Protein AF-0000000065921141 (afdb_homodimer)

pLDDT: mean 97.31, std 5.8, range [33.88, 98.94]

Sequence (578 aa):
MEVGFLGLGIMGKAMSMNLLKNGFKVTVWNRTLSKCDELVEHGASVCESPAEVIKKCKYTIAMLSDPCAALSVVFDKGGVLEQICEGKGYIDMSTVDAETSLKINEAITGKGGRFVEGPVSGSKKPAEDGQLIILAAGDKALFEESIPAFDVLGKRSFYLGQVGNGAKMKLIVNMIMGSMMNAFSEGLVLADKSGLSSDTLLDILDLGAMTNPMFKGKGPSMNKSSYPPAFPLKHQQKDMRLALALGDENAVSMPVAAAANEAFKKARSLGLGDLDFSAVIEAVKFSREMEVGFLGLGIMGKAMSMNLLKNGFKVTVWNRTLSKCDELVEHGASVCESPAEVIKKCKYTIAMLSDPCAALSVVFDKGGVLEQICEGKGYIDMSTVDAETSLKINEAITGKGGRFVEGPVSGSKKPAEDGQLIILAAGDKALFEESIPAFDVLGKRSFYLGQVGNGAKMKLIVNMIMGSMMNAFSEGLVLADKSGLSSDTLLDILDLGAMTNPMFKGKGPSMNKSSYPPAFPLKHQQKDMRLALALGDENAVSMPVAAAANEAFKKARSLGLGDLDFSAVIEAVKFSRE

Solvent-accessible surface area (backbone atoms only — not comparable to full-atom values): 28045 Å² total; per-residue (Å²): 100,60,36,15,40,38,31,53,51,75,57,26,43,30,39,53,50,42,41,41,76,70,65,34,46,39,34,36,29,41,96,59,58,75,64,47,53,68,47,40,76,67,67,34,42,80,42,94,33,48,17,55,32,40,64,74,24,53,35,32,39,31,35,41,80,34,52,66,53,48,49,43,48,36,69,38,93,56,6,32,65,79,42,46,23,70,82,26,38,43,33,41,33,32,68,38,51,32,66,55,48,41,54,50,39,52,55,42,42,71,47,47,19,43,39,28,41,32,18,63,49,68,48,40,66,32,27,58,68,20,49,15,37,32,30,21,11,36,40,63,67,60,52,61,71,41,42,74,61,46,57,51,38,13,72,46,75,46,80,55,50,53,62,29,42,13,32,48,51,51,25,38,54,49,29,30,51,50,24,35,52,44,25,48,32,44,33,44,49,49,32,44,67,70,73,41,59,47,69,57,50,52,53,51,41,58,73,44,53,71,22,26,57,48,58,67,66,46,44,68,36,50,79,67,76,50,45,78,57,53,48,36,22,48,55,52,37,49,36,29,52,50,31,51,50,52,26,59,76,58,65,46,68,45,60,32,46,52,37,28,37,53,41,36,51,50,18,40,74,73,69,43,29,75,29,9,44,74,49,35,38,56,42,50,63,59,63,66,132,102,58,36,16,38,38,30,51,51,74,58,26,42,28,38,53,50,41,42,41,76,70,67,33,46,40,34,35,30,41,97,58,59,76,64,46,50,68,48,42,76,70,66,35,44,78,41,95,33,48,17,55,32,39,63,73,26,51,34,33,40,31,35,41,82,35,54,66,54,49,48,44,48,38,69,38,93,57,6,32,65,79,42,50,24,69,84,26,38,43,34,39,33,32,66,38,50,32,66,54,48,41,52,50,40,52,56,42,42,70,47,48,18,42,40,28,41,32,17,62,50,68,47,40,65,31,26,56,69,22,49,16,37,32,29,22,11,37,40,63,67,60,51,60,71,40,40,74,60,45,58,49,39,15,73,46,74,46,79,55,49,53,62,28,42,14,30,48,50,50,24,38,54,50,29,30,50,50,24,36,51,43,24,48,31,42,33,44,49,48,31,45,67,70,75,42,60,46,66,59,51,53,54,52,41,57,73,43,52,71,22,26,57,47,60,67,65,45,44,67,36,51,77,66,76,49,45,77,56,52,50,34,21,48,54,52,36,49,35,30,53,49,30,52,50,52,26,58,76,58,64,46,69,46,59,34,47,53,36,27,39,52,40,36,50,49,18,40,74,73,69,42,30,74,27,10,44,73,48,36,37,56,41,49,64,60,59,68,134

Nearest PDB structures (foldseek):
  3doj-assembly1_A  TM=9.952E-01  e=5.786E-55  Arabidopsis thaliana
  3pdu-assembly1_A  TM=9.959E-01  e=1.426E-40  Geobacter sulfurreducens
  3pef-assembly2_G  TM=9.928E-01  e=7.156E-41  Geobacter metallireducens
  2uyy-assembly1_D  TM=9.931E-01  e=3.966E-38  Homo sapiens
  1vpd-assembly1_A  TM=9.704E-01  e=7.530E-29  Salmonella enterica subsp. enterica serovar Typhimurium

Organism: Arabidopsis thaliana (NCBI:txid3702)

Structure (mmCIF, N/CA/C/O backbone):
data_AF-0000000065921141-model_v1
#
loop_
_entity.id
_entity.type
_entity.pdbx_description
1 polymer 'Glyoxylate/succinic semialdehyde reductase 1'
#
loop_
_atom_site.group_PDB
_atom_site.id
_atom_site.type_symbol
_atom_site.label_atom_id
_atom_site.label_alt_id
_atom_site.label_comp_id
_atom_site.label_asym_id
_atom_site.label_entity_id
_atom_site.label_seq_id
_atom_site.pdbx_PDB_ins_code
_atom_site.Cartn_x
_atom_site.Cartn_y
_atom_site.Cartn_z
_atom_site.occupancy
_atom_site.B_iso_or_equiv
_atom_site.auth_seq_id
_atom_site.auth_comp_id
_atom_site.auth_asym_id
_atom_site.auth_atom_id
_atom_site.pdbx_PDB_model_num
ATOM 1 N N . MET A 1 1 ? -0.268 39.875 -1.898 1 88.38 1 MET A N 1
ATOM 2 C CA . MET A 1 1 ? -0.67 39.469 -0.556 1 88.38 1 MET A CA 1
ATOM 3 C C . MET A 1 1 ? 0.549 39.188 0.311 1 88.38 1 MET A C 1
ATOM 5 O O . MET A 1 1 ? 1.568 38.719 -0.187 1 88.38 1 MET A O 1
ATOM 9 N N . GLU A 1 2 ? 0.546 39.688 1.504 1 95.25 2 GLU A N 1
ATOM 10 C CA . GLU A 1 2 ? 1.633 39.469 2.453 1 95.25 2 GLU A CA 1
ATOM 11 C C . GLU A 1 2 ? 1.327 38.281 3.379 1 95.25 2 GLU A C 1
ATOM 13 O O . GLU A 1 2 ? 0.227 38.188 3.928 1 95.25 2 GLU A O 1
ATOM 18 N N . VAL A 1 3 ? 2.326 37.406 3.48 1 98.25 3 VAL A N 1
ATOM 19 C CA . VAL A 1 3 ? 2.139 36.219 4.297 1 98.25 3 VAL A CA 1
ATOM 20 C C . VAL A 1 3 ? 3.342 36 5.219 1 98.25 3 VAL A C 1
ATOM 22 O O . VAL A 1 3 ? 4.488 36.125 4.777 1 98.25 3 VAL A O 1
ATOM 25 N N . GLY A 1 4 ? 3.082 35.906 6.512 1 98.75 4 GLY A N 1
ATOM 26 C CA . GLY A 1 4 ? 4.113 35.438 7.418 1 98.75 4 GLY A CA 1
ATOM 27 C C . GLY A 1 4 ? 4.312 33.938 7.363 1 98.75 4 GLY A C 1
ATOM 28 O O . GLY A 1 4 ? 3.361 33.188 7.129 1 98.75 4 GLY A O 1
ATOM 29 N N . PHE A 1 5 ? 5.562 33.438 7.594 1 98.88 5 PHE A N 1
ATOM 30 C CA . PHE A 1 5 ? 5.867 32.031 7.555 1 98.88 5 PHE A CA 1
ATOM 31 C C . PHE A 1 5 ? 6.789 31.625 8.703 1 98.88 5 PHE A C 1
ATOM 33 O O . PHE A 1 5 ? 7.902 32.156 8.812 1 98.88 5 PHE A O 1
ATOM 40 N N . LEU A 1 6 ? 6.289 30.75 9.562 1 98.81 6 LEU A N 1
ATOM 41 C CA . LEU A 1 6 ? 7.047 30.297 10.719 1 98.81 6 LEU A CA 1
ATOM 42 C C . LEU A 1 6 ? 7.523 28.859 10.531 1 98.81 6 LEU A C 1
ATOM 44 O O . LEU A 1 6 ? 6.707 27.938 10.453 1 98.81 6 LEU A O 1
ATOM 48 N N . GLY A 1 7 ? 8.836 28.625 10.531 1 98.25 7 GLY A N 1
ATOM 49 C CA . GLY A 1 7 ? 9.414 27.297 10.344 1 98.25 7 GLY A CA 1
ATOM 50 C C . GLY A 1 7 ? 9.922 27.078 8.93 1 98.25 7 GLY A C 1
ATOM 51 O O . GLY A 1 7 ? 9.141 27.047 7.98 1 98.25 7 GLY A O 1
ATOM 52 N N . LEU A 1 8 ? 11.25 26.812 8.867 1 97.62 8 LEU A N 1
ATOM 53 C CA . LEU A 1 8 ? 11.883 26.703 7.555 1 97.62 8 LEU A CA 1
ATOM 54 C C . LEU A 1 8 ? 12.688 25.406 7.445 1 97.62 8 LEU A C 1
ATOM 56 O O . LEU A 1 8 ? 13.852 25.438 7.035 1 97.62 8 LEU A O 1
ATOM 60 N N . GLY A 1 9 ? 12.047 24.297 7.891 1 94.81 9 GLY A N 1
ATOM 61 C CA . GLY A 1 9 ? 12.594 23 7.555 1 94.81 9 GLY A CA 1
ATOM 62 C C . GLY A 1 9 ? 12.469 22.656 6.082 1 94.81 9 GLY A C 1
ATOM 63 O O . GLY A 1 9 ? 12.359 23.547 5.242 1 94.81 9 GLY A O 1
ATOM 64 N N . ILE A 1 10 ? 12.492 21.406 5.793 1 93.38 10 ILE A N 1
ATOM 65 C CA . ILE A 1 10 ? 12.422 20.953 4.41 1 93.38 10 ILE A CA 1
ATOM 66 C C . ILE A 1 10 ? 11.156 21.484 3.752 1 93.38 10 ILE A C 1
ATOM 68 O O . ILE A 1 10 ? 11.211 22.094 2.676 1 93.38 10 ILE A O 1
ATOM 72 N N . MET A 1 11 ? 10.031 21.297 4.41 1 96.25 11 MET A N 1
ATOM 73 C CA . MET A 1 11 ? 8.742 21.719 3.869 1 96.25 11 MET A CA 1
ATOM 74 C C . MET A 1 11 ? 8.609 23.234 3.857 1 96.25 11 MET A C 1
ATOM 76 O O . MET A 1 11 ? 8.203 23.812 2.852 1 96.25 11 MET A O 1
ATOM 80 N N . GLY A 1 12 ? 8.922 23.859 5.012 1 97.81 12 GLY A N 1
ATOM 81 C CA . GLY A 1 12 ? 8.766 25.297 5.129 1 97.81 12 GLY A CA 1
ATOM 82 C C . GLY A 1 12 ? 9.555 26.078 4.098 1 97.81 12 GLY A C 1
ATOM 83 O O . GLY A 1 12 ? 9.055 27.047 3.527 1 97.81 12 GLY A O 1
ATOM 84 N N . LYS A 1 13 ? 10.758 25.672 3.895 1 97.12 13 LYS A N 1
ATOM 85 C CA . LYS A 1 13 ? 11.609 26.328 2.908 1 97.12 13 LYS A CA 1
ATOM 86 C C . LYS A 1 13 ? 11.008 26.234 1.51 1 97.12 13 LYS A C 1
ATOM 88 O O . LYS A 1 13 ? 10.914 27.234 0.796 1 97.12 13 LYS A O 1
ATOM 93 N N . ALA A 1 14 ? 10.625 25.031 1.104 1 97.75 14 ALA A N 1
ATOM 94 C CA . ALA A 1 14 ? 10.055 24.812 -0.22 1 97.75 14 ALA A CA 1
ATOM 95 C C . ALA A 1 14 ? 8.766 25.609 -0.398 1 97.75 14 ALA A C 1
ATOM 97 O O . ALA A 1 14 ? 8.555 26.234 -1.439 1 97.75 14 ALA A O 1
ATOM 98 N N . MET A 1 15 ? 7.941 25.625 0.598 1 98.25 15 MET A N 1
ATOM 99 C CA . MET A 1 15 ? 6.645 26.281 0.545 1 98.25 15 MET A CA 1
ATOM 100 C C . MET A 1 15 ? 6.809 27.797 0.483 1 98.25 15 MET A C 1
ATOM 102 O O . MET A 1 15 ? 6.164 28.469 -0.33 1 98.25 15 MET A O 1
ATOM 106 N N . SER A 1 16 ? 7.664 28.375 1.335 1 98.19 16 SER A N 1
ATOM 107 C CA . SER A 1 16 ? 7.898 29.812 1.347 1 98.19 16 SER A CA 1
ATOM 108 C C . SER A 1 16 ? 8.508 30.281 0.033 1 98.19 16 SER A C 1
ATOM 110 O O . SER A 1 16 ? 8.164 31.359 -0.472 1 98.19 16 SER A O 1
ATOM 112 N N . MET A 1 17 ? 9.414 29.484 -0.538 1 97.75 17 MET A N 1
ATOM 113 C CA . MET A 1 17 ? 10.016 29.812 -1.827 1 97.75 17 MET A CA 1
ATOM 114 C C . MET A 1 17 ? 8.953 29.875 -2.922 1 97.75 17 MET A C 1
ATOM 116 O O . MET A 1 17 ? 9.008 30.75 -3.793 1 97.75 17 MET A O 1
ATOM 120 N N . ASN A 1 18 ? 8 28.984 -2.871 1 97.75 18 ASN A N 1
ATOM 121 C CA . ASN A 1 18 ? 6.922 28.984 -3.85 1 97.75 18 ASN A CA 1
ATOM 122 C C . ASN A 1 18 ? 6.07 30.25 -3.746 1 97.75 18 ASN A C 1
ATOM 124 O O . ASN A 1 18 ? 5.641 30.797 -4.762 1 97.75 18 ASN A O 1
ATOM 128 N N . LEU A 1 19 ? 5.793 30.625 -2.549 1 98.19 19 LEU A N 1
ATOM 129 C CA . LEU A 1 19 ? 5.027 31.859 -2.352 1 98.19 19 LEU A CA 1
ATOM 130 C C . LEU A 1 19 ? 5.77 33.062 -2.928 1 98.19 19 LEU A C 1
ATOM 132 O O . LEU A 1 19 ? 5.188 33.844 -3.662 1 98.19 19 LEU A O 1
ATOM 136 N N . LEU A 1 20 ? 7.078 33.125 -2.676 1 97.88 20 LEU A N 1
ATOM 137 C CA . LEU A 1 20 ? 7.906 34.219 -3.18 1 97.88 20 LEU A CA 1
ATOM 138 C C . LEU A 1 20 ? 7.898 34.25 -4.703 1 97.88 20 LEU A C 1
ATOM 140 O O . LEU A 1 20 ? 7.691 35.312 -5.312 1 97.88 20 LEU A O 1
ATOM 144 N N . LYS A 1 21 ? 8.039 33.125 -5.273 1 97 21 LYS A N 1
ATOM 145 C CA . LYS A 1 21 ? 8.117 33 -6.727 1 97 21 LYS A CA 1
ATOM 146 C C . LYS A 1 21 ? 6.801 33.406 -7.387 1 97 21 LYS A C 1
ATOM 148 O O . LYS A 1 21 ? 6.773 33.781 -8.562 1 97 21 LYS A O 1
ATOM 153 N N . ASN A 1 22 ? 5.758 33.344 -6.66 1 97.38 22 ASN A N 1
ATOM 154 C CA . ASN A 1 22 ? 4.445 33.625 -7.227 1 97.38 22 ASN A CA 1
ATOM 155 C C . ASN A 1 22 ? 3.939 35 -6.789 1 97.38 22 ASN A C 1
ATOM 157 O O . ASN A 1 22 ? 2.732 35.25 -6.762 1 97.38 22 ASN A O 1
ATOM 161 N N . GLY A 1 23 ? 4.793 35.812 -6.266 1 96.75 23 GLY A N 1
ATOM 162 C CA . GLY A 1 23 ? 4.496 37.219 -6.133 1 96.75 23 GLY A CA 1
ATOM 163 C C . GLY A 1 23 ? 4.043 37.594 -4.738 1 96.75 23 GLY A C 1
ATOM 164 O O . GLY A 1 23 ? 3.701 38.75 -4.488 1 96.75 23 GLY A O 1
ATOM 165 N N . PHE A 1 24 ? 4.031 36.719 -3.803 1 98.06 24 PHE A N 1
ATOM 166 C CA . PHE A 1 24 ? 3.676 37.062 -2.43 1 98.06 24 PHE A CA 1
ATOM 167 C C . PHE A 1 24 ? 4.836 37.75 -1.726 1 98.06 24 PHE A C 1
ATOM 169 O O . PHE A 1 24 ? 6 37.438 -1.98 1 98.06 24 PHE A O 1
ATOM 176 N N . LYS A 1 25 ? 4.508 38.719 -0.888 1 98.25 25 LYS A N 1
ATOM 177 C CA . LYS A 1 25 ? 5.473 39.188 0.093 1 98.25 25 LYS A CA 1
ATOM 178 C C . LYS A 1 25 ? 5.531 38.281 1.312 1 98.25 25 LYS A C 1
ATOM 180 O O . LYS A 1 25 ? 4.512 38.031 1.959 1 98.25 25 LYS A O 1
ATOM 185 N N . VAL A 1 26 ? 6.738 37.781 1.6 1 98.69 26 VAL A N 1
ATOM 186 C CA . VAL A 1 26 ? 6.836 36.781 2.641 1 98.69 26 VAL A CA 1
ATOM 187 C C . VAL A 1 26 ? 7.766 37.25 3.752 1 98.69 26 VAL A C 1
ATOM 189 O O . VAL A 1 26 ? 8.875 37.719 3.482 1 98.69 26 VAL A O 1
ATOM 192 N N . THR A 1 27 ? 7.301 37.25 4.961 1 98.75 27 THR A N 1
ATOM 193 C CA . THR A 1 27 ? 8.086 37.5 6.164 1 98.75 27 THR A CA 1
ATOM 194 C C . THR A 1 27 ? 8.305 36.188 6.945 1 98.75 27 THR A C 1
ATOM 196 O O . THR A 1 27 ? 7.344 35.531 7.328 1 98.75 27 THR A O 1
ATOM 199 N N . VAL A 1 28 ? 9.625 35.844 7.234 1 98.75 28 VAL A N 1
ATOM 200 C CA . VAL A 1 28 ? 9.883 34.5 7.727 1 98.75 28 VAL A CA 1
ATOM 201 C C . VAL A 1 28 ? 10.555 34.594 9.102 1 98.75 28 VAL A C 1
ATOM 203 O O . VAL A 1 28 ? 11.141 35.594 9.461 1 98.75 28 VAL A O 1
ATOM 206 N N . TRP A 1 29 ? 10.414 33.469 9.828 1 98.56 29 TRP A N 1
ATOM 207 C CA . TRP A 1 29 ? 11.133 33.188 11.062 1 98.56 29 TRP A CA 1
ATOM 208 C C . TRP A 1 29 ? 11.438 31.719 11.195 1 98.56 29 TRP A C 1
ATOM 210 O O . TRP A 1 29 ? 10.625 30.875 10.805 1 98.56 29 TRP A O 1
ATOM 220 N N . ASN A 1 30 ? 12.594 31.406 11.758 1 98.31 30 ASN A N 1
ATOM 221 C CA . ASN A 1 30 ? 12.984 30.062 12.164 1 98.31 30 ASN A CA 1
ATOM 222 C C . ASN A 1 30 ? 13.766 30.078 13.469 1 98.31 30 ASN A C 1
ATOM 224 O O . ASN A 1 30 ? 14.414 31.078 13.805 1 98.31 30 ASN A O 1
ATOM 228 N N . ARG A 1 31 ? 13.633 29 14.211 1 95.31 31 ARG A N 1
ATOM 229 C CA . ARG A 1 31 ? 14.367 28.891 15.469 1 95.31 31 ARG A CA 1
ATOM 230 C C . ARG A 1 31 ? 15.852 29.156 15.25 1 95.31 31 ARG A C 1
ATOM 232 O O . ARG A 1 31 ? 16.484 29.875 16.031 1 95.31 31 ARG A O 1
ATOM 239 N N . THR A 1 32 ? 16.375 28.469 14.234 1 94.69 32 THR A N 1
ATOM 240 C CA . THR A 1 32 ? 17.719 28.797 13.773 1 94.69 32 THR A CA 1
ATOM 241 C C . THR A 1 32 ? 17.672 29.844 12.664 1 94.69 32 THR A C 1
ATOM 243 O O . THR A 1 32 ? 17.438 29.516 11.5 1 94.69 32 THR A O 1
ATOM 246 N N . LEU A 1 33 ? 18.078 31.031 12.953 1 93.56 33 LEU A N 1
ATOM 247 C CA . LEU A 1 33 ? 17.812 32.156 12.086 1 93.56 33 LEU A CA 1
ATOM 248 C C . LEU A 1 33 ? 18.594 32.062 10.781 1 93.56 33 LEU A C 1
ATOM 250 O O . LEU A 1 33 ? 18.156 32.562 9.742 1 93.56 33 LEU A O 1
ATOM 254 N N . SER A 1 34 ? 19.719 31.344 10.828 1 93.75 34 SER A N 1
ATOM 255 C CA . SER A 1 34 ? 20.531 31.25 9.633 1 93.75 34 SER A CA 1
ATOM 256 C C . SER A 1 34 ? 19.797 30.5 8.516 1 93.75 34 SER A C 1
ATOM 258 O O . SER A 1 34 ? 20.156 30.625 7.344 1 93.75 34 SER A O 1
ATOM 260 N N . LYS A 1 35 ? 18.75 29.75 8.875 1 93.75 35 LYS A N 1
ATOM 261 C CA . LYS A 1 35 ? 17.953 29.031 7.879 1 93.75 35 LYS A CA 1
ATOM 262 C C . LYS A 1 35 ? 17.156 30 7.012 1 93.75 35 LYS A C 1
ATOM 264 O O . LYS A 1 35 ? 16.656 29.625 5.949 1 93.75 35 LYS A O 1
ATOM 269 N N . CYS A 1 36 ? 17.062 31.234 7.418 1 95.44 36 CYS A N 1
ATOM 270 C CA . CYS A 1 36 ? 16.281 32.219 6.691 1 95.44 36 CYS A CA 1
ATOM 271 C C . CYS A 1 36 ? 17.109 32.844 5.578 1 95.44 36 CYS A C 1
ATOM 273 O O . CYS A 1 36 ? 16.562 33.5 4.688 1 95.44 36 CYS A O 1
ATOM 275 N N . ASP A 1 37 ? 18.391 32.688 5.578 1 95.38 37 ASP A N 1
ATOM 276 C CA . ASP A 1 37 ? 19.297 33.438 4.723 1 95.38 37 ASP A CA 1
ATOM 277 C C . ASP A 1 37 ? 18.969 33.219 3.246 1 95.38 37 ASP A C 1
ATOM 279 O O . ASP A 1 37 ? 18.953 34.188 2.469 1 95.38 37 ASP A O 1
ATOM 283 N N . GLU A 1 38 ? 18.75 32.031 2.926 1 94.38 38 GLU A N 1
ATOM 284 C CA . GLU A 1 38 ? 18.453 31.734 1.528 1 94.38 38 GLU A CA 1
ATOM 285 C C . GLU A 1 38 ? 17.188 32.438 1.064 1 94.38 38 GLU A C 1
ATOM 287 O O . GLU A 1 38 ? 17.141 32.969 -0.058 1 94.38 38 GLU A O 1
ATOM 292 N N . LEU A 1 39 ? 16.188 32.5 1.85 1 97.06 39 LEU A N 1
ATOM 293 C CA . LEU A 1 39 ? 14.922 33.156 1.48 1 97.06 39 LEU A CA 1
ATOM 294 C C . LEU A 1 39 ? 15.086 34.656 1.371 1 97.06 39 LEU A C 1
ATOM 296 O O . LEU A 1 39 ? 14.422 35.312 0.555 1 97.06 39 LEU A O 1
ATOM 300 N N . VAL A 1 40 ? 15.938 35.188 2.205 1 96.38 40 VAL A N 1
ATOM 301 C CA . VAL A 1 40 ? 16.219 36.625 2.162 1 96.38 40 VAL A CA 1
ATOM 302 C C . VAL A 1 40 ? 16.812 37 0.806 1 96.38 40 VAL A C 1
ATOM 304 O O . VAL A 1 40 ? 16.484 38.031 0.241 1 96.38 40 VAL A O 1
ATOM 307 N N . GLU A 1 41 ? 17.641 36.125 0.344 1 96.88 41 GLU A N 1
ATOM 308 C CA . GLU A 1 41 ? 18.234 36.344 -0.967 1 96.88 41 GLU A CA 1
ATOM 309 C C . GLU A 1 41 ? 17.188 36.375 -2.066 1 96.88 41 GLU A C 1
ATOM 311 O O . GLU A 1 41 ? 17.391 37 -3.117 1 96.88 41 GLU A O 1
ATOM 316 N N . HIS A 1 42 ? 16.078 35.812 -1.8 1 96.5 42 HIS A N 1
ATOM 317 C CA . HIS A 1 42 ? 15.023 35.75 -2.805 1 96.5 42 HIS A CA 1
ATOM 318 C C . HIS A 1 42 ? 13.922 36.781 -2.514 1 96.5 42 HIS A C 1
ATOM 320 O O . HIS A 1 42 ? 12.852 36.719 -3.121 1 96.5 42 HIS A O 1
ATOM 326 N N . GLY A 1 43 ? 14.156 37.625 -1.451 1 97 43 GLY A N 1
ATOM 327 C CA . GLY A 1 43 ? 13.266 38.75 -1.281 1 97 43 GLY A CA 1
ATOM 328 C C . GLY A 1 43 ? 12.438 38.656 -0.011 1 97 43 GLY A C 1
ATOM 329 O O . GLY A 1 43 ? 11.641 39.562 0.271 1 97 43 GLY A O 1
ATOM 330 N N . ALA A 1 44 ? 12.609 37.656 0.775 1 98.12 44 ALA A N 1
ATOM 331 C CA . ALA A 1 44 ? 11.852 37.531 2.02 1 98.12 44 ALA A CA 1
ATOM 332 C C . ALA A 1 44 ? 12.391 38.5 3.082 1 98.12 44 ALA A C 1
ATOM 334 O O . ALA A 1 44 ? 13.562 38.906 3.035 1 98.12 44 ALA A O 1
ATOM 335 N N . SER A 1 45 ? 11.555 38.875 3.912 1 98.12 45 SER A N 1
ATOM 336 C CA . SER A 1 45 ? 11.969 39.594 5.121 1 98.12 45 SER A CA 1
ATOM 337 C C . SER A 1 45 ? 12.07 38.656 6.309 1 98.12 45 SER A C 1
ATOM 339 O O . SER A 1 45 ? 11.391 37.625 6.352 1 98.12 45 SER A O 1
ATOM 341 N N . VAL A 1 46 ? 12.953 39.031 7.266 1 98.06 46 VAL A N 1
ATOM 342 C CA . VAL A 1 46 ? 13.172 38.156 8.414 1 98.06 46 VAL A CA 1
ATOM 343 C C . VAL A 1 46 ? 12.812 38.875 9.703 1 98.06 46 VAL A C 1
ATOM 345 O O . VAL A 1 46 ? 13.07 40.094 9.828 1 98.06 46 VAL A O 1
ATOM 348 N N . CYS A 1 47 ? 12.172 38.156 10.57 1 97.81 47 CYS A N 1
ATOM 349 C CA . CYS A 1 47 ? 11.938 38.656 11.922 1 97.81 47 CYS A CA 1
ATOM 350 C C . CYS A 1 47 ? 12.664 37.812 12.953 1 97.81 47 CYS A C 1
ATOM 352 O O . CYS A 1 47 ? 13 36.656 12.68 1 97.81 47 CYS A O 1
ATOM 354 N N . GLU A 1 48 ? 12.812 38.344 14.164 1 97.31 48 GLU A N 1
ATOM 355 C CA . GLU A 1 48 ? 13.617 37.688 15.188 1 97.31 48 GLU A CA 1
ATOM 356 C C . GLU A 1 48 ? 12.758 36.781 16.078 1 97.31 48 GLU A C 1
ATOM 358 O O . GLU A 1 48 ? 13.281 35.969 16.844 1 97.31 48 GLU A O 1
ATOM 363 N N . SER A 1 49 ? 11.445 36.969 15.945 1 98.19 49 SER A N 1
ATOM 364 C CA . SER A 1 49 ? 10.539 36.125 16.734 1 98.19 49 SER A CA 1
ATOM 365 C C . SER A 1 49 ? 9.219 35.906 16.016 1 98.19 49 SER A C 1
ATOM 367 O O . SER A 1 49 ? 8.844 36.656 15.125 1 98.19 49 SER A O 1
ATOM 369 N N . PRO A 1 50 ? 8.461 34.844 16.422 1 98.81 50 PRO A N 1
ATOM 370 C CA . PRO A 1 50 ? 7.129 34.625 15.859 1 98.81 50 PRO A CA 1
ATOM 371 C C . PRO A 1 50 ? 6.195 35.812 16.078 1 98.81 50 PRO A C 1
ATOM 373 O O . PRO A 1 50 ? 5.43 36.188 15.188 1 98.81 50 PRO A O 1
ATOM 376 N N . ALA A 1 51 ? 6.297 36.406 17.219 1 98.81 51 ALA A N 1
ATOM 377 C CA . ALA A 1 51 ? 5.453 37.531 17.562 1 98.81 51 ALA A CA 1
ATOM 378 C C . ALA A 1 51 ? 5.652 38.688 16.562 1 98.81 51 ALA A C 1
ATOM 380 O O . ALA A 1 51 ? 4.691 39.344 16.172 1 98.81 51 ALA A O 1
ATOM 381 N N . GLU A 1 52 ? 6.855 38.938 16.203 1 98.69 52 GLU A N 1
ATOM 382 C CA . GLU A 1 52 ? 7.156 40 15.258 1 98.69 52 GLU A CA 1
ATOM 383 C C . GLU A 1 52 ? 6.551 39.719 13.883 1 98.69 52 GLU A C 1
ATOM 385 O O . GLU A 1 52 ? 6.109 40.625 13.195 1 98.69 52 GLU A O 1
ATOM 390 N N . VAL A 1 53 ? 6.551 38.438 13.484 1 98.75 53 VAL A N 1
ATOM 391 C CA . VAL A 1 53 ? 5.941 38.062 12.219 1 98.75 53 VAL A CA 1
ATOM 392 C C . VAL A 1 53 ? 4.438 38.312 12.266 1 98.75 53 VAL A C 1
ATOM 394 O O . VAL A 1 53 ? 3.869 38.875 11.328 1 98.75 53 VAL A O 1
ATOM 397 N N . ILE A 1 54 ? 3.838 37.906 13.375 1 98.75 54 ILE A N 1
ATOM 398 C CA . ILE A 1 54 ? 2.402 38.094 13.555 1 98.75 54 ILE A CA 1
ATOM 399 C C . ILE A 1 54 ? 2.064 39.594 13.492 1 98.75 54 ILE A C 1
ATOM 401 O O . ILE A 1 54 ? 1.075 39.969 12.875 1 98.75 54 ILE A O 1
ATOM 405 N N . LYS A 1 55 ? 2.857 40.375 14.141 1 98.19 55 LYS A N 1
ATOM 406 C CA . LYS A 1 55 ? 2.635 41.844 14.172 1 98.19 55 LYS A CA 1
ATOM 407 C C . LYS A 1 55 ? 2.643 42.406 12.766 1 98.19 55 LYS A C 1
ATOM 409 O O . LYS A 1 55 ? 1.817 43.281 12.438 1 98.19 55 LYS A O 1
ATOM 414 N N . LYS A 1 56 ? 3.441 41.938 11.969 1 97.94 56 LYS A N 1
ATOM 415 C CA . LYS A 1 56 ? 3.684 42.531 10.648 1 97.94 56 LYS A CA 1
ATOM 416 C C . LYS A 1 56 ? 2.68 42 9.625 1 97.94 56 LYS A C 1
ATOM 418 O O . LYS A 1 56 ? 2.379 42.688 8.641 1 97.94 56 LYS A O 1
ATOM 423 N N . CYS A 1 57 ? 2.191 40.812 9.781 1 98.44 57 CYS A N 1
ATOM 424 C CA . CYS A 1 57 ? 1.431 40.156 8.727 1 98.44 57 CYS A CA 1
ATOM 425 C C . CYS A 1 57 ? -0.006 39.906 9.172 1 98.44 57 CYS A C 1
ATOM 427 O O . CYS A 1 57 ? -0.252 39.531 10.32 1 98.44 57 CYS A O 1
ATOM 429 N N . LYS A 1 58 ? -0.929 40.062 8.266 1 98.19 58 LYS A N 1
ATOM 430 C CA . LYS A 1 58 ? -2.33 39.75 8.523 1 98.19 58 LYS A CA 1
ATOM 431 C C . LYS A 1 58 ? -2.549 38.219 8.594 1 98.19 58 LYS A C 1
ATOM 433 O O . LYS A 1 58 ? -3.35 37.75 9.398 1 98.19 58 LYS A O 1
ATOM 438 N N . TYR A 1 59 ? -1.911 37.469 7.703 1 98.5 59 TYR A N 1
ATOM 439 C CA . TYR A 1 59 ? -1.969 36.031 7.652 1 98.5 59 TYR A CA 1
ATOM 440 C C . TYR A 1 59 ? -0.594 35.406 7.902 1 98.5 59 TYR A C 1
ATOM 442 O O . TYR A 1 59 ? 0.402 35.844 7.32 1 98.5 59 TYR A O 1
ATOM 450 N N . THR A 1 60 ? -0.503 34.438 8.789 1 98.88 60 THR A N 1
ATOM 451 C CA . THR A 1 60 ? 0.75 33.75 9.078 1 98.88 60 THR A CA 1
ATOM 452 C C . THR A 1 60 ? 0.567 32.219 8.984 1 98.88 60 THR A C 1
ATOM 454 O O . THR A 1 60 ? -0.374 31.672 9.562 1 98.88 60 THR A O 1
ATOM 457 N N . ILE A 1 61 ? 1.471 31.531 8.242 1 98.88 61 ILE A N 1
ATOM 458 C CA . ILE A 1 61 ? 1.499 30.078 8.109 1 98.88 61 ILE A CA 1
ATOM 459 C C . ILE A 1 61 ? 2.637 29.516 8.945 1 98.88 61 ILE A C 1
ATOM 461 O O . ILE A 1 61 ? 3.74 30.062 8.969 1 98.88 61 ILE A O 1
ATOM 465 N N . ALA A 1 62 ? 2.336 28.484 9.688 1 98.88 62 ALA A N 1
ATOM 466 C CA . ALA A 1 62 ? 3.363 27.781 10.445 1 98.88 62 ALA A CA 1
ATOM 467 C C . ALA A 1 62 ? 3.547 26.359 9.914 1 98.88 62 ALA A C 1
ATOM 469 O O . ALA A 1 62 ? 2.574 25.688 9.555 1 98.88 62 ALA A O 1
ATOM 470 N N . MET A 1 63 ? 4.734 25.891 9.734 1 98.56 63 MET A N 1
ATOM 471 C CA . MET A 1 63 ? 5.137 24.547 9.367 1 98.56 63 MET A CA 1
ATOM 472 C C . MET A 1 63 ? 6.254 24.047 10.281 1 98.56 63 MET A C 1
ATOM 474 O O . MET A 1 63 ? 7.434 24.266 10 1 98.56 63 MET A O 1
ATOM 478 N N . LEU A 1 64 ? 5.824 23.328 11.32 1 97.94 64 LEU A N 1
ATOM 479 C CA . LEU A 1 64 ? 6.73 22.938 12.398 1 97.94 64 LEU A CA 1
ATOM 480 C C . LEU A 1 64 ? 6.828 21.406 12.5 1 97.94 64 LEU A C 1
ATOM 482 O O . LEU A 1 64 ? 6.004 20.688 11.93 1 97.94 64 LEU A O 1
ATOM 486 N N . SER A 1 65 ? 7.805 20.859 13.234 1 95.88 65 SER A N 1
ATOM 487 C CA . SER A 1 65 ? 8.227 19.469 13.156 1 95.88 65 SER A CA 1
ATOM 488 C C . SER A 1 65 ? 7.277 18.562 13.938 1 95.88 65 SER A C 1
ATOM 490 O O . SER A 1 65 ? 7.051 17.406 13.555 1 95.88 65 SER A O 1
ATOM 492 N N . ASP A 1 66 ? 6.836 19.031 15.078 1 97 66 ASP A N 1
ATOM 493 C CA . ASP A 1 66 ? 6.074 18.172 15.977 1 97 66 ASP A CA 1
ATOM 494 C C . ASP A 1 66 ? 5.211 18.984 16.938 1 97 66 ASP A C 1
ATOM 496 O O . ASP A 1 66 ? 5.242 20.219 16.906 1 97 66 ASP A O 1
ATOM 500 N N . PRO A 1 67 ? 4.395 18.312 17.734 1 98.19 67 PRO A N 1
ATOM 501 C CA . PRO A 1 67 ? 3.496 19.031 18.641 1 98.19 67 PRO A CA 1
ATOM 502 C C . PRO A 1 67 ? 4.246 19.969 19.594 1 98.19 67 PRO A C 1
ATOM 504 O O . PRO A 1 67 ? 3.805 21.094 19.828 1 98.19 67 PRO A O 1
ATOM 507 N N . CYS A 1 68 ? 5.344 19.609 20.078 1 97.94 68 CYS A N 1
ATOM 508 C CA . CYS A 1 68 ? 6.113 20.422 21 1 97.94 68 CYS A CA 1
ATOM 509 C C . CYS A 1 68 ? 6.57 21.719 20.344 1 97.94 68 CYS A C 1
ATOM 511 O O . CYS A 1 68 ? 6.453 22.797 20.922 1 97.94 68 CYS A O 1
ATOM 513 N N . ALA A 1 69 ? 7.078 21.562 19.203 1 97.81 69 ALA A N 1
ATOM 514 C CA . ALA A 1 69 ? 7.535 22.734 18.453 1 97.81 69 ALA A CA 1
ATOM 515 C C . ALA A 1 69 ? 6.371 23.672 18.141 1 97.81 69 ALA A C 1
ATOM 517 O O . ALA A 1 69 ? 6.5 24.891 18.219 1 97.81 69 ALA A O 1
ATOM 518 N N . ALA A 1 70 ? 5.25 23.125 17.75 1 98.56 70 ALA A N 1
ATOM 519 C CA . ALA A 1 70 ? 4.062 23.906 17.422 1 98.56 70 ALA A CA 1
ATOM 520 C C . ALA A 1 70 ? 3.568 24.688 18.641 1 98.56 70 ALA A C 1
ATOM 522 O O . ALA A 1 70 ? 3.229 25.875 18.516 1 98.56 70 ALA A O 1
ATOM 523 N N . LEU A 1 71 ? 3.531 24.016 19.781 1 98.69 71 LEU A N 1
ATOM 524 C CA . LEU A 1 71 ? 3.088 24.672 21 1 98.69 71 LEU A CA 1
ATOM 525 C C . LEU A 1 71 ? 4.082 25.75 21.422 1 98.69 71 LEU A C 1
ATOM 527 O O . LEU A 1 71 ? 3.682 26.828 21.859 1 98.69 71 LEU A O 1
ATOM 531 N N . SER A 1 72 ? 5.316 25.438 21.312 1 98.5 72 SER A N 1
ATOM 532 C CA . SER A 1 72 ? 6.355 26.391 21.703 1 98.5 72 SER A CA 1
ATOM 533 C C . SER A 1 72 ? 6.258 27.688 20.922 1 98.5 72 SER A C 1
ATOM 535 O O . SER A 1 72 ? 6.316 28.781 21.5 1 98.5 72 SER A O 1
ATOM 537 N N . VAL A 1 73 ? 6.066 27.609 19.641 1 98.69 73 VAL A N 1
ATOM 538 C CA . VAL A 1 73 ? 6.02 28.766 18.766 1 98.69 73 VAL A CA 1
ATOM 539 C C . VAL A 1 73 ? 4.82 29.641 19.109 1 98.69 73 VAL A C 1
ATOM 541 O O . VAL A 1 73 ? 4.875 30.875 18.984 1 98.69 73 VAL A O 1
ATOM 544 N N . VAL A 1 74 ? 3.789 29.062 19.625 1 98.81 74 VAL A N 1
ATOM 545 C CA . VAL A 1 74 ? 2.547 29.781 19.906 1 98.81 74 VAL A CA 1
ATOM 546 C C . VAL A 1 74 ? 2.582 30.344 21.328 1 98.81 74 VAL A C 1
ATOM 548 O O . VAL A 1 74 ? 2.246 31.5 21.547 1 98.81 74 VAL A O 1
ATOM 551 N N . PHE A 1 75 ? 3.1 29.609 22.312 1 98.75 75 PHE A N 1
ATOM 552 C CA . PHE A 1 75 ? 2.826 29.906 23.719 1 98.75 75 PHE A CA 1
ATOM 553 C C . PHE A 1 75 ? 4.047 30.516 24.391 1 98.75 75 PHE A C 1
ATOM 555 O O . PHE A 1 75 ? 3.922 31.219 25.391 1 98.75 75 PHE A O 1
ATOM 562 N N . ASP A 1 76 ? 5.168 30.203 23.922 1 98.5 76 ASP A N 1
ATOM 563 C CA . ASP A 1 76 ? 6.375 30.656 24.609 1 98.5 76 ASP A CA 1
ATOM 564 C C . ASP A 1 76 ? 6.555 32.156 24.453 1 98.5 76 ASP A C 1
ATOM 566 O O . ASP A 1 76 ? 5.832 32.812 23.688 1 98.5 76 ASP A O 1
ATOM 570 N N . LYS A 1 77 ? 7.582 32.688 25.234 1 97.88 77 LYS A N 1
ATOM 571 C CA . LYS A 1 77 ? 7.938 34.094 25.094 1 97.88 77 LYS A CA 1
ATOM 572 C C . LYS A 1 77 ? 8.336 34.438 23.656 1 97.88 77 LYS A C 1
ATOM 574 O O . LYS A 1 77 ? 9.117 33.688 23.047 1 97.88 77 LYS A O 1
ATOM 579 N N . GLY A 1 78 ? 7.727 35.5 23.188 1 98.31 78 GLY A N 1
ATOM 580 C CA . GLY A 1 78 ? 7.988 35.875 21.797 1 98.31 78 GLY A CA 1
ATOM 581 C C . GLY A 1 78 ? 7.156 35.094 20.812 1 98.31 78 GLY A C 1
ATOM 582 O O . GLY A 1 78 ? 7.363 35.188 19.594 1 98.31 78 GLY A O 1
ATOM 583 N N . GLY A 1 79 ? 6.18 34.375 21.359 1 98.69 79 GLY A N 1
ATOM 584 C CA . GLY A 1 79 ? 5.371 33.5 20.516 1 98.69 79 GLY A CA 1
ATOM 585 C C . GLY A 1 79 ? 4.195 34.219 19.875 1 98.69 79 GLY A C 1
ATOM 586 O O . GLY A 1 79 ? 4.035 35.438 20.031 1 98.69 79 GLY A O 1
ATOM 587 N N . VAL A 1 80 ? 3.422 33.5 19.172 1 98.88 80 VAL A N 1
ATOM 588 C CA . VAL A 1 80 ? 2.318 34 18.344 1 98.88 80 VAL A CA 1
ATOM 589 C C . VAL A 1 80 ? 1.316 34.75 19.219 1 98.88 80 VAL A C 1
ATOM 591 O O . VAL A 1 80 ? 0.806 35.812 18.812 1 98.88 80 VAL A O 1
ATOM 594 N N . LEU A 1 81 ? 1.055 34.281 20.422 1 98.75 81 LEU A N 1
ATOM 595 C CA . LEU A 1 81 ? -0.023 34.781 21.266 1 98.75 81 LEU A CA 1
ATOM 596 C C . LEU A 1 81 ? 0.272 36.188 21.734 1 98.75 81 LEU A C 1
ATOM 598 O O . LEU A 1 81 ? -0.629 36.906 22.188 1 98.75 81 LEU A O 1
ATOM 602 N N . GLU A 1 82 ? 1.479 36.562 21.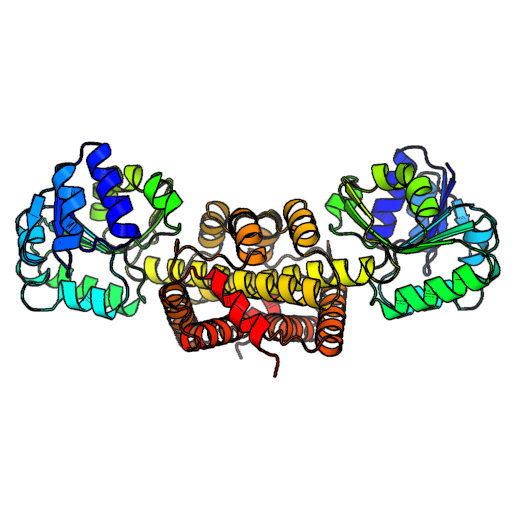656 1 98.62 82 GLU A N 1
ATOM 603 C CA . GLU A 1 82 ? 1.848 37.906 22.141 1 98.62 82 GLU A CA 1
ATOM 604 C C . GLU A 1 82 ? 1.294 39 21.219 1 98.62 82 GLU A C 1
ATOM 606 O O . GLU A 1 82 ? 1.105 40.125 21.641 1 98.62 82 GLU A O 1
ATOM 611 N N . GLN A 1 83 ? 1.023 38.625 19.938 1 98.69 83 GLN A N 1
ATOM 612 C CA . GLN A 1 83 ? 0.658 39.688 19 1 98.69 83 GLN A CA 1
ATOM 613 C C . GLN A 1 83 ? -0.602 39.344 18.219 1 98.69 83 GLN A C 1
ATOM 615 O O . GLN A 1 83 ? -1.16 40.156 17.516 1 98.69 83 GLN A O 1
ATOM 620 N N . ILE A 1 84 ? -1.092 38.062 18.312 1 98.75 84 ILE A N 1
ATOM 621 C CA . ILE A 1 84 ? -2.312 37.688 17.625 1 98.75 84 ILE A CA 1
ATOM 622 C C . ILE A 1 84 ? -3.496 38.469 18.172 1 98.75 84 ILE A C 1
ATOM 624 O O . ILE A 1 84 ? -3.572 38.719 19.375 1 98.75 84 ILE A O 1
ATOM 628 N N . CYS A 1 85 ? -4.355 38.938 17.328 1 98.12 85 CYS A N 1
ATOM 629 C CA . CYS A 1 85 ? -5.516 39.719 17.703 1 98.12 85 CYS A CA 1
ATOM 630 C C . CYS A 1 85 ? -6.578 39.688 16.609 1 98.12 85 CYS A C 1
ATOM 632 O O . CYS A 1 85 ? -6.453 38.938 15.641 1 98.12 85 CYS A O 1
ATOM 634 N N . GLU A 1 86 ? -7.609 40.469 16.859 1 97.88 86 GLU A N 1
ATOM 635 C CA . GLU A 1 86 ? -8.688 40.562 15.875 1 97.88 86 GLU A CA 1
ATOM 636 C C . GLU A 1 86 ? -8.156 41 14.516 1 97.88 86 GLU A C 1
ATOM 638 O O . GLU A 1 86 ? -7.332 41.906 14.422 1 97.88 86 GLU A O 1
ATOM 643 N N . GLY A 1 87 ? -8.602 40.312 13.523 1 96.94 87 GLY A N 1
ATOM 644 C CA . GLY A 1 87 ? -8.203 40.625 12.156 1 96.94 87 GLY A CA 1
ATOM 645 C C . GLY A 1 87 ? -7.035 39.781 11.672 1 96.94 87 GLY A C 1
ATOM 646 O O . GLY A 1 87 ? -6.746 39.75 10.477 1 96.94 87 GLY A O 1
ATOM 647 N N . LYS A 1 88 ? -6.395 39.094 12.578 1 98.31 88 LYS A N 1
ATOM 648 C CA . LYS A 1 88 ? -5.238 38.281 12.219 1 98.31 88 LYS A CA 1
ATOM 649 C C . LYS A 1 88 ? -5.625 36.812 12.062 1 98.31 88 LYS A C 1
ATOM 651 O O . LYS A 1 88 ? -6.465 36.312 12.812 1 98.31 88 LYS A O 1
ATOM 656 N N . GLY A 1 89 ? -5.055 36.188 11.07 1 98.62 89 GLY A N 1
ATOM 657 C CA . GLY A 1 89 ? -5.262 34.781 10.836 1 98.62 89 GLY A CA 1
ATOM 658 C C . GLY A 1 89 ? -4.004 33.938 11.016 1 98.62 89 GLY A C 1
ATOM 659 O O . GLY A 1 89 ? -2.922 34.344 10.578 1 98.62 89 GLY A O 1
ATOM 660 N N . TYR A 1 90 ? -4.121 32.844 11.734 1 98.88 90 TYR A N 1
ATOM 661 C CA . TYR A 1 90 ? -3.029 31.906 11.961 1 98.88 90 TYR A CA 1
ATOM 662 C C . TYR A 1 90 ? -3.355 30.547 11.359 1 98.88 90 TYR A C 1
ATOM 664 O O . TYR A 1 90 ? -4.375 29.938 11.703 1 98.88 90 TYR A O 1
ATOM 672 N N . ILE A 1 91 ? -2.52 30.094 10.43 1 98.94 91 ILE A N 1
ATOM 673 C CA . ILE A 1 91 ? -2.691 28.812 9.742 1 98.94 91 ILE A CA 1
ATOM 674 C C . ILE A 1 91 ? -1.559 27.859 10.125 1 98.94 91 ILE A C 1
ATOM 676 O O . ILE A 1 91 ? -0.406 28.078 9.742 1 98.94 91 ILE A O 1
ATOM 680 N N . ASP A 1 92 ? -1.856 26.828 10.844 1 98.88 92 ASP A N 1
ATOM 681 C CA . ASP A 1 92 ? -0.854 25.844 11.234 1 98.88 92 ASP A CA 1
ATOM 682 C C . ASP A 1 92 ? -0.883 24.641 10.312 1 98.88 92 ASP A C 1
ATOM 684 O O . ASP A 1 92 ? -1.775 23.797 10.422 1 98.88 92 ASP A O 1
ATOM 688 N N . MET A 1 93 ? 0.153 24.469 9.492 1 98.81 93 MET A N 1
ATOM 689 C CA . MET A 1 93 ? 0.18 23.391 8.5 1 98.81 93 MET A CA 1
ATOM 690 C C . MET A 1 93 ? 1.054 22.234 8.977 1 98.81 93 MET A C 1
ATOM 692 O O . MET A 1 93 ? 1.363 21.328 8.203 1 98.81 93 MET A O 1
ATOM 696 N N . SER A 1 94 ? 1.472 22.266 10.25 1 98.44 94 SER A N 1
ATOM 697 C CA . SER A 1 94 ? 2.271 21.203 10.844 1 98.44 94 SER A CA 1
ATOM 698 C C . SER A 1 94 ? 1.458 19.922 11 1 98.44 94 SER A C 1
ATOM 700 O O . SER A 1 94 ? 0.226 19.969 11.008 1 98.44 94 SER A O 1
ATOM 702 N N . THR A 1 95 ? 2.162 18.797 11.008 1 97.62 95 THR A N 1
ATOM 703 C CA . THR A 1 95 ? 1.52 17.531 11.344 1 97.62 95 THR A CA 1
ATOM 704 C C . THR A 1 95 ? 1.593 17.266 12.852 1 97.62 95 THR A C 1
ATOM 706 O O . THR A 1 95 ? 2.65 16.906 13.375 1 97.62 95 THR A O 1
ATOM 709 N N . VAL A 1 96 ? 0.498 17.469 13.523 1 98.38 96 VAL A N 1
ATOM 710 C CA . VAL A 1 96 ? 0.363 17.297 14.961 1 98.38 96 VAL A CA 1
ATOM 711 C C . VAL A 1 96 ? -0.915 16.516 15.273 1 98.38 96 VAL A C 1
ATOM 713 O O . VAL A 1 96 ? -1.7 16.219 14.375 1 98.38 96 VAL A O 1
ATOM 716 N N . ASP A 1 97 ? -1.086 16.094 16.547 1 98.25 97 ASP A N 1
ATOM 717 C CA . ASP A 1 97 ? -2.328 15.445 16.938 1 98.25 97 ASP A CA 1
ATOM 718 C C . ASP A 1 97 ? -3.465 16.453 17.062 1 98.25 97 ASP A C 1
ATOM 720 O O . ASP A 1 97 ? -3.225 17.656 17.141 1 98.25 97 ASP A O 1
ATOM 724 N N . ALA A 1 98 ? -4.66 15.969 17.062 1 98.19 98 ALA A N 1
ATOM 725 C CA . ALA A 1 98 ? -5.855 16.812 17.125 1 98.19 98 ALA A CA 1
ATOM 726 C C . ALA A 1 98 ? -5.863 17.672 18.375 1 98.19 98 ALA A C 1
ATOM 728 O O . ALA A 1 98 ? -6.301 18.828 18.344 1 98.19 98 ALA A O 1
ATOM 729 N N . GLU A 1 99 ? -5.434 17.156 19.453 1 98.25 99 GLU A N 1
ATOM 730 C CA . GLU A 1 99 ? -5.418 17.891 20.719 1 98.25 99 GLU A CA 1
ATOM 731 C C . GLU A 1 99 ? -4.551 19.141 20.625 1 98.25 99 GLU A C 1
ATOM 733 O O . GLU A 1 99 ? -4.922 20.203 21.141 1 98.25 99 GLU A O 1
ATOM 738 N N . THR A 1 100 ? -3.428 18.984 20.047 1 98.75 100 THR A N 1
ATOM 739 C CA . THR A 1 100 ? -2.537 20.125 19.844 1 98.75 100 THR A CA 1
ATOM 740 C C . THR A 1 100 ? -3.219 21.203 19 1 98.75 100 THR A C 1
ATOM 742 O O . THR A 1 100 ? -3.162 22.391 19.344 1 98.75 100 THR A O 1
ATOM 745 N N . SER A 1 101 ? -3.85 20.844 17.922 1 98.75 101 SER A N 1
ATOM 746 C CA . SER A 1 101 ? -4.559 21.781 17.062 1 98.75 101 SER A CA 1
ATOM 747 C C . SER A 1 101 ? -5.668 22.5 17.828 1 98.75 101 SER A C 1
ATOM 749 O O . SER A 1 101 ? -5.852 23.703 17.672 1 98.75 101 SER A O 1
ATOM 751 N N . LEU A 1 102 ? -6.398 21.734 18.594 1 98.75 102 LEU A N 1
ATOM 752 C CA . LEU A 1 102 ? -7.5 22.281 19.375 1 98.75 102 LEU A CA 1
ATOM 753 C C . LEU A 1 102 ? -6.992 23.297 20.406 1 98.75 102 LEU A C 1
ATOM 755 O O . LEU A 1 102 ? -7.59 24.359 20.594 1 98.75 102 LEU A O 1
ATOM 759 N N . LYS A 1 103 ? -5.949 22.906 21.047 1 98.81 103 LYS A N 1
ATOM 760 C CA . LYS A 1 103 ? -5.352 23.797 22.047 1 98.81 103 LYS A CA 1
ATOM 761 C C . LYS A 1 103 ? -4.906 25.109 21.406 1 98.81 103 LYS A C 1
ATOM 763 O O . LYS A 1 103 ? -5.141 26.188 21.969 1 98.81 103 LYS A O 1
ATOM 768 N N . ILE A 1 104 ? -4.266 25.047 20.312 1 98.88 104 ILE A N 1
ATOM 769 C CA . ILE A 1 104 ? -3.801 26.234 19.609 1 98.88 104 ILE A CA 1
ATOM 770 C C . ILE A 1 104 ? -4.996 27.062 19.141 1 98.88 104 ILE A C 1
ATOM 772 O O . ILE A 1 104 ? -5.004 28.297 19.297 1 98.88 104 ILE A O 1
ATOM 776 N N . ASN A 1 105 ? -5.98 26.375 18.594 1 98.88 105 ASN A N 1
ATOM 777 C CA . ASN A 1 105 ? -7.203 27.062 18.172 1 98.88 105 ASN A CA 1
ATOM 778 C C . ASN A 1 105 ? -7.832 27.859 19.312 1 98.88 105 ASN A C 1
ATOM 780 O O . ASN A 1 105 ? -8.195 29.016 19.125 1 98.88 105 ASN A O 1
ATOM 784 N N . GLU A 1 106 ? -7.953 27.234 20.453 1 98.81 106 GLU A N 1
ATOM 785 C CA . GLU A 1 106 ? -8.555 27.891 21.609 1 98.81 106 GLU A CA 1
ATOM 786 C C . GLU A 1 106 ? -7.762 29.125 22.031 1 98.81 106 GLU A C 1
ATOM 788 O O . GLU A 1 106 ? -8.344 30.156 22.344 1 98.81 106 GLU A O 1
ATOM 793 N N . ALA A 1 107 ? -6.496 29 22.047 1 98.81 107 ALA A N 1
ATOM 794 C CA . ALA A 1 107 ? -5.637 30.109 22.453 1 98.81 107 ALA A CA 1
ATOM 795 C C . ALA A 1 107 ? -5.707 31.266 21.469 1 98.81 107 ALA A C 1
ATOM 797 O O . ALA A 1 107 ? -5.805 32.438 21.875 1 98.81 107 ALA A O 1
ATOM 798 N N . ILE A 1 108 ? -5.625 30.969 20.188 1 98.88 108 ILE A N 1
ATOM 799 C CA . ILE A 1 108 ? -5.641 31.984 19.141 1 98.88 108 ILE A CA 1
ATOM 800 C C . ILE A 1 108 ? -6.98 32.719 19.156 1 98.88 108 ILE A C 1
ATOM 802 O O . ILE A 1 108 ? -7.016 33.938 19.141 1 98.88 108 ILE A O 1
ATOM 806 N N . THR A 1 109 ? -8.062 31.953 19.156 1 98.62 109 THR A N 1
ATOM 807 C CA . THR A 1 109 ? -9.391 32.562 19.125 1 98.62 109 THR A CA 1
ATOM 808 C C . THR A 1 109 ? -9.68 33.312 20.422 1 98.62 109 THR A C 1
ATOM 810 O O . THR A 1 109 ? -10.398 34.312 20.422 1 98.62 109 THR A O 1
ATOM 813 N N . GLY A 1 110 ? -9.109 32.781 21.5 1 98.5 110 GLY A N 1
ATOM 814 C CA . GLY A 1 110 ? -9.234 33.469 22.781 1 98.5 110 GLY A CA 1
ATOM 815 C C . GLY A 1 110 ? -8.695 34.906 22.75 1 98.5 110 GLY A C 1
ATOM 816 O O . GLY A 1 110 ? -9.133 35.75 23.516 1 98.5 110 GLY A O 1
ATOM 817 N N . LYS A 1 111 ? -7.781 35.156 21.859 1 98.5 111 LYS A N 1
ATOM 818 C CA . LYS A 1 111 ? -7.188 36.5 21.703 1 98.5 111 LYS A CA 1
ATOM 819 C C . LYS A 1 111 ? -7.871 37.281 20.594 1 98.5 111 LYS A C 1
ATOM 821 O O . LYS A 1 111 ? -7.445 38.375 20.25 1 98.5 111 LYS A O 1
ATOM 826 N N . GLY A 1 112 ? -8.891 36.625 20 1 98.44 112 GLY A N 1
ATOM 827 C CA . GLY A 1 112 ? -9.672 37.312 18.969 1 98.44 112 GLY A CA 1
ATOM 828 C C . GLY A 1 112 ? -9.219 36.969 17.562 1 98.44 112 GLY A C 1
ATOM 829 O O . GLY A 1 112 ? -9.859 37.375 16.594 1 98.44 112 GLY A O 1
ATOM 830 N N . GLY A 1 113 ? -8.125 36.25 17.422 1 98.75 113 GLY A N 1
ATOM 831 C CA . GLY A 1 113 ? -7.652 35.812 16.109 1 98.75 113 GLY A CA 1
ATOM 832 C C . GLY A 1 113 ? -8.477 34.688 15.508 1 98.75 113 GLY A C 1
ATOM 833 O O . GLY A 1 113 ? -9.406 34.188 16.141 1 98.75 113 GLY A O 1
ATOM 834 N N . ARG A 1 114 ? -8.156 34.375 14.266 1 98.75 114 ARG A N 1
ATOM 835 C CA . ARG A 1 114 ? -8.781 33.25 13.57 1 98.75 114 ARG A CA 1
ATOM 836 C C . ARG A 1 114 ? -7.773 32.156 13.289 1 98.75 114 ARG A C 1
ATOM 838 O O . ARG A 1 114 ? -6.594 32.438 13.047 1 98.75 114 ARG A O 1
ATOM 845 N N . PHE A 1 115 ? -8.289 30.906 13.32 1 98.88 115 PHE A N 1
ATOM 846 C CA . PHE A 1 115 ? -7.371 29.766 13.227 1 98.88 115 PHE A CA 1
ATOM 847 C C . PHE A 1 115 ? -7.863 28.766 12.195 1 98.88 115 PHE A C 1
ATOM 849 O O . PHE A 1 115 ? -9.055 28.453 12.141 1 98.88 115 PHE A O 1
ATOM 856 N N . VAL A 1 116 ? -6.918 28.281 11.359 1 98.88 116 VAL A N 1
ATOM 857 C CA . VAL A 1 116 ? -7.117 27.141 10.477 1 98.88 116 VAL A CA 1
ATOM 858 C C . VAL A 1 116 ? -5.938 26.188 10.602 1 98.88 116 VAL A C 1
ATOM 860 O O . VAL A 1 116 ? -4.781 26.594 10.547 1 98.88 116 VAL A O 1
ATOM 863 N N . GLU A 1 117 ? -6.27 24.938 10.953 1 98.88 117 GLU A N 1
ATOM 864 C CA . GLU A 1 117 ? -5.254 23.922 10.703 1 98.88 117 GLU A CA 1
ATOM 865 C C . GLU A 1 117 ? -5.25 23.5 9.234 1 98.88 117 GLU A C 1
ATOM 867 O O . GLU A 1 117 ? -6.297 23.5 8.586 1 98.88 117 GLU A O 1
ATOM 872 N N . GLY A 1 118 ? -4.051 23.141 8.711 1 98.62 118 GLY A N 1
ATOM 873 C CA . GLY A 1 118 ? -3.955 22.75 7.316 1 98.62 118 GLY A CA 1
ATOM 874 C C . GLY A 1 118 ? -2.758 21.859 7.027 1 98.62 118 GLY A C 1
ATOM 875 O O . GLY A 1 118 ? -1.929 22.188 6.176 1 98.62 118 GLY A O 1
ATOM 876 N N . PRO A 1 119 ? -2.656 20.734 7.781 1 98.69 119 PRO A N 1
ATOM 877 C CA . PRO A 1 119 ? -1.552 19.844 7.434 1 98.69 119 PRO A CA 1
ATOM 878 C C . PRO A 1 119 ? -1.577 19.406 5.969 1 98.69 119 PRO A C 1
ATOM 880 O O . PRO A 1 119 ? -2.592 19.578 5.289 1 98.69 119 PRO A O 1
ATOM 883 N N . VAL A 1 120 ? -0.388 18.938 5.488 1 98.44 120 VAL A N 1
ATOM 884 C CA . VAL A 1 120 ? -0.292 18.734 4.047 1 98.44 120 VAL A CA 1
ATOM 885 C C . VAL A 1 120 ? 0.138 17.297 3.758 1 98.44 120 VAL A C 1
ATOM 887 O O . VAL A 1 120 ? 0.892 16.703 4.531 1 98.44 120 VAL A O 1
ATOM 890 N N . SER A 1 121 ? -0.393 16.75 2.732 1 97.62 121 SER A N 1
ATOM 891 C CA . SER A 1 121 ? 0.116 15.516 2.154 1 97.62 121 SER A CA 1
ATOM 892 C C . SER A 1 121 ? 1.002 15.797 0.945 1 97.62 121 SER A C 1
ATOM 894 O O . SER A 1 121 ? 0.644 16.594 0.076 1 97.62 121 SER A O 1
ATOM 896 N N . GLY A 1 122 ? 2.096 15.133 0.889 1 95.25 122 GLY A N 1
ATOM 897 C CA . GLY A 1 122 ? 3.143 15.375 -0.089 1 95.25 122 GLY A CA 1
ATOM 898 C C . GLY A 1 122 ? 4.496 15.656 0.541 1 95.25 122 GLY A C 1
ATOM 899 O O . GLY A 1 122 ? 4.586 16.391 1.532 1 95.25 122 GLY A O 1
ATOM 900 N N . SER A 1 123 ? 5.535 15.133 -0.103 1 94.31 123 SER A N 1
ATOM 901 C CA . SER A 1 123 ? 6.883 15.305 0.43 1 94.31 123 SER A CA 1
ATOM 902 C C . SER A 1 123 ? 7.59 16.484 -0.226 1 94.31 123 SER A C 1
ATOM 904 O O . SER A 1 123 ? 6.941 17.438 -0.659 1 94.31 123 SER A O 1
ATOM 906 N N . LYS A 1 124 ? 8.883 16.5 -0.173 1 93.5 124 LYS A N 1
ATOM 907 C CA . LYS A 1 124 ? 9.727 17.625 -0.588 1 93.5 124 LYS A CA 1
ATOM 908 C C . LYS A 1 124 ? 9.406 18.047 -2.018 1 93.5 124 LYS A C 1
ATOM 910 O O . LYS A 1 124 ? 9.125 19.219 -2.273 1 93.5 124 LYS A O 1
ATOM 915 N N . LYS A 1 125 ? 9.414 17.156 -2.971 1 93.62 125 LYS A N 1
ATOM 916 C CA . LYS A 1 125 ? 9.25 17.516 -4.379 1 93.62 125 LYS A CA 1
ATOM 917 C C . LYS A 1 125 ? 7.883 18.125 -4.641 1 93.62 125 LYS A C 1
ATOM 919 O O . LYS A 1 125 ? 7.781 19.203 -5.238 1 93.62 125 LYS A O 1
ATOM 924 N N . PRO A 1 126 ? 6.816 17.484 -4.172 1 95.25 126 PRO A N 1
ATOM 925 C CA . PRO A 1 126 ? 5.516 18.141 -4.332 1 95.25 126 PRO A CA 1
ATOM 926 C C . PRO A 1 126 ? 5.473 19.531 -3.709 1 95.25 126 PRO A C 1
ATOM 928 O O . PRO A 1 126 ? 4.797 20.422 -4.227 1 95.25 126 PRO A O 1
ATOM 931 N N . ALA A 1 127 ? 6.09 19.703 -2.572 1 95.94 127 ALA A N 1
ATOM 932 C CA . ALA A 1 127 ? 6.145 21.031 -1.94 1 95.94 127 ALA A CA 1
ATOM 933 C C . ALA A 1 127 ? 6.848 22.031 -2.842 1 95.94 127 ALA A C 1
ATOM 935 O O . ALA A 1 127 ? 6.395 23.172 -2.977 1 95.94 127 ALA A O 1
ATOM 936 N N . GLU A 1 128 ? 7.934 21.609 -3.461 1 96.19 128 GLU A N 1
ATOM 937 C CA . GLU A 1 128 ? 8.703 22.469 -4.359 1 96.19 128 GLU A CA 1
ATOM 938 C C . GLU A 1 128 ? 7.898 22.812 -5.613 1 96.19 128 GLU A C 1
ATOM 940 O O . GLU A 1 128 ? 8.047 23.891 -6.172 1 96.19 128 GLU A O 1
ATOM 945 N N . ASP A 1 129 ? 7.031 21.906 -6.02 1 96.62 129 ASP A N 1
ATOM 946 C CA . ASP A 1 129 ? 6.309 22.047 -7.281 1 96.62 129 ASP A CA 1
ATOM 947 C C . ASP A 1 129 ? 4.945 22.703 -7.059 1 96.62 129 ASP A C 1
ATOM 949 O O . ASP A 1 129 ? 4.215 22.969 -8.016 1 96.62 129 ASP A O 1
ATOM 953 N N . GLY A 1 130 ? 4.629 22.938 -5.82 1 97.69 130 GLY A N 1
ATOM 954 C CA . GLY A 1 130 ? 3.312 23.484 -5.527 1 97.69 130 GLY A CA 1
ATOM 955 C C . GLY A 1 130 ? 2.191 22.484 -5.77 1 97.69 130 GLY A C 1
ATOM 956 O O . GLY A 1 130 ? 1.148 22.844 -6.324 1 97.69 130 GLY A O 1
ATOM 957 N N . GLN A 1 131 ? 2.426 21.25 -5.418 1 97.75 131 GLN A N 1
ATOM 958 C CA . GLN A 1 131 ? 1.486 20.188 -5.723 1 97.75 131 GLN A CA 1
ATOM 959 C C . GLN A 1 131 ? 1.021 19.469 -4.453 1 97.75 131 GLN A C 1
ATOM 961 O O . GLN A 1 131 ? 0.651 18.297 -4.488 1 97.75 131 GLN A O 1
ATOM 966 N N . LEU A 1 132 ? 1.061 20.125 -3.34 1 98.5 132 LEU A N 1
ATOM 967 C CA . LEU A 1 132 ? 0.641 19.531 -2.074 1 98.5 132 LEU A CA 1
ATOM 968 C C . LEU A 1 132 ? -0.872 19.359 -2.033 1 98.5 132 LEU A C 1
ATOM 970 O O . LEU A 1 132 ? -1.595 19.938 -2.842 1 98.5 132 LEU A O 1
ATOM 974 N N . ILE A 1 133 ? -1.313 18.469 -1.178 1 98.75 133 ILE A N 1
ATOM 975 C CA . ILE A 1 133 ? -2.719 18.344 -0.806 1 98.75 133 ILE A CA 1
ATOM 976 C C . ILE A 1 133 ? -2.939 18.906 0.591 1 98.75 133 ILE A C 1
ATOM 978 O O . ILE A 1 133 ? -2.389 18.406 1.571 1 98.75 133 ILE A O 1
ATOM 982 N N . ILE A 1 134 ? -3.701 19.922 0.683 1 98.88 134 ILE A N 1
ATOM 983 C CA . ILE A 1 134 ? -3.889 20.625 1.945 1 98.88 134 ILE A CA 1
ATOM 984 C C . ILE A 1 134 ? -5.168 20.141 2.623 1 98.88 134 ILE A C 1
ATOM 986 O O . ILE A 1 134 ? -6.238 20.125 2.012 1 98.88 134 ILE A O 1
ATOM 990 N N . LEU A 1 135 ? -5.062 19.703 3.842 1 98.88 135 LEU A N 1
ATOM 991 C CA . LEU A 1 135 ? -6.168 19.172 4.637 1 98.88 135 LEU A CA 1
ATOM 992 C C . LEU A 1 135 ? -6.562 20.156 5.734 1 98.88 135 LEU A C 1
ATOM 994 O O . LEU A 1 135 ? -6.121 20.031 6.879 1 98.88 135 LEU A O 1
ATOM 998 N N . ALA A 1 136 ? -7.477 21.016 5.379 1 98.88 136 ALA A N 1
ATOM 999 C CA . ALA A 1 136 ? -7.75 22.156 6.238 1 98.88 136 ALA A CA 1
ATOM 1000 C C . ALA A 1 136 ? -9.016 21.938 7.066 1 98.88 136 ALA A C 1
ATOM 1002 O O . ALA A 1 136 ? -9.93 21.234 6.633 1 98.88 136 ALA A O 1
ATOM 1003 N N . ALA A 1 137 ? -9.031 22.484 8.242 1 98.88 137 ALA A N 1
ATOM 1004 C CA . ALA A 1 137 ? -10.203 22.531 9.109 1 98.88 137 ALA A CA 1
ATOM 1005 C C . ALA A 1 137 ? -10.148 23.75 10.039 1 98.88 137 ALA A C 1
ATOM 1007 O O . ALA A 1 137 ? -9.07 24.203 10.414 1 98.88 137 ALA A O 1
ATOM 1008 N N . GLY A 1 138 ? -11.305 24.297 10.445 1 98.75 138 GLY A N 1
ATOM 1009 C CA . GLY A 1 138 ? -11.359 25.453 11.32 1 98.75 138 GLY A CA 1
ATOM 1010 C C . GLY A 1 138 ? -12.227 26.578 10.773 1 98.75 138 GLY A C 1
ATOM 1011 O O . GLY A 1 138 ? -13.312 26.328 10.258 1 98.75 138 GLY A O 1
ATOM 1012 N N . ASP A 1 139 ? -11.719 27.844 10.914 1 98.75 139 ASP A N 1
ATOM 1013 C CA . ASP A 1 139 ? -12.469 29.031 10.5 1 98.75 139 ASP A CA 1
ATOM 1014 C C . ASP A 1 139 ? -12.656 29.047 8.984 1 98.75 139 ASP A C 1
ATOM 1016 O O . ASP A 1 139 ? -11.688 29.219 8.234 1 98.75 139 ASP A O 1
ATOM 1020 N N . LYS A 1 140 ? -13.891 28.938 8.57 1 98.56 140 LYS A N 1
ATOM 1021 C CA . LYS A 1 140 ? -14.211 28.828 7.152 1 98.56 140 LYS A CA 1
ATOM 1022 C C . LYS A 1 140 ? -13.828 30.094 6.398 1 98.56 140 LYS A C 1
ATOM 1024 O O . LYS A 1 140 ? -13.344 30.031 5.266 1 98.56 140 LYS A O 1
ATOM 1029 N N . ALA A 1 141 ? -14.062 31.188 6.984 1 98.44 141 ALA A N 1
ATOM 1030 C CA . ALA A 1 141 ? -13.727 32.438 6.336 1 98.44 141 ALA A CA 1
ATOM 1031 C C . ALA A 1 141 ? -12.227 32.562 6.121 1 98.44 141 ALA A C 1
ATOM 1033 O O . ALA A 1 141 ? -11.773 33 5.055 1 98.44 141 ALA A O 1
ATOM 1034 N N . LEU A 1 142 ? -11.492 32.281 7.172 1 98.62 142 LEU A N 1
ATOM 1035 C CA . LEU A 1 142 ? -10.039 32.312 7.039 1 98.62 142 LEU A CA 1
ATOM 1036 C C . LEU A 1 142 ? -9.57 31.344 5.969 1 98.62 142 LEU A C 1
ATOM 1038 O O . LEU A 1 142 ? -8.648 31.641 5.207 1 98.62 142 LEU A O 1
ATOM 1042 N N . PHE A 1 143 ? -10.164 30.156 5.922 1 98.75 143 PHE A N 1
ATOM 1043 C CA . PHE A 1 143 ? -9.844 29.188 4.887 1 98.75 143 PHE A CA 1
ATOM 1044 C C . PHE A 1 143 ? -10.047 29.781 3.5 1 98.75 143 PHE A C 1
ATOM 1046 O O . PHE A 1 143 ? -9.164 29.703 2.65 1 98.75 143 PHE A O 1
ATOM 1053 N N . GLU A 1 144 ? -11.141 30.375 3.281 1 98.5 144 GLU A N 1
ATOM 1054 C CA . GLU A 1 144 ? -11.469 30.969 1.985 1 98.5 144 GLU A CA 1
ATOM 1055 C C . GLU A 1 144 ? -10.5 32.094 1.634 1 98.5 144 GLU A C 1
ATOM 1057 O O . GLU A 1 144 ? -10.062 32.219 0.485 1 98.5 144 GLU A O 1
ATOM 1062 N N . GLU A 1 145 ? -10.156 32.875 2.604 1 97.94 145 GLU A N 1
ATOM 1063 C CA . GLU A 1 145 ? -9.227 33.969 2.393 1 97.94 145 GLU A CA 1
ATOM 1064 C C . GLU A 1 145 ? -7.828 33.438 2.062 1 97.94 145 GLU A C 1
ATOM 1066 O O . GLU A 1 145 ? -7.02 34.188 1.477 1 97.94 145 GLU A O 1
ATOM 1071 N N . SER A 1 146 ? -7.559 32.219 2.457 1 97.88 146 SER A N 1
ATOM 1072 C CA . SER A 1 146 ? -6.215 31.672 2.309 1 97.88 146 SER A CA 1
ATOM 1073 C C . SER A 1 146 ? -6.062 30.938 0.983 1 97.88 146 SER A C 1
ATOM 1075 O O . SER A 1 146 ? -4.969 30.484 0.64 1 97.88 146 SER A O 1
ATOM 1077 N N . ILE A 1 147 ? -7.102 30.797 0.179 1 98.06 147 ILE A N 1
ATOM 1078 C CA . ILE A 1 147 ? -7.148 30 -1.036 1 98.06 147 ILE A CA 1
ATOM 1079 C C . ILE A 1 147 ? -6.086 30.484 -2.02 1 98.06 147 ILE A C 1
ATOM 1081 O O . ILE A 1 147 ? -5.387 29.688 -2.641 1 98.06 147 ILE A O 1
ATOM 1085 N N . PRO A 1 148 ? -5.902 31.812 -2.195 1 97.88 148 PRO A N 1
ATOM 1086 C CA . PRO A 1 148 ? -4.855 32.25 -3.121 1 97.88 148 PRO A CA 1
ATOM 1087 C C . PRO A 1 148 ? -3.475 31.703 -2.752 1 97.88 148 PRO A C 1
ATOM 1089 O O . PRO A 1 148 ? -2.703 31.328 -3.635 1 97.88 148 PRO A O 1
ATOM 1092 N N . ALA A 1 149 ? -3.154 31.688 -1.464 1 98.25 149 ALA A N 1
ATOM 1093 C CA . ALA A 1 149 ? -1.889 31.125 -1.02 1 98.25 149 ALA A CA 1
ATOM 1094 C C . ALA A 1 149 ? -1.895 29.594 -1.167 1 98.25 149 ALA A C 1
ATOM 1096 O O . ALA A 1 149 ? -0.898 29 -1.586 1 98.25 149 ALA A O 1
ATOM 1097 N N . PHE A 1 150 ? -3.031 28.938 -0.832 1 98.62 150 PHE A N 1
ATOM 1098 C CA . PHE A 1 150 ? -3.158 27.484 -0.915 1 98.62 150 PHE A CA 1
ATOM 1099 C C . PHE A 1 150 ? -3.002 27 -2.354 1 98.62 150 PHE A C 1
ATOM 1101 O O . PHE A 1 150 ? -2.402 25.953 -2.604 1 98.62 150 PHE A O 1
ATOM 1108 N N . ASP A 1 151 ? -3.469 27.797 -3.309 1 98.06 151 ASP A N 1
ATOM 1109 C CA . ASP A 1 151 ? -3.416 27.422 -4.719 1 98.06 151 ASP A CA 1
ATOM 1110 C C . ASP A 1 151 ? -1.979 27.422 -5.234 1 98.06 151 ASP A C 1
ATOM 1112 O O . ASP A 1 151 ? -1.657 26.688 -6.18 1 98.06 151 ASP A O 1
ATOM 1116 N N . VAL A 1 152 ? -1.158 28.234 -4.605 1 97.81 152 VAL A N 1
ATOM 1117 C CA . VAL A 1 152 ? 0.255 28.297 -4.965 1 97.81 152 VAL A CA 1
ATOM 1118 C C . VAL A 1 152 ? 0.998 27.109 -4.336 1 97.81 152 VAL A C 1
ATOM 1120 O O . VAL A 1 152 ? 1.946 26.594 -4.922 1 97.81 152 VAL A O 1
ATOM 1123 N N . LEU A 1 153 ? 0.521 26.641 -3.227 1 98.31 153 LEU A N 1
ATOM 1124 C CA . LEU A 1 153 ? 1.239 25.641 -2.436 1 98.31 153 LEU A CA 1
ATOM 1125 C C . LEU A 1 153 ? 0.795 24.234 -2.801 1 98.31 153 LEU A C 1
ATOM 1127 O O . LEU A 1 153 ? 1.544 23.281 -2.607 1 98.31 153 LEU A O 1
ATOM 1131 N N . GLY A 1 154 ? -0.431 24.156 -3.229 1 98.12 154 GLY A N 1
ATOM 1132 C CA . GLY A 1 154 ? -0.951 22.812 -3.418 1 98.12 154 GLY A CA 1
ATOM 1133 C C . GLY A 1 154 ? -1.845 22.688 -4.637 1 98.12 154 GLY A C 1
ATOM 1134 O O . GLY A 1 154 ? -2.271 23.688 -5.207 1 98.12 154 GLY A O 1
ATOM 1135 N N . LYS A 1 155 ? -2.117 21.422 -5.059 1 98 155 LYS A N 1
ATOM 1136 C CA . LYS A 1 155 ? -2.971 21.125 -6.203 1 98 155 LYS A CA 1
ATOM 1137 C C . LYS A 1 155 ? -4.434 21.016 -5.785 1 98 155 LYS A C 1
ATOM 1139 O O . LYS A 1 155 ? -5.332 21.141 -6.621 1 98 155 LYS A O 1
ATOM 1144 N N . ARG A 1 156 ? -4.664 20.781 -4.508 1 98 156 ARG A N 1
ATOM 1145 C CA . ARG A 1 156 ? -6.023 20.672 -3.982 1 98 156 ARG A CA 1
ATOM 1146 C C . ARG A 1 156 ? -6.062 21.016 -2.496 1 98 156 ARG A C 1
ATOM 1148 O O . ARG A 1 156 ? -5.125 20.703 -1.759 1 98 156 ARG A O 1
ATOM 1155 N N . SER A 1 157 ? -7.09 21.672 -2.078 1 98.69 157 SER A N 1
ATOM 1156 C CA . SER A 1 157 ? -7.348 21.969 -0.673 1 98.69 157 SER A CA 1
ATOM 1157 C C . SER A 1 157 ? -8.711 21.438 -0.239 1 98.69 157 SER A C 1
ATOM 1159 O O . SER A 1 157 ? -9.734 21.766 -0.853 1 98.69 157 SER A O 1
ATOM 1161 N N . PHE A 1 158 ? -8.727 20.625 0.77 1 98.69 158 PHE A N 1
ATOM 1162 C CA . PHE A 1 158 ? -9.969 20.125 1.343 1 98.69 158 PHE A CA 1
ATOM 1163 C C . PHE A 1 158 ? -10.344 20.891 2.6 1 98.69 158 PHE A C 1
ATOM 1165 O O . PHE A 1 158 ? -9.484 21.203 3.422 1 98.69 158 PHE A O 1
ATOM 1172 N N . TYR A 1 159 ? -11.57 21.281 2.693 1 98.75 159 TYR A N 1
ATOM 1173 C CA . TYR A 1 159 ? -12.102 21.797 3.943 1 98.75 159 TYR A CA 1
ATOM 1174 C C . TYR A 1 159 ? -12.836 20.719 4.727 1 98.75 159 TYR A C 1
ATOM 1176 O O . TYR A 1 159 ? -13.891 20.25 4.293 1 98.75 159 TYR A O 1
ATOM 1184 N N . LEU A 1 160 ? -12.352 20.359 5.906 1 98.69 160 LEU A N 1
ATOM 1185 C CA . LEU A 1 160 ? -12.797 19.156 6.598 1 98.69 160 LEU A CA 1
ATOM 1186 C C . LEU A 1 160 ? -13.617 19.516 7.832 1 98.69 160 LEU A C 1
ATOM 1188 O O . LEU A 1 160 ? -13.805 18.672 8.719 1 98.69 160 LEU A O 1
ATOM 1192 N N . GLY A 1 161 ? -14.008 20.766 7.953 1 98.19 161 GLY A N 1
ATOM 1193 C CA . GLY A 1 161 ? -14.938 21.141 9.008 1 98.19 161 GLY A CA 1
ATOM 1194 C C . GLY A 1 161 ? -14.25 21.656 10.258 1 98.19 161 GLY A C 1
ATOM 1195 O O . GLY A 1 161 ? -13.438 22.578 10.188 1 98.19 161 GLY A O 1
ATOM 1196 N N . GLN A 1 162 ? -14.391 21 11.359 1 98.06 162 GLN A N 1
ATOM 1197 C CA . GLN A 1 162 ? -13.969 21.484 12.664 1 98.06 162 GLN A CA 1
ATOM 1198 C C . GLN A 1 162 ? -12.484 21.219 12.898 1 98.06 162 GLN A C 1
ATOM 1200 O O . GLN A 1 162 ? -11.945 20.203 12.43 1 98.06 162 GLN A O 1
ATOM 1205 N N . VAL A 1 163 ? -11.93 22.125 13.75 1 98.69 163 VAL A N 1
ATOM 1206 C CA . VAL A 1 163 ? -10.523 21.969 14.117 1 98.69 163 VAL A CA 1
ATOM 1207 C C . VAL A 1 163 ? -10.297 20.578 14.703 1 98.69 163 VAL A C 1
ATOM 1209 O O . VAL A 1 163 ? -11.094 20.094 15.508 1 98.69 163 VAL A O 1
ATOM 1212 N N . GLY A 1 164 ? -9.297 19.969 14.344 1 98.75 164 GLY A N 1
ATOM 1213 C CA . GLY A 1 164 ? -8.977 18.609 14.719 1 98.75 164 GLY A CA 1
ATOM 1214 C C . GLY A 1 164 ? -9.125 17.625 13.57 1 98.75 164 GLY A C 1
ATOM 1215 O O . GLY A 1 164 ? -8.398 16.625 13.5 1 98.75 164 GLY A O 1
ATOM 1216 N N . ASN A 1 165 ? -10.023 17.859 12.672 1 98.75 165 ASN A N 1
ATOM 1217 C CA . ASN A 1 165 ? -10.297 16.938 11.57 1 98.75 165 ASN A CA 1
ATOM 1218 C C . ASN A 1 165 ? -9.141 16.891 10.57 1 98.75 165 ASN A C 1
ATOM 1220 O O . ASN A 1 165 ? -8.859 15.844 10 1 98.75 165 ASN A O 1
ATOM 1224 N N . GLY A 1 166 ? -8.539 18.031 10.312 1 98.81 166 GLY A N 1
ATOM 1225 C CA . GLY A 1 166 ? -7.375 18.047 9.438 1 98.81 166 GLY A CA 1
ATOM 1226 C C . GLY A 1 166 ? -6.227 17.203 9.969 1 98.81 166 GLY A C 1
ATOM 1227 O O . GLY A 1 166 ? -5.621 16.438 9.227 1 98.81 166 GLY A O 1
ATOM 1228 N N . ALA A 1 167 ? -5.977 17.422 11.266 1 98.81 167 ALA A N 1
ATOM 1229 C CA . ALA A 1 167 ? -4.914 16.656 11.922 1 98.81 167 ALA A CA 1
ATOM 1230 C C . ALA A 1 167 ? -5.195 15.156 11.867 1 98.81 167 ALA A C 1
ATOM 1232 O O . ALA A 1 167 ? -4.316 14.367 11.523 1 98.81 167 ALA A O 1
ATOM 1233 N N . LYS A 1 168 ? -6.41 14.781 12.234 1 98.81 168 LYS A N 1
ATOM 1234 C CA . LYS A 1 168 ? -6.789 13.375 12.234 1 98.81 168 LYS A CA 1
ATOM 1235 C C . LYS A 1 168 ? -6.613 12.758 10.844 1 98.81 168 LYS A C 1
ATOM 1237 O O . LYS A 1 168 ? -6.035 11.68 10.703 1 98.81 168 LYS A O 1
ATOM 1242 N N . MET A 1 169 ? -7.094 13.477 9.828 1 98.88 169 MET A N 1
ATOM 1243 C CA . MET A 1 169 ? -7.031 12.977 8.461 1 98.88 169 MET A CA 1
ATOM 1244 C C . MET A 1 169 ? -5.582 12.789 8.016 1 98.88 169 MET A C 1
ATOM 1246 O O . MET A 1 169 ? -5.238 11.758 7.426 1 98.88 169 MET A O 1
ATOM 1250 N N . LYS A 1 170 ? -4.73 13.742 8.289 1 98.88 170 LYS A N 1
ATOM 1251 C CA . LYS A 1 170 ? -3.318 13.672 7.922 1 98.88 170 LYS A CA 1
ATOM 1252 C C . LYS A 1 170 ? -2.635 12.477 8.57 1 98.88 170 LYS A C 1
ATOM 1254 O O . LYS A 1 170 ? -1.854 11.773 7.926 1 98.88 170 LYS A O 1
ATOM 1259 N N . LEU A 1 171 ? -2.934 12.305 9.859 1 98.88 171 LEU A N 1
ATOM 1260 C CA . LEU A 1 171 ? -2.312 11.211 10.586 1 98.88 171 LEU A CA 1
ATOM 1261 C C . LEU A 1 171 ? -2.738 9.859 10.008 1 98.88 171 LEU A C 1
ATOM 1263 O O . LEU A 1 171 ? -1.933 8.93 9.93 1 98.88 171 LEU A O 1
ATOM 1267 N N . ILE A 1 172 ? -3.979 9.734 9.625 1 98.88 172 ILE A N 1
ATOM 1268 C CA . ILE A 1 172 ? -4.488 8.5 9.039 1 98.88 172 ILE A CA 1
ATOM 1269 C C . ILE A 1 172 ? -3.793 8.234 7.703 1 98.88 172 ILE A C 1
ATOM 1271 O O . ILE A 1 172 ? -3.363 7.113 7.426 1 98.88 172 ILE A O 1
ATOM 1275 N N . VAL A 1 173 ? -3.635 9.266 6.871 1 98.88 173 VAL A N 1
ATOM 1276 C CA . VAL A 1 173 ? -2.955 9.156 5.586 1 98.88 173 VAL A CA 1
ATOM 1277 C C . VAL A 1 173 ? -1.519 8.688 5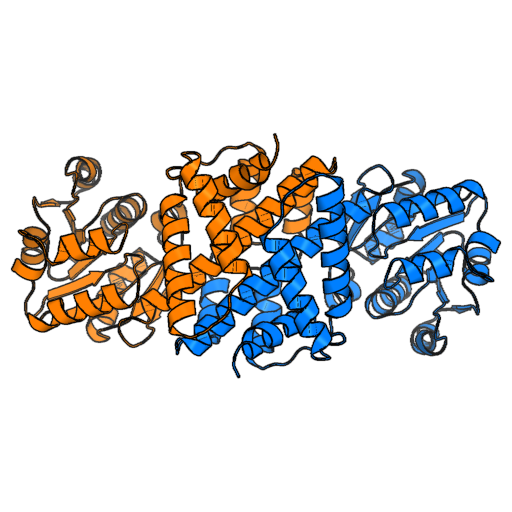.797 1 98.88 173 VAL A C 1
ATOM 1279 O O . VAL A 1 173 ? -1.062 7.754 5.133 1 98.88 173 VAL A O 1
ATOM 1282 N N . ASN A 1 174 ? -0.842 9.273 6.734 1 98.81 174 ASN A N 1
ATOM 1283 C CA . ASN A 1 174 ? 0.56 8.938 6.969 1 98.81 174 ASN A CA 1
ATOM 1284 C C . ASN A 1 174 ? 0.711 7.559 7.602 1 98.81 174 ASN A C 1
ATOM 1286 O O . ASN A 1 174 ? 1.718 6.883 7.391 1 98.81 174 ASN A O 1
ATOM 1290 N N . MET A 1 175 ? -0.302 7.191 8.375 1 98.81 175 MET A N 1
ATOM 1291 C CA . MET A 1 175 ? -0.288 5.848 8.945 1 98.81 175 MET A CA 1
ATOM 1292 C C . MET A 1 175 ? -0.356 4.793 7.848 1 98.81 175 MET A C 1
ATOM 1294 O O . MET A 1 175 ? 0.402 3.82 7.867 1 98.81 175 MET A O 1
ATOM 1298 N N . ILE A 1 176 ? -1.272 4.977 6.891 1 98.94 176 ILE A N 1
ATOM 1299 C CA . ILE A 1 176 ? -1.386 4.066 5.758 1 98.94 176 ILE A CA 1
ATOM 1300 C C . ILE A 1 176 ? -0.068 4.035 4.988 1 98.94 176 ILE A C 1
ATOM 1302 O O . ILE A 1 176 ? 0.444 2.961 4.664 1 98.94 176 ILE A O 1
ATOM 1306 N N . MET A 1 177 ? 0.514 5.172 4.793 1 98.81 177 MET A N 1
ATOM 1307 C CA . MET A 1 177 ? 1.765 5.312 4.051 1 98.81 177 MET A CA 1
ATOM 1308 C C . MET A 1 177 ? 2.891 4.547 4.734 1 98.81 177 MET A C 1
ATOM 1310 O O . MET A 1 177 ? 3.615 3.789 4.086 1 98.81 177 MET A O 1
ATOM 1314 N N . GLY A 1 178 ? 3.031 4.789 6.031 1 98.81 178 GLY A N 1
ATOM 1315 C CA . GLY A 1 178 ? 4.078 4.105 6.773 1 98.81 178 GLY A CA 1
ATOM 1316 C C . GLY A 1 178 ? 3.922 2.598 6.773 1 98.81 178 GLY A C 1
ATOM 1317 O O . GLY A 1 178 ? 4.906 1.866 6.648 1 98.81 178 GLY A O 1
ATOM 1318 N N . SER A 1 179 ? 2.689 2.117 6.934 1 98.94 179 SER A N 1
ATOM 1319 C CA . SER A 1 179 ? 2.408 0.685 6.918 1 98.94 179 SER A CA 1
ATOM 1320 C C . SER A 1 179 ? 2.719 0.074 5.559 1 98.94 179 SER A C 1
ATOM 1322 O O . SER A 1 179 ? 3.307 -1.006 5.473 1 98.94 179 SER A O 1
ATOM 1324 N N . MET A 1 180 ? 2.332 0.782 4.512 1 98.88 180 MET A N 1
ATOM 1325 C CA . MET A 1 180 ? 2.619 0.328 3.152 1 98.88 180 MET A CA 1
ATOM 1326 C C . MET A 1 180 ? 4.121 0.227 2.918 1 98.88 180 MET A C 1
ATOM 1328 O O . MET A 1 180 ? 4.594 -0.729 2.301 1 98.88 180 MET A O 1
ATOM 1332 N N . MET A 1 181 ? 4.871 1.217 3.381 1 98.88 181 MET A N 1
ATOM 1333 C CA . MET A 1 181 ? 6.32 1.223 3.188 1 98.88 181 MET A CA 1
ATOM 1334 C C . MET A 1 181 ? 6.965 0.022 3.871 1 98.88 181 MET A C 1
ATOM 1336 O O . MET A 1 181 ? 7.902 -0.571 3.338 1 98.88 181 MET A O 1
ATOM 1340 N N . ASN A 1 182 ? 6.48 -0.292 5.047 1 98.75 182 ASN A N 1
ATOM 1341 C CA . ASN A 1 182 ? 7.027 -1.451 5.746 1 98.75 182 ASN A CA 1
ATOM 1342 C C . ASN A 1 182 ? 6.68 -2.752 5.027 1 98.75 182 ASN A C 1
ATOM 1344 O O . ASN A 1 182 ? 7.508 -3.658 4.941 1 98.75 182 ASN A O 1
ATOM 1348 N N . ALA A 1 183 ? 5.387 -2.893 4.57 1 98.88 183 ALA A N 1
ATOM 1349 C CA . ALA A 1 183 ? 5 -4.059 3.781 1 98.88 183 ALA A CA 1
ATOM 1350 C C . ALA A 1 183 ? 5.898 -4.215 2.557 1 98.88 183 ALA A C 1
ATOM 1352 O O . ALA A 1 183 ? 6.355 -5.316 2.25 1 98.88 183 ALA A O 1
ATOM 1353 N N . PHE A 1 184 ? 6.125 -3.115 1.915 1 98.88 184 PHE A N 1
ATOM 1354 C CA . PHE A 1 184 ? 6.992 -3.039 0.746 1 98.88 184 PHE A CA 1
ATOM 1355 C C . PHE A 1 184 ? 8.414 -3.461 1.098 1 98.88 184 PHE A C 1
ATOM 1357 O O . PHE A 1 184 ? 9.023 -4.262 0.386 1 98.88 184 PHE A O 1
ATOM 1364 N N . SER A 1 185 ? 8.961 -2.943 2.191 1 98.81 185 SER A N 1
ATOM 1365 C CA . SER A 1 185 ? 10.297 -3.26 2.668 1 98.81 185 SER A CA 1
ATOM 1366 C C . SER A 1 185 ? 10.445 -4.75 2.959 1 98.81 185 SER A C 1
ATOM 1368 O O . SER A 1 185 ? 11.438 -5.367 2.57 1 98.81 185 SER A O 1
ATOM 1370 N N . GLU A 1 186 ? 9.453 -5.312 3.678 1 98.69 186 GLU A N 1
ATOM 1371 C CA . GLU A 1 186 ? 9.477 -6.746 3.957 1 98.69 186 GLU A CA 1
ATOM 1372 C C . GLU A 1 186 ? 9.516 -7.559 2.666 1 98.69 186 GLU A C 1
ATOM 1374 O O . GLU A 1 186 ? 10.234 -8.555 2.578 1 98.69 186 GLU A O 1
ATOM 1379 N N . GLY A 1 187 ? 8.742 -7.098 1.656 1 98.75 187 GLY A N 1
ATOM 1380 C CA . GLY A 1 187 ? 8.742 -7.773 0.37 1 98.75 187 GLY A CA 1
ATOM 1381 C C . GLY A 1 187 ? 10.094 -7.73 -0.326 1 98.75 187 GLY A C 1
ATOM 1382 O O . GLY A 1 187 ? 10.57 -8.75 -0.832 1 98.75 187 GLY A O 1
ATOM 1383 N N . LEU A 1 188 ? 10.719 -6.574 -0.352 1 98.69 188 LEU A N 1
ATOM 1384 C CA . LEU A 1 188 ? 12.016 -6.41 -1.002 1 98.69 188 LEU A CA 1
ATOM 1385 C C . LEU A 1 188 ? 13.078 -7.277 -0.33 1 98.69 188 LEU A C 1
ATOM 1387 O O . LEU A 1 188 ? 13.867 -7.938 -1.01 1 98.69 188 LEU A O 1
ATOM 1391 N N . VAL A 1 189 ? 13.07 -7.285 0.986 1 98.31 189 VAL A N 1
ATOM 1392 C CA . VAL A 1 189 ? 14.07 -8.047 1.729 1 98.31 189 VAL A CA 1
ATOM 1393 C C . VAL A 1 189 ? 13.836 -9.547 1.512 1 98.31 189 VAL A C 1
ATOM 1395 O O . VAL A 1 189 ? 14.789 -10.305 1.312 1 98.31 189 VAL A O 1
ATOM 1398 N N . LEU A 1 190 ? 12.562 -9.961 1.582 1 98.5 190 LEU A N 1
ATOM 1399 C CA . LEU A 1 190 ? 12.258 -11.375 1.367 1 98.5 190 LEU A CA 1
ATOM 1400 C C . LEU A 1 190 ? 12.672 -11.812 -0.033 1 98.5 190 LEU A C 1
ATOM 1402 O O . LEU A 1 190 ? 13.172 -12.922 -0.215 1 98.5 190 LEU A O 1
ATOM 1406 N N . ALA A 1 191 ? 12.398 -10.938 -1.071 1 98.5 191 ALA A N 1
ATOM 1407 C CA . ALA A 1 191 ? 12.812 -11.258 -2.434 1 98.5 191 ALA A CA 1
ATOM 1408 C C . ALA A 1 191 ? 14.32 -11.484 -2.51 1 98.5 191 ALA A C 1
ATOM 1410 O O . ALA A 1 191 ? 14.781 -12.5 -3.037 1 98.5 191 ALA A O 1
ATOM 1411 N N . ASP A 1 192 ? 15.055 -10.586 -1.915 1 97.31 192 ASP A N 1
ATOM 1412 C CA . ASP A 1 192 ? 16.516 -10.672 -1.938 1 97.31 192 ASP A CA 1
ATOM 1413 C C . ASP A 1 192 ? 17 -11.93 -1.233 1 97.31 192 ASP A C 1
ATOM 1415 O O . ASP A 1 192 ? 17.828 -12.672 -1.773 1 97.31 192 ASP A O 1
ATOM 1419 N N . LYS A 1 193 ? 16.484 -12.219 -0.068 1 97.38 193 LYS A N 1
ATOM 1420 C CA . LYS A 1 193 ? 16.938 -13.352 0.737 1 97.38 193 LYS A CA 1
ATOM 1421 C C . LYS A 1 193 ? 16.5 -14.672 0.114 1 97.38 193 LYS A C 1
ATOM 1423 O O . LYS A 1 193 ? 17.047 -15.727 0.429 1 97.38 193 LYS A O 1
ATOM 1428 N N . SER A 1 194 ? 15.5 -14.602 -0.774 1 97.62 194 SER A N 1
ATOM 1429 C CA . SER A 1 194 ? 15 -15.797 -1.445 1 97.62 194 SER A CA 1
ATOM 1430 C C . SER A 1 194 ? 15.711 -16.031 -2.773 1 97.62 194 SER A C 1
ATOM 1432 O O . SER A 1 194 ? 15.305 -16.875 -3.566 1 97.62 194 SER A O 1
ATOM 1434 N N . GLY A 1 195 ? 16.719 -15.188 -3.076 1 97.25 195 GLY A N 1
ATOM 1435 C CA . GLY A 1 195 ? 17.5 -15.344 -4.289 1 97.25 195 GLY A CA 1
ATOM 1436 C C . GLY A 1 195 ? 16.844 -14.742 -5.512 1 97.25 195 GLY A C 1
ATOM 1437 O O . GLY A 1 195 ? 17.172 -15.102 -6.645 1 97.25 195 GLY A O 1
ATOM 1438 N N . LEU A 1 196 ? 15.898 -13.914 -5.332 1 98.38 196 LEU A N 1
ATOM 1439 C CA . LEU A 1 196 ? 15.195 -13.258 -6.43 1 98.38 196 LEU A CA 1
ATOM 1440 C C . LEU A 1 196 ? 15.711 -11.836 -6.637 1 98.38 196 LEU A C 1
ATOM 1442 O O . LEU A 1 196 ? 16.328 -11.258 -5.738 1 98.38 196 LEU A O 1
ATOM 1446 N N . SER A 1 197 ? 15.492 -11.281 -7.809 1 97.5 197 SER A N 1
ATOM 1447 C CA . SER A 1 197 ? 15.859 -9.906 -8.117 1 97.5 197 SER A CA 1
ATOM 1448 C C . SER A 1 197 ? 14.836 -8.922 -7.562 1 97.5 197 SER A C 1
ATOM 1450 O O . SER A 1 197 ? 13.688 -8.891 -8.008 1 97.5 197 SER A O 1
ATOM 1452 N N . SER A 1 198 ? 15.359 -8.07 -6.664 1 97 198 SER A N 1
ATOM 1453 C CA . SER A 1 198 ? 14.477 -7.035 -6.133 1 97 198 SER A CA 1
ATOM 1454 C C . SER A 1 198 ? 14.086 -6.031 -7.215 1 97 198 SER A C 1
ATOM 1456 O O . SER A 1 198 ? 13 -5.457 -7.176 1 97 198 SER A O 1
ATOM 1458 N N . ASP A 1 199 ? 14.93 -5.828 -8.195 1 97.88 199 ASP A N 1
ATOM 1459 C CA . ASP A 1 199 ? 14.609 -4.957 -9.32 1 97.88 199 ASP A CA 1
ATOM 1460 C C . ASP A 1 199 ? 13.461 -5.531 -10.156 1 97.88 199 ASP A C 1
ATOM 1462 O O . ASP A 1 199 ? 12.586 -4.797 -10.609 1 97.88 199 ASP A O 1
ATOM 1466 N N . THR A 1 200 ? 13.484 -6.863 -10.375 1 98.5 200 THR A N 1
ATOM 1467 C CA . THR A 1 200 ? 12.391 -7.516 -11.086 1 98.5 200 THR A CA 1
ATOM 1468 C C . THR A 1 200 ? 11.078 -7.379 -10.312 1 98.5 200 THR A C 1
ATOM 1470 O O . THR A 1 200 ? 10.016 -7.176 -10.906 1 98.5 200 THR A O 1
ATOM 1473 N N . LEU A 1 201 ? 11.18 -7.504 -8.977 1 98.69 201 LEU A N 1
ATOM 1474 C CA . LEU A 1 201 ? 9.992 -7.297 -8.148 1 98.69 201 LEU A CA 1
ATOM 1475 C C . LEU A 1 201 ? 9.414 -5.906 -8.367 1 98.69 201 LEU A C 1
ATOM 1477 O O . LEU A 1 201 ? 8.195 -5.75 -8.484 1 98.69 201 LEU A O 1
ATOM 1481 N N . LEU A 1 202 ? 10.281 -4.855 -8.438 1 98.62 202 LEU A N 1
ATOM 1482 C CA . LEU A 1 202 ? 9.812 -3.494 -8.672 1 98.62 202 LEU A CA 1
ATOM 1483 C C . LEU A 1 202 ? 9.07 -3.396 -10 1 98.62 202 LEU A C 1
ATOM 1485 O O . LEU A 1 202 ? 8.023 -2.754 -10.086 1 98.62 202 LEU A O 1
ATOM 1489 N N . ASP A 1 203 ? 9.586 -4.07 -11.016 1 98.44 203 ASP A N 1
ATOM 1490 C CA . ASP A 1 203 ? 8.953 -4.062 -12.336 1 98.44 203 ASP A CA 1
ATOM 1491 C C . ASP A 1 203 ? 7.566 -4.703 -12.273 1 98.44 203 ASP A C 1
ATOM 1493 O O . ASP A 1 203 ? 6.609 -4.188 -12.859 1 98.44 203 ASP A O 1
ATOM 1497 N N . ILE A 1 204 ? 7.5 -5.77 -11.602 1 98.56 204 ILE A N 1
ATOM 1498 C CA . ILE A 1 204 ? 6.254 -6.516 -11.492 1 98.56 204 ILE A CA 1
ATOM 1499 C C . ILE A 1 204 ? 5.211 -5.68 -10.758 1 98.56 204 ILE A C 1
ATOM 1501 O O . ILE A 1 204 ? 4.062 -5.574 -11.203 1 98.56 204 ILE A O 1
ATOM 1505 N N . LEU A 1 205 ? 5.598 -5.055 -9.625 1 98.62 205 LEU A N 1
ATOM 1506 C CA . LEU A 1 205 ? 4.68 -4.223 -8.852 1 98.62 205 LEU A CA 1
ATOM 1507 C C . LEU A 1 205 ? 4.203 -3.029 -9.672 1 98.62 205 LEU A C 1
ATOM 1509 O O . LEU A 1 205 ? 3.045 -2.621 -9.57 1 98.62 205 LEU A O 1
ATOM 1513 N N . ASP A 1 206 ? 5.086 -2.494 -10.453 1 98.19 206 ASP A N 1
ATOM 1514 C CA . ASP A 1 206 ? 4.773 -1.309 -11.242 1 98.19 206 ASP A CA 1
ATOM 1515 C C . ASP A 1 206 ? 3.76 -1.633 -12.344 1 98.19 206 ASP A C 1
ATOM 1517 O O . ASP A 1 206 ? 3.01 -0.758 -12.781 1 98.19 206 ASP A O 1
ATOM 1521 N N . LEU A 1 207 ? 3.668 -2.873 -12.766 1 97.88 207 LEU A N 1
ATOM 1522 C CA . LEU A 1 207 ? 2.76 -3.293 -13.828 1 97.88 207 LEU A CA 1
ATOM 1523 C C . LEU A 1 207 ? 1.397 -3.674 -13.266 1 97.88 207 LEU A C 1
ATOM 1525 O O . LEU A 1 207 ? 0.421 -3.793 -14.008 1 97.88 207 LEU A O 1
ATOM 1529 N N . GLY A 1 208 ? 1.386 -3.877 -11.969 1 97.25 208 GLY A N 1
ATOM 1530 C CA . GLY A 1 208 ? 0.205 -4.484 -11.375 1 97.25 208 GLY A CA 1
ATOM 1531 C C . GLY A 1 208 ? -0.702 -3.48 -10.688 1 97.25 208 GLY A C 1
ATOM 1532 O O . GLY A 1 208 ? -0.559 -2.271 -10.883 1 97.25 208 GLY A O 1
ATOM 1533 N N . ALA A 1 209 ? -1.614 -3.996 -9.867 1 97.06 209 ALA A N 1
ATOM 1534 C CA . ALA A 1 209 ? -2.678 -3.221 -9.242 1 97.06 209 ALA A CA 1
ATOM 1535 C C . ALA A 1 209 ? -2.133 -2.369 -8.094 1 97.06 209 ALA A C 1
ATOM 1537 O O . ALA A 1 209 ? -2.797 -1.44 -7.633 1 97.06 209 ALA A O 1
ATOM 1538 N N . MET A 1 210 ? -0.891 -2.666 -7.688 1 97.94 210 MET A N 1
ATOM 1539 C CA . MET A 1 210 ? -0.331 -1.976 -6.531 1 97.94 210 MET A CA 1
ATOM 1540 C C . MET A 1 210 ? 0.573 -0.827 -6.965 1 97.94 210 MET A C 1
ATOM 1542 O O . MET A 1 210 ? 1.207 -0.18 -6.129 1 97.94 210 MET A O 1
ATOM 1546 N N . THR A 1 211 ? 0.66 -0.586 -8.289 1 98.44 211 THR A N 1
ATOM 1547 C CA . THR A 1 211 ? 1.521 0.484 -8.781 1 98.44 211 THR A CA 1
ATOM 1548 C C . THR A 1 211 ? 1.154 1.815 -8.133 1 98.44 211 THR A C 1
ATOM 1550 O O . THR A 1 211 ? -0.027 2.117 -7.953 1 98.44 211 THR A O 1
ATOM 1553 N N . ASN A 1 212 ? 2.139 2.561 -7.691 1 98.38 212 ASN A N 1
ATOM 1554 C CA . ASN A 1 212 ? 1.951 3.883 -7.098 1 98.38 212 ASN A CA 1
ATOM 1555 C C . ASN A 1 212 ? 3.238 4.703 -7.141 1 98.38 212 ASN A C 1
ATOM 1557 O O . ASN A 1 212 ? 4.336 4.141 -7.152 1 98.38 212 ASN A O 1
ATOM 1561 N N . PRO A 1 213 ? 3.152 5.988 -7.117 1 97.75 213 PRO A N 1
ATOM 1562 C CA . PRO A 1 213 ? 4.324 6.859 -7.238 1 97.75 213 PRO A CA 1
ATOM 1563 C C . PRO A 1 213 ? 5.344 6.637 -6.125 1 97.75 213 PRO A C 1
ATOM 1565 O O . PRO A 1 213 ? 6.551 6.777 -6.344 1 97.75 213 PRO A O 1
ATOM 1568 N N . MET A 1 214 ? 4.945 6.285 -4.961 1 97.88 214 MET A N 1
ATOM 1569 C CA . MET A 1 214 ? 5.863 6.102 -3.84 1 97.88 214 MET A CA 1
ATOM 1570 C C . MET A 1 214 ? 6.797 4.922 -4.09 1 97.88 214 MET A C 1
ATOM 1572 O O . MET A 1 214 ? 8.016 5.051 -3.963 1 97.88 214 MET A O 1
ATOM 1576 N N . PHE A 1 215 ? 6.219 3.756 -4.461 1 98.5 215 PHE A N 1
ATOM 1577 C CA . PHE A 1 215 ? 7.031 2.58 -4.738 1 98.5 215 PHE A CA 1
ATOM 1578 C C . PHE A 1 215 ? 7.977 2.836 -5.906 1 98.5 215 PHE A C 1
ATOM 1580 O O . PHE A 1 215 ? 9.156 2.477 -5.852 1 98.5 215 PHE A O 1
ATOM 1587 N N . LYS A 1 216 ? 7.449 3.488 -6.953 1 97.38 216 LYS A N 1
ATOM 1588 C CA . LYS A 1 216 ? 8.242 3.785 -8.141 1 97.38 216 LYS A CA 1
ATOM 1589 C C . LYS A 1 216 ? 9.398 4.727 -7.812 1 97.38 216 LYS A C 1
ATOM 1591 O O . LYS A 1 216 ? 10.492 4.586 -8.352 1 97.38 216 LYS A O 1
ATOM 1596 N N . GLY A 1 217 ? 9.117 5.648 -7.027 1 96.38 217 GLY A N 1
ATOM 1597 C CA . GLY A 1 217 ? 10.102 6.672 -6.715 1 96.38 217 GLY A CA 1
ATOM 1598 C C . GLY A 1 217 ? 11.148 6.211 -5.723 1 96.38 217 GLY A C 1
ATOM 1599 O O . GLY A 1 217 ? 12.336 6.523 -5.871 1 96.38 217 GLY A O 1
ATOM 1600 N N . LYS A 1 218 ? 10.758 5.414 -4.738 1 97.81 218 LYS A N 1
ATOM 1601 C CA . LYS A 1 218 ? 11.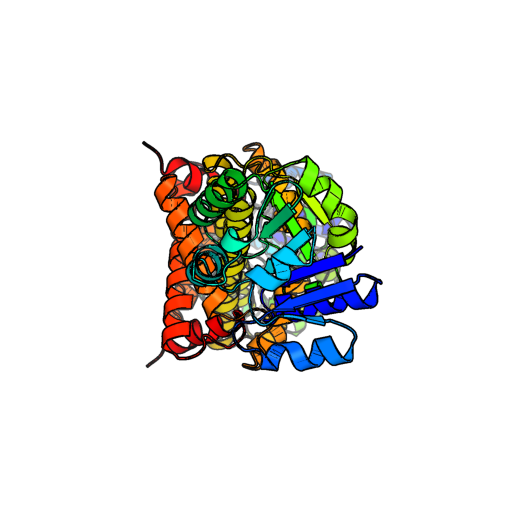664 5.094 -3.637 1 97.81 218 LYS A CA 1
ATOM 1602 C C . LYS A 1 218 ? 12.297 3.719 -3.826 1 97.81 218 LYS A C 1
ATOM 1604 O O . LYS A 1 218 ? 13.383 3.453 -3.309 1 97.81 218 LYS A O 1
ATOM 1609 N N . GLY A 1 219 ? 11.68 2.826 -4.531 1 98.12 219 GLY A N 1
ATOM 1610 C CA . GLY A 1 219 ? 12.109 1.445 -4.684 1 98.12 219 GLY A CA 1
ATOM 1611 C C . GLY A 1 219 ? 13.539 1.319 -5.172 1 98.12 219 GLY A C 1
ATOM 1612 O O . GLY A 1 219 ? 14.367 0.668 -4.527 1 98.12 219 GLY A O 1
ATOM 1613 N N . PRO A 1 220 ? 13.836 1.958 -6.328 1 97.75 220 PRO A N 1
ATOM 1614 C CA . PRO A 1 220 ? 15.188 1.839 -6.875 1 97.75 220 PRO A CA 1
ATOM 1615 C C . PRO A 1 220 ? 16.266 2.316 -5.902 1 97.75 220 PRO A C 1
ATOM 1617 O O . PRO A 1 220 ? 17.312 1.685 -5.777 1 97.75 220 PRO A O 1
ATOM 1620 N N . SER A 1 221 ? 16.047 3.428 -5.188 1 97.19 221 SER A N 1
ATOM 1621 C CA . SER A 1 221 ? 17.031 3.928 -4.227 1 97.19 221 SER A CA 1
ATOM 1622 C C . SER A 1 221 ? 17.125 3.006 -3.016 1 97.19 221 SER A C 1
ATOM 1624 O O . SER A 1 221 ? 18.203 2.859 -2.432 1 97.19 221 SER A O 1
ATOM 1626 N N . MET A 1 222 ? 16.031 2.438 -2.582 1 97.81 222 MET A N 1
ATOM 1627 C CA . MET A 1 222 ? 16.047 1.476 -1.485 1 97.81 222 MET A CA 1
ATOM 1628 C C . MET A 1 222 ? 16.906 0.27 -1.828 1 97.81 222 MET A C 1
ATOM 1630 O O . MET A 1 222 ? 17.672 -0.21 -0.988 1 97.81 222 MET A O 1
ATOM 1634 N N . ASN A 1 223 ? 16.734 -0.193 -3.082 1 96.75 223 ASN A N 1
ATOM 1635 C CA . ASN A 1 223 ? 17.531 -1.322 -3.539 1 96.75 223 ASN A CA 1
ATOM 1636 C C . ASN A 1 223 ? 19.016 -0.994 -3.52 1 96.75 223 ASN A C 1
ATOM 1638 O O . ASN A 1 223 ? 19.859 -1.893 -3.406 1 96.75 223 ASN A O 1
ATOM 1642 N N . LYS A 1 224 ? 19.391 0.307 -3.588 1 96.44 224 LYS A N 1
ATOM 1643 C CA . LYS A 1 224 ? 20.781 0.758 -3.592 1 96.44 224 LYS A CA 1
ATOM 1644 C C . LYS A 1 224 ? 21.219 1.217 -2.203 1 96.44 224 LYS A C 1
ATOM 1646 O O . LYS A 1 224 ? 22.297 1.781 -2.039 1 96.44 224 LYS A O 1
ATOM 1651 N N . SER A 1 225 ? 20.391 1.11 -1.188 1 96.44 225 SER A N 1
ATOM 1652 C CA . SER A 1 225 ? 20.641 1.541 0.185 1 96.44 225 SER A CA 1
ATOM 1653 C C . SER A 1 225 ? 20.984 3.025 0.245 1 96.44 225 SER A C 1
ATOM 1655 O O . SER A 1 225 ? 21.938 3.418 0.918 1 96.44 225 SER A O 1
ATOM 1657 N N . SER A 1 226 ? 20.281 3.842 -0.535 1 97.75 226 SER A N 1
ATOM 1658 C CA . SER A 1 226 ? 20.391 5.297 -0.583 1 97.75 226 SER A CA 1
ATOM 1659 C C . SER A 1 226 ? 19.094 5.969 -0.175 1 97.75 226 SER A C 1
ATOM 1661 O O . SER A 1 226 ? 18.047 5.742 -0.799 1 97.75 226 SER A O 1
ATOM 1663 N N . TYR A 1 227 ? 19.172 6.828 0.888 1 97.75 227 TYR A N 1
ATOM 1664 C CA . TYR A 1 227 ? 17.938 7.352 1.456 1 97.75 227 TYR A CA 1
ATOM 1665 C C . TYR A 1 227 ? 18.031 8.859 1.652 1 97.75 227 TYR A C 1
ATOM 1667 O O . TYR A 1 227 ? 17.891 9.352 2.773 1 97.75 227 TYR A O 1
ATOM 1675 N N . PRO A 1 228 ? 18.25 9.641 0.595 1 96.62 228 PRO A N 1
ATOM 1676 C CA . PRO A 1 228 ? 18.188 11.094 0.792 1 96.62 228 PRO A CA 1
ATOM 1677 C C . PRO A 1 228 ? 16.875 11.562 1.401 1 96.62 228 PRO A C 1
ATOM 1679 O O . PRO A 1 228 ? 15.805 11.117 0.976 1 96.62 228 PRO A O 1
ATOM 1682 N N . PRO A 1 229 ? 16.844 12.43 2.354 1 96.19 229 PRO A N 1
ATOM 1683 C CA . PRO A 1 229 ? 15.672 12.734 3.184 1 96.19 229 PRO A CA 1
ATOM 1684 C C . PRO A 1 229 ? 14.672 13.648 2.477 1 96.19 229 PRO A C 1
ATOM 1686 O O . PRO A 1 229 ? 14.766 14.875 2.574 1 96.19 229 PRO A O 1
ATOM 1689 N N . ALA A 1 230 ? 13.703 13.086 1.867 1 95.31 230 ALA A N 1
ATOM 1690 C CA . ALA A 1 230 ? 12.547 13.844 1.391 1 95.31 230 ALA A CA 1
ATOM 1691 C C . ALA A 1 230 ? 11.492 13.984 2.486 1 95.31 230 ALA A C 1
ATOM 1693 O O . ALA A 1 230 ? 10.828 15.016 2.59 1 95.31 230 ALA A O 1
ATOM 1694 N N . PHE A 1 231 ? 11.312 13.031 3.244 1 97.12 231 PHE A N 1
ATOM 1695 C CA . PHE A 1 231 ? 10.492 12.945 4.445 1 97.12 231 PHE A CA 1
ATOM 1696 C C . PHE A 1 231 ? 11.195 12.148 5.531 1 97.12 231 PHE A C 1
ATOM 1698 O O . PHE A 1 231 ? 11.172 10.914 5.527 1 97.12 231 PHE A O 1
ATOM 1705 N N . PRO A 1 232 ? 11.82 12.828 6.496 1 98.06 232 PRO A N 1
ATOM 1706 C CA . PRO A 1 232 ? 12.672 12.156 7.488 1 98.06 232 PRO A CA 1
ATOM 1707 C C . PRO A 1 232 ? 11.922 11.07 8.258 1 98.06 232 PRO A C 1
ATOM 1709 O O . PRO A 1 232 ? 10.758 11.25 8.617 1 98.06 232 PRO A O 1
ATOM 1712 N N . LEU A 1 233 ? 12.625 9.961 8.539 1 98.75 233 LEU A N 1
ATOM 1713 C CA . LEU A 1 233 ? 12.117 8.766 9.203 1 98.75 233 LEU A CA 1
ATOM 1714 C C . LEU A 1 233 ? 11.602 9.109 10.602 1 98.75 233 LEU A C 1
ATOM 1716 O O . LEU A 1 233 ? 10.562 8.594 11.023 1 98.75 233 LEU A O 1
ATOM 1720 N N . LYS A 1 234 ? 12.234 10 11.32 1 98.31 234 LYS A N 1
ATOM 1721 C CA . LYS A 1 234 ? 11.797 10.359 12.664 1 98.31 234 LYS A CA 1
ATOM 1722 C C . LYS A 1 234 ? 10.422 11.023 12.641 1 98.31 234 LYS A C 1
ATOM 1724 O O . LYS A 1 234 ? 9.625 10.836 13.562 1 98.31 234 LYS A O 1
ATOM 1729 N N . HIS A 1 235 ? 10.141 11.82 11.625 1 98.19 235 HIS A N 1
ATOM 1730 C CA . HIS A 1 235 ? 8.828 12.453 11.484 1 98.19 235 HIS A CA 1
ATOM 1731 C C . HIS A 1 235 ? 7.754 11.43 11.141 1 98.19 235 HIS A C 1
ATOM 1733 O O . HIS A 1 235 ? 6.637 11.5 11.656 1 98.19 235 HIS A O 1
ATOM 1739 N N . GLN A 1 236 ? 8.109 10.477 10.25 1 98.62 236 GLN A N 1
ATOM 1740 C CA . GLN A 1 236 ? 7.16 9.406 9.938 1 98.62 236 GLN A CA 1
ATOM 1741 C C . GLN A 1 236 ? 6.836 8.586 11.188 1 98.62 236 GLN A C 1
ATOM 1743 O O . GLN A 1 236 ? 5.684 8.211 11.406 1 98.62 236 GLN A O 1
ATOM 1748 N N . GLN A 1 237 ? 7.898 8.234 11.961 1 98.81 237 GLN A N 1
ATOM 1749 C CA . GLN A 1 237 ? 7.664 7.477 13.188 1 98.81 237 GLN A CA 1
ATOM 1750 C C . GLN A 1 237 ? 6.777 8.258 14.148 1 98.81 237 GLN A C 1
ATOM 1752 O O . GLN A 1 237 ? 5.891 7.691 14.789 1 98.81 237 GLN A O 1
ATOM 1757 N N . LYS A 1 238 ? 7.016 9.555 14.297 1 98.31 238 LYS A N 1
ATOM 1758 C CA . LYS A 1 238 ? 6.141 10.414 15.094 1 98.31 238 LYS A CA 1
ATOM 1759 C C . LYS A 1 238 ? 4.695 10.32 14.617 1 98.31 238 LYS A C 1
ATOM 1761 O O . LYS A 1 238 ? 3.771 10.234 15.422 1 98.31 238 LYS A O 1
ATOM 1766 N N . ASP A 1 239 ? 4.5 10.414 13.336 1 98.62 239 ASP A N 1
ATOM 1767 C CA . ASP A 1 239 ? 3.148 10.367 12.781 1 98.62 239 ASP A CA 1
ATOM 1768 C C . ASP A 1 239 ? 2.484 9.023 13.062 1 98.62 239 ASP A C 1
ATOM 1770 O O . ASP A 1 239 ? 1.28 8.961 13.32 1 98.62 239 ASP A O 1
ATOM 1774 N N . MET A 1 240 ? 3.297 7.902 12.992 1 98.81 240 MET A N 1
ATOM 1775 C CA . MET A 1 240 ? 2.768 6.594 13.359 1 98.81 240 MET A CA 1
ATOM 1776 C C . MET A 1 240 ? 2.291 6.582 14.805 1 98.81 240 MET A C 1
ATOM 1778 O O . MET A 1 240 ? 1.198 6.094 15.102 1 98.81 240 MET A O 1
ATOM 1782 N N . ARG A 1 241 ? 3.107 7.105 15.648 1 98.62 241 ARG A N 1
ATOM 1783 C CA . ARG A 1 241 ? 2.787 7.16 17.078 1 98.62 241 ARG A CA 1
ATOM 1784 C C . ARG A 1 241 ? 1.506 7.949 17.312 1 98.62 241 ARG A C 1
ATOM 1786 O O . ARG A 1 241 ? 0.636 7.516 18.078 1 98.62 241 ARG A O 1
ATOM 1793 N N . LEU A 1 242 ? 1.375 9.07 16.703 1 98.75 242 LEU A N 1
ATOM 1794 C CA . LEU A 1 242 ? 0.195 9.906 16.875 1 98.75 242 LEU A CA 1
ATOM 1795 C C . LEU A 1 242 ? -1.046 9.227 16.312 1 98.75 242 LEU A C 1
ATOM 1797 O O . LEU A 1 242 ? -2.133 9.336 16.891 1 98.75 242 LEU A O 1
ATOM 1801 N N . ALA A 1 243 ? -0.923 8.539 15.164 1 98.81 243 ALA A N 1
ATOM 1802 C CA . ALA A 1 243 ? -2.049 7.82 14.578 1 98.81 243 ALA A CA 1
ATOM 1803 C C . ALA A 1 243 ? -2.502 6.676 15.477 1 98.81 243 ALA A C 1
ATOM 1805 O O . ALA A 1 243 ? -3.703 6.434 15.625 1 98.81 243 ALA A O 1
ATOM 1806 N N . LEU A 1 244 ? -1.53 5.949 16.062 1 98.81 244 LEU A N 1
ATOM 1807 C CA . LEU A 1 244 ? -1.865 4.859 16.969 1 98.81 244 LEU A CA 1
ATOM 1808 C C . LEU A 1 244 ? -2.562 5.387 18.219 1 98.81 244 LEU A C 1
ATOM 1810 O O . LEU A 1 244 ? -3.471 4.738 18.75 1 98.81 244 LEU A O 1
ATOM 1814 N N . ALA A 1 245 ? -2.113 6.539 18.703 1 98.62 245 ALA A N 1
ATOM 1815 C CA . ALA A 1 245 ? -2.801 7.176 19.828 1 98.62 245 ALA A CA 1
ATOM 1816 C C . ALA A 1 245 ? -4.246 7.504 19.469 1 98.62 245 ALA A C 1
ATOM 1818 O O . ALA A 1 245 ? -5.152 7.336 20.281 1 98.62 245 ALA A O 1
ATOM 1819 N N . LEU A 1 246 ? -4.457 8 18.297 1 98.44 246 LEU A N 1
ATOM 1820 C CA . LEU A 1 246 ? -5.809 8.25 17.797 1 98.44 246 LEU A CA 1
ATOM 1821 C C . LEU A 1 246 ? -6.629 6.965 17.781 1 98.44 246 LEU A C 1
ATOM 1823 O O . LEU A 1 246 ? -7.812 6.973 18.125 1 98.44 246 LEU A O 1
ATOM 1827 N N . GLY A 1 247 ? -5.996 5.844 17.312 1 98.31 247 GLY A N 1
ATOM 1828 C CA . GLY A 1 247 ? -6.648 4.543 17.359 1 98.31 247 GLY A CA 1
ATOM 1829 C C . GLY A 1 247 ? -7.062 4.141 18.766 1 98.31 247 GLY A C 1
ATOM 1830 O O . GLY A 1 247 ? -8.156 3.607 18.953 1 98.31 247 GLY A O 1
ATOM 1831 N N . ASP A 1 248 ? -6.215 4.379 19.719 1 97.69 248 ASP A N 1
ATOM 1832 C CA . ASP A 1 248 ? -6.523 4.094 21.125 1 97.69 248 ASP A CA 1
ATOM 1833 C C . ASP A 1 248 ? -7.734 4.898 21.594 1 97.69 248 ASP A C 1
ATOM 1835 O O . ASP A 1 248 ? -8.625 4.359 22.25 1 97.69 248 ASP A O 1
ATOM 1839 N N . GLU A 1 249 ? -7.715 6.133 21.281 1 97.12 249 GLU A N 1
ATOM 1840 C CA . GLU A 1 249 ? -8.797 7.035 21.672 1 97.12 249 GLU A CA 1
ATOM 1841 C C . GLU A 1 249 ? -10.141 6.547 21.125 1 97.12 249 GLU A C 1
ATOM 1843 O O . GLU A 1 249 ? -11.18 6.73 21.766 1 97.12 249 GLU A O 1
ATOM 1848 N N . ASN A 1 250 ? -10.133 5.945 20.016 1 96.62 250 ASN A N 1
ATOM 1849 C CA . ASN A 1 250 ? -11.367 5.543 19.344 1 96.62 250 ASN A CA 1
ATOM 1850 C C . ASN A 1 250 ? -11.602 4.039 19.469 1 96.62 250 ASN A C 1
ATOM 1852 O O . ASN A 1 250 ? -12.508 3.496 18.828 1 96.62 250 ASN A O 1
ATOM 1856 N N . ALA A 1 251 ? -10.727 3.301 20.172 1 96.25 251 ALA A N 1
ATOM 1857 C CA . ALA A 1 251 ? -10.812 1.863 20.422 1 96.25 251 ALA A CA 1
ATOM 1858 C C . ALA A 1 251 ? -10.789 1.081 19.109 1 96.25 251 ALA A C 1
ATOM 1860 O O . ALA A 1 251 ? -11.609 0.188 18.891 1 96.25 251 ALA A O 1
ATOM 1861 N N . VAL A 1 252 ? -9.961 1.487 18.219 1 97 252 VAL A N 1
ATOM 1862 C CA . VAL A 1 252 ? -9.758 0.768 16.969 1 97 252 VAL A CA 1
ATOM 1863 C C . VAL A 1 252 ? -8.469 -0.043 17.031 1 97 252 VAL A C 1
ATOM 1865 O O . VAL A 1 252 ? -7.391 0.513 17.266 1 97 252 VAL A O 1
ATOM 1868 N N . SER A 1 253 ? -8.555 -1.357 16.891 1 97.12 253 SER A N 1
ATOM 1869 C CA . SER A 1 253 ? -7.387 -2.225 16.844 1 97.12 253 SER A CA 1
ATOM 1870 C C . SER A 1 253 ? -6.68 -2.127 15.5 1 97.12 253 SER A C 1
ATOM 1872 O O . SER A 1 253 ? -7.293 -2.361 14.453 1 97.12 253 SER A O 1
ATOM 1874 N N . MET A 1 254 ? -5.398 -1.763 15.492 1 98.06 254 MET A N 1
ATOM 1875 C CA . MET A 1 254 ? -4.637 -1.565 14.258 1 98.06 254 MET A CA 1
ATOM 1876 C C . MET A 1 254 ? -3.305 -2.303 14.312 1 98.06 254 MET A C 1
ATOM 1878 O O . MET A 1 254 ? -2.244 -1.677 14.312 1 98.06 254 MET A O 1
ATOM 1882 N N . PRO A 1 255 ? -3.348 -3.619 14.305 1 98.44 255 PRO A N 1
ATOM 1883 C CA . PRO A 1 255 ? -2.127 -4.406 14.5 1 98.44 255 PRO A CA 1
ATOM 1884 C C . PRO A 1 255 ? -1.1 -4.191 13.391 1 98.44 255 PRO A C 1
ATOM 1886 O O . PRO A 1 255 ? 0.106 -4.266 13.641 1 98.44 255 PRO A O 1
ATOM 1889 N N . VAL A 1 256 ? -1.488 -3.955 12.188 1 98.81 256 VAL A N 1
ATOM 1890 C CA . VAL A 1 256 ? -0.558 -3.736 11.078 1 98.81 256 VAL A CA 1
ATOM 1891 C C . VAL A 1 256 ? 0.19 -2.422 11.289 1 98.81 256 VAL A C 1
ATOM 1893 O O . VAL A 1 256 ? 1.418 -2.373 11.18 1 98.81 256 VAL A O 1
ATOM 1896 N N . ALA A 1 257 ? -0.553 -1.342 11.602 1 98.88 257 ALA A N 1
ATOM 1897 C CA . ALA A 1 257 ? 0.074 -0.055 11.891 1 98.88 257 ALA A CA 1
ATOM 1898 C C . ALA A 1 257 ? 1.005 -0.157 13.094 1 98.88 257 ALA A C 1
ATOM 1900 O O . ALA A 1 257 ? 2.082 0.443 13.109 1 98.88 257 ALA A O 1
ATOM 1901 N N . ALA A 1 258 ? 0.569 -0.899 14.109 1 98.81 258 ALA A N 1
ATOM 1902 C CA . ALA A 1 258 ? 1.385 -1.071 15.312 1 98.81 258 ALA A CA 1
ATOM 1903 C C . ALA A 1 258 ? 2.703 -1.765 14.984 1 98.81 258 ALA A C 1
ATOM 1905 O O . ALA A 1 258 ? 3.762 -1.372 15.477 1 98.81 258 ALA A O 1
ATOM 1906 N N . ALA A 1 259 ? 2.662 -2.812 14.188 1 98.81 259 ALA A N 1
ATOM 1907 C CA . ALA A 1 259 ? 3.875 -3.512 13.766 1 98.81 259 ALA A CA 1
ATOM 1908 C C . ALA A 1 259 ? 4.793 -2.59 12.977 1 98.81 259 ALA A C 1
ATOM 1910 O O . ALA A 1 259 ? 6.012 -2.605 13.156 1 98.81 259 ALA A O 1
ATOM 1911 N N . ALA A 1 260 ? 4.25 -1.811 12.086 1 98.81 260 ALA A N 1
ATOM 1912 C CA . ALA A 1 260 ? 5.031 -0.858 11.297 1 98.81 260 ALA A CA 1
ATOM 1913 C C . ALA A 1 260 ? 5.715 0.164 12.203 1 98.81 260 ALA A C 1
ATOM 1915 O O . ALA A 1 260 ? 6.883 0.502 11.992 1 98.81 260 ALA A O 1
ATOM 1916 N N . ASN A 1 261 ? 4.969 0.661 13.18 1 98.88 261 ASN A N 1
ATOM 1917 C CA . ASN A 1 261 ? 5.527 1.627 14.117 1 98.88 261 ASN A CA 1
ATOM 1918 C C . ASN A 1 261 ? 6.758 1.07 14.828 1 98.88 261 ASN A C 1
ATOM 1920 O O . ASN A 1 261 ? 7.746 1.783 15.023 1 98.88 261 ASN A O 1
ATOM 1924 N N . GLU A 1 262 ? 6.707 -0.184 15.234 1 98.5 262 GLU A N 1
ATOM 1925 C CA . GLU A 1 262 ? 7.844 -0.792 15.914 1 98.5 262 GLU A CA 1
ATOM 1926 C C . GLU A 1 262 ? 9.062 -0.868 15 1 98.5 262 GLU A C 1
ATOM 1928 O O . GLU A 1 262 ? 10.195 -0.71 15.445 1 98.5 262 GLU A O 1
ATOM 1933 N N . ALA A 1 263 ? 8.82 -1.133 13.758 1 98.31 263 ALA A N 1
ATOM 1934 C CA . ALA A 1 263 ? 9.922 -1.139 12.797 1 98.31 263 ALA A CA 1
ATOM 1935 C C . ALA A 1 263 ? 10.555 0.244 12.68 1 98.31 263 ALA A C 1
ATOM 1937 O O . ALA A 1 263 ? 11.781 0.369 12.609 1 98.31 263 ALA A O 1
ATOM 1938 N N . PHE A 1 264 ? 9.727 1.268 12.633 1 98.69 264 PHE A N 1
ATOM 1939 C CA . PHE A 1 264 ? 10.25 2.629 12.562 1 98.69 264 PHE A CA 1
ATOM 1940 C C . PHE A 1 264 ? 11.016 2.979 13.836 1 98.69 264 PHE A C 1
ATOM 1942 O O . PHE A 1 264 ? 12.039 3.666 13.781 1 98.69 264 PHE A O 1
ATOM 1949 N N . LYS A 1 265 ? 10.508 2.545 15.016 1 98.5 265 LYS A N 1
ATOM 1950 C CA . LYS A 1 265 ? 11.242 2.754 16.266 1 98.5 265 LYS A CA 1
ATOM 1951 C C . LYS A 1 265 ? 12.617 2.109 16.203 1 98.5 265 LYS A C 1
ATOM 1953 O O . LYS A 1 265 ? 13.609 2.715 16.609 1 98.5 265 LYS A O 1
ATOM 1958 N N . LYS A 1 266 ? 12.641 0.917 15.727 1 97.88 266 LYS A N 1
ATOM 1959 C CA . LYS A 1 266 ? 13.906 0.2 15.602 1 97.88 266 LYS A CA 1
ATOM 1960 C C . LYS A 1 266 ? 14.859 0.938 14.664 1 97.88 266 LYS A C 1
ATOM 1962 O O . LYS A 1 266 ? 16.047 1.091 14.969 1 97.88 266 LYS A O 1
ATOM 1967 N N . ALA A 1 267 ? 14.352 1.375 13.531 1 98.12 267 ALA A N 1
ATOM 1968 C CA . ALA A 1 267 ? 15.18 2.107 12.57 1 98.12 267 ALA A CA 1
ATOM 1969 C C . ALA A 1 267 ? 15.75 3.379 13.195 1 98.12 267 ALA A C 1
ATOM 1971 O O . ALA A 1 267 ? 16.906 3.725 12.961 1 98.12 267 ALA A O 1
ATOM 1972 N N . ARG A 1 268 ? 14.898 4.105 13.961 1 97.81 268 ARG A N 1
ATOM 1973 C CA . ARG A 1 268 ? 15.375 5.293 14.664 1 97.81 268 ARG A CA 1
ATOM 1974 C C . ARG A 1 268 ? 16.516 4.949 15.617 1 97.81 268 ARG A C 1
ATOM 1976 O O . ARG A 1 268 ? 17.5 5.684 15.719 1 97.81 268 ARG A O 1
ATOM 1983 N N . SER A 1 269 ? 16.375 3.832 16.328 1 97.12 269 SER A N 1
ATOM 1984 C CA . SER A 1 269 ? 17.375 3.402 17.281 1 97.12 269 SER A CA 1
ATOM 1985 C C . SER A 1 269 ? 18.688 3.043 16.594 1 97.12 269 SER A C 1
ATOM 1987 O O . SER A 1 269 ? 19.75 3.08 17.203 1 97.12 269 SER A O 1
ATOM 1989 N N . LEU A 1 270 ? 18.672 2.746 15.328 1 96.75 270 LEU A N 1
ATOM 1990 C CA . LEU A 1 270 ? 19.844 2.418 14.539 1 96.75 270 LEU A CA 1
ATOM 1991 C C . LEU A 1 270 ? 20.5 3.68 13.977 1 96.75 270 LEU A C 1
ATOM 1993 O O . LEU A 1 270 ? 21.453 3.602 13.211 1 96.75 270 LEU A O 1
ATOM 1997 N N . GLY A 1 271 ? 19.938 4.859 14.367 1 97.56 271 GLY A N 1
ATOM 1998 C CA . GLY A 1 271 ? 20.516 6.129 13.969 1 97.56 271 GLY A CA 1
ATOM 1999 C C . GLY A 1 271 ? 20.062 6.59 12.594 1 97.56 271 GLY A C 1
ATOM 2000 O O . GLY A 1 271 ? 20.734 7.422 11.969 1 97.56 271 GLY A O 1
ATOM 2001 N N . LEU A 1 272 ? 18.891 6.094 12.102 1 98.19 272 LEU A N 1
ATOM 2002 C CA . LEU A 1 272 ? 18.484 6.375 10.734 1 98.19 272 LEU A CA 1
ATOM 2003 C C . LEU A 1 272 ? 17.438 7.477 10.695 1 98.19 272 LEU A C 1
ATOM 2005 O O . LEU A 1 272 ? 16.828 7.727 9.656 1 98.19 272 LEU A O 1
ATOM 2009 N N . GLY A 1 273 ? 17.188 8.148 11.773 1 98.44 273 GLY A N 1
ATOM 2010 C CA . GLY A 1 273 ? 16.078 9.07 11.953 1 98.44 273 GLY A CA 1
ATOM 2011 C C . GLY A 1 273 ? 16.094 10.227 10.977 1 98.44 273 GLY A C 1
ATOM 2012 O O . GLY A 1 273 ? 15.047 10.75 10.594 1 98.44 273 GLY A O 1
ATOM 2013 N N . ASP A 1 274 ? 17.281 10.664 10.547 1 97.88 274 ASP A N 1
ATOM 2014 C CA . ASP A 1 274 ? 17.391 11.852 9.711 1 97.88 274 ASP A CA 1
ATOM 2015 C C . ASP A 1 274 ? 17.391 11.477 8.227 1 97.88 274 ASP A C 1
ATOM 2017 O O . ASP A 1 274 ? 17.328 12.352 7.359 1 97.88 274 ASP A O 1
ATOM 2021 N N . LEU A 1 275 ? 17.422 10.203 7.93 1 98.38 275 LEU A N 1
ATOM 2022 C CA . LEU A 1 275 ? 17.297 9.727 6.555 1 98.38 275 LEU A CA 1
ATOM 2023 C C . LEU A 1 275 ? 15.836 9.648 6.137 1 98.38 275 LEU A C 1
ATOM 2025 O O . LEU A 1 275 ? 14.938 9.836 6.965 1 98.38 275 LEU A O 1
ATOM 2029 N N . ASP A 1 276 ? 15.609 9.438 4.844 1 98.56 276 ASP A N 1
ATOM 2030 C CA . ASP A 1 276 ? 14.242 9.266 4.359 1 98.56 276 ASP A CA 1
ATOM 2031 C C . ASP A 1 276 ? 13.547 8.109 5.078 1 98.56 276 ASP A C 1
ATOM 2033 O O . ASP A 1 276 ? 14.195 7.137 5.469 1 98.56 276 ASP A O 1
ATOM 2037 N N . PHE A 1 277 ? 12.258 8.164 5.172 1 98.62 277 PHE A N 1
ATOM 2038 C CA . PHE A 1 277 ? 11.531 7.145 5.922 1 98.62 277 PHE A CA 1
ATOM 2039 C C . PHE A 1 277 ? 11.641 5.789 5.234 1 98.62 277 PHE A C 1
ATOM 2041 O O . PHE A 1 277 ? 11.414 4.75 5.863 1 98.62 277 PHE A O 1
ATOM 2048 N N . SER A 1 278 ? 12.016 5.711 3.977 1 98.75 278 SER A N 1
ATOM 2049 C CA . SER A 1 278 ? 12.234 4.453 3.268 1 98.75 278 SER A CA 1
ATOM 2050 C C . SER A 1 278 ? 13.422 3.689 3.852 1 98.75 278 SER A C 1
ATOM 2052 O O . SER A 1 278 ? 13.578 2.494 3.596 1 98.75 278 SER A O 1
ATOM 2054 N N . ALA A 1 279 ? 14.25 4.367 4.668 1 98.69 279 ALA A N 1
ATOM 2055 C CA . ALA A 1 279 ? 15.383 3.725 5.32 1 98.69 279 ALA A CA 1
ATOM 2056 C C . ALA A 1 279 ? 14.922 2.676 6.328 1 98.69 279 ALA A C 1
ATOM 2058 O O . ALA A 1 279 ? 15.719 1.874 6.812 1 98.69 279 ALA A O 1
ATOM 2059 N N . VAL A 1 280 ? 13.641 2.607 6.59 1 98.62 280 VAL A N 1
ATOM 2060 C CA . VAL A 1 280 ? 13.07 1.625 7.512 1 98.62 280 VAL A CA 1
ATOM 2061 C C . VAL A 1 280 ? 13.422 0.215 7.035 1 98.62 280 VAL A C 1
ATOM 2063 O O . VAL A 1 280 ? 13.492 -0.717 7.84 1 98.62 280 VAL A O 1
ATOM 2066 N N . ILE A 1 281 ? 13.703 0.038 5.742 1 98.5 281 ILE A N 1
ATOM 2067 C CA . ILE A 1 281 ? 14.047 -1.263 5.18 1 98.5 281 ILE A CA 1
ATOM 2068 C C . ILE A 1 281 ? 15.289 -1.815 5.879 1 98.5 281 ILE A C 1
ATOM 2070 O O . ILE A 1 281 ? 15.438 -3.031 6.02 1 98.5 281 ILE A O 1
ATOM 2074 N N . GLU A 1 282 ? 16.172 -0.929 6.387 1 97.81 282 GLU A N 1
ATOM 2075 C CA . GLU A 1 282 ? 17.391 -1.371 7.074 1 97.81 282 GLU A CA 1
ATOM 2076 C C . GLU A 1 282 ? 17.047 -2.078 8.383 1 97.81 282 GLU A C 1
ATOM 2078 O O . GLU A 1 282 ? 17.766 -2.975 8.82 1 97.81 282 GLU A O 1
ATOM 2083 N N . ALA A 1 283 ? 15.93 -1.648 8.984 1 96.56 283 ALA A N 1
ATOM 2084 C CA . ALA A 1 283 ? 15.477 -2.34 10.188 1 96.56 283 ALA A CA 1
ATOM 2085 C C . ALA A 1 283 ? 14.977 -3.744 9.852 1 96.56 283 ALA A C 1
ATOM 2087 O O . ALA A 1 283 ? 15.078 -4.656 10.68 1 96.56 283 ALA A O 1
ATOM 2088 N N . VAL A 1 284 ? 14.445 -3.922 8.695 1 95.69 284 VAL A N 1
ATOM 2089 C CA . VAL A 1 284 ? 13.969 -5.223 8.25 1 95.69 284 VAL A CA 1
ATOM 2090 C C . VAL A 1 284 ? 15.148 -6.129 7.914 1 95.69 284 VAL A C 1
ATOM 2092 O O . VAL A 1 284 ? 15.125 -7.328 8.195 1 95.69 284 VAL A O 1
ATOM 2095 N N . LYS A 1 285 ? 16.188 -5.547 7.281 1 93.69 285 LYS A N 1
ATOM 2096 C CA . LYS A 1 285 ? 17.391 -6.293 6.934 1 93.69 285 LYS A CA 1
ATOM 2097 C C . LYS A 1 285 ? 18.094 -6.82 8.188 1 93.69 285 LYS A C 1
ATOM 2099 O O . LYS A 1 285 ? 18.641 -7.922 8.172 1 93.69 285 LYS A O 1
ATOM 2104 N N . PHE A 1 286 ? 18.266 -5.984 9.18 1 76.62 286 PHE A N 1
ATOM 2105 C CA . PHE A 1 286 ? 19.078 -6.242 10.352 1 76.62 286 PHE A CA 1
ATOM 2106 C C . PHE A 1 286 ? 18.453 -7.312 11.234 1 76.62 286 PHE A C 1
ATOM 2108 O O . PHE A 1 286 ? 19.094 -7.832 12.148 1 76.62 286 PHE A O 1
ATOM 2115 N N . SER A 1 287 ? 17.312 -7.832 11.016 1 56.22 287 SER A N 1
ATOM 2116 C CA . SER A 1 287 ? 16.922 -8.891 11.938 1 56.22 287 SER A CA 1
ATOM 2117 C C . SER A 1 287 ? 17.938 -10.023 11.953 1 56.22 287 SER A C 1
ATOM 2119 O O . SER A 1 287 ? 17.703 -11.07 12.555 1 56.22 287 SER A O 1
ATOM 2121 N N . ARG A 1 288 ? 18.906 -10.125 11.297 1 42.62 288 ARG A N 1
ATOM 2122 C CA . ARG A 1 288 ? 19.922 -11.188 11.219 1 42.62 288 ARG A CA 1
ATOM 2123 C C . ARG A 1 288 ? 20.406 -11.578 12.609 1 42.62 288 ARG A C 1
ATOM 2125 O O . ARG A 1 288 ? 20.328 -12.742 13 1 42.62 288 ARG A O 1
ATOM 2132 N N . GLU A 1 289 ? 21.891 -11.062 12.961 1 34.72 289 GLU A N 1
ATOM 2133 C CA . GLU A 1 289 ? 22.891 -11.68 13.82 1 34.72 289 GLU A CA 1
ATOM 2134 C C . GLU A 1 289 ? 22.453 -11.656 15.281 1 34.72 289 GLU A C 1
ATOM 2136 O O . GLU A 1 289 ? 21.844 -10.688 15.742 1 34.72 289 GLU A O 1
ATOM 2141 N N . MET B 1 1 ? -3.162 -23.453 -32.344 1 88.56 1 MET B N 1
ATOM 2142 C CA . MET B 1 1 ? -2.482 -24.219 -31.312 1 88.56 1 MET B CA 1
ATOM 2143 C C . MET B 1 1 ? -3.486 -24.812 -30.328 1 88.56 1 MET B C 1
ATOM 2145 O O . MET B 1 1 ? -4.539 -24.234 -30.078 1 88.56 1 MET B O 1
ATOM 2149 N N . GLU B 1 2 ? -3.303 -26.047 -30 1 95.31 2 GLU B N 1
ATOM 2150 C CA . GLU B 1 2 ? -4.168 -26.75 -29.062 1 95.31 2 GLU B CA 1
ATOM 2151 C C . GLU B 1 2 ? -3.588 -26.719 -27.641 1 95.31 2 GLU B C 1
ATOM 2153 O O . GLU B 1 2 ? -2.4 -26.969 -27.453 1 95.31 2 GLU B O 1
ATOM 2158 N N . VAL B 1 3 ? -4.465 -26.328 -26.719 1 98.25 3 VAL B N 1
ATOM 2159 C CA . VAL B 1 3 ? -4.02 -26.203 -25.328 1 98.25 3 VAL B CA 1
ATOM 2160 C C . VAL B 1 3 ? -5.004 -26.922 -24.406 1 98.25 3 VAL B C 1
ATOM 2162 O O . VAL B 1 3 ? -6.219 -26.75 -24.531 1 98.25 3 VAL B O 1
ATOM 2165 N N . GLY B 1 4 ? -4.5 -27.828 -23.594 1 98.75 4 GLY B N 1
ATOM 2166 C CA . GLY B 1 4 ? -5.289 -28.344 -22.484 1 98.75 4 GLY B CA 1
ATOM 2167 C C . GLY B 1 4 ? -5.355 -27.375 -21.297 1 98.75 4 GLY B C 1
ATOM 2168 O O . GLY B 1 4 ? -4.402 -26.641 -21.047 1 98.75 4 GLY B O 1
ATOM 2169 N N . PHE B 1 5 ? -6.488 -27.375 -20.547 1 98.88 5 PHE B N 1
ATOM 2170 C CA . PHE B 1 5 ? -6.66 -26.484 -19.406 1 98.88 5 PHE B CA 1
ATOM 2171 C C . PHE B 1 5 ? -7.309 -27.219 -18.25 1 98.88 5 PHE B C 1
ATOM 2173 O O . PHE B 1 5 ? -8.43 -27.719 -18.359 1 98.88 5 PHE B O 1
ATOM 2180 N N . LEU B 1 6 ? -6.57 -27.297 -17.141 1 98.81 6 LEU B N 1
ATOM 2181 C CA . LEU B 1 6 ? -7.055 -27.984 -15.953 1 98.81 6 LEU B CA 1
ATOM 2182 C C . LEU B 1 6 ? -7.422 -26.984 -14.859 1 98.81 6 LEU B C 1
ATOM 2184 O O . LEU B 1 6 ? -6.555 -26.281 -14.344 1 98.81 6 LEU B O 1
ATOM 2188 N N . GLY B 1 7 ? -8.688 -26.953 -14.43 1 98.31 7 GLY B N 1
ATOM 2189 C CA . GLY B 1 7 ? -9.164 -26.047 -13.406 1 98.31 7 GLY B CA 1
ATOM 2190 C C . GLY B 1 7 ? -9.914 -24.859 -13.977 1 98.31 7 GLY B C 1
ATOM 2191 O O . GLY B 1 7 ? -9.328 -24.031 -14.68 1 98.31 7 GLY B O 1
ATOM 2192 N N . LEU B 1 8 ? -11.203 -24.766 -13.555 1 97.69 8 LEU B N 1
ATOM 2193 C CA . LEU B 1 8 ? -12.055 -23.734 -14.133 1 97.69 8 LEU B CA 1
ATOM 2194 C C . LEU B 1 8 ? -12.75 -22.922 -13.047 1 97.69 8 LEU B C 1
ATOM 2196 O O . LEU B 1 8 ? -13.961 -22.734 -13.086 1 97.69 8 LEU B O 1
ATOM 2200 N N . GLY B 1 9 ? -11.938 -22.516 -12.039 1 94.94 9 GLY B N 1
ATOM 2201 C CA . GLY B 1 9 ? -12.414 -21.5 -11.117 1 94.94 9 GLY B CA 1
ATOM 2202 C C . GLY B 1 9 ? -12.539 -20.125 -11.766 1 94.94 9 GLY B C 1
ATOM 2203 O O . GLY B 1 9 ? -12.672 -20.016 -12.984 1 94.94 9 GLY B O 1
ATOM 2204 N N . ILE B 1 10 ? -12.5 -19.109 -10.969 1 93.62 10 ILE B N 1
ATOM 2205 C CA . ILE B 1 10 ? -12.648 -17.75 -11.453 1 93.62 10 ILE B CA 1
ATOM 2206 C C . ILE B 1 10 ? -11.578 -17.453 -12.508 1 93.62 10 ILE B C 1
ATOM 2208 O O . ILE B 1 10 ? -11.898 -17 -13.602 1 93.62 10 ILE B O 1
ATOM 2212 N N . MET B 1 11 ? -10.336 -17.75 -12.18 1 96.38 11 MET B N 1
ATOM 2213 C CA . MET B 1 11 ? -9.211 -17.469 -13.07 1 96.38 11 MET B CA 1
ATOM 2214 C C . MET B 1 11 ? -9.227 -18.391 -14.281 1 96.38 11 MET B C 1
ATOM 2216 O O . MET B 1 11 ? -9.07 -17.938 -15.414 1 96.38 11 MET B O 1
ATOM 2220 N N . GLY B 1 12 ? -9.375 -19.703 -14.016 1 97.88 12 GLY B N 1
ATOM 2221 C CA . GLY B 1 12 ? -9.328 -20.672 -15.094 1 97.88 12 GLY B CA 1
ATOM 2222 C C . GLY B 1 12 ? -10.367 -20.422 -16.172 1 97.88 12 GLY B C 1
ATOM 2223 O O . GLY B 1 12 ? -10.078 -20.547 -17.359 1 97.88 12 GLY B O 1
ATOM 2224 N N . LYS B 1 13 ? -11.547 -20.141 -15.75 1 97.25 13 LYS B N 1
ATOM 2225 C CA . LYS B 1 13 ? -12.625 -19.859 -16.688 1 97.25 13 LYS B CA 1
ATOM 2226 C C . LYS B 1 13 ? -12.297 -18.656 -17.562 1 97.25 13 LYS B C 1
ATOM 2228 O O . LYS B 1 13 ? -12.43 -18.719 -18.797 1 97.25 13 LYS B O 1
ATOM 2233 N N . ALA B 1 14 ? -11.883 -17.547 -16.938 1 97.81 14 ALA B N 1
ATOM 2234 C CA . ALA B 1 14 ? -11.555 -16.344 -17.672 1 97.81 14 ALA B CA 1
ATOM 2235 C C . ALA B 1 14 ? -10.406 -16.578 -18.656 1 97.81 14 ALA B C 1
ATOM 2237 O O . ALA B 1 14 ? -10.453 -16.141 -19.797 1 97.81 14 ALA B O 1
ATOM 2238 N N . MET B 1 15 ? -9.414 -17.281 -18.219 1 98.31 15 MET B N 1
ATOM 2239 C CA . MET B 1 15 ? -8.219 -17.547 -19.016 1 98.31 15 MET B CA 1
ATOM 2240 C C . MET B 1 15 ? -8.531 -18.453 -20.203 1 98.31 15 MET B C 1
ATOM 2242 O O . MET B 1 15 ? -8.125 -18.172 -21.328 1 98.31 15 MET B O 1
ATOM 2246 N N . SER B 1 16 ? -9.266 -19.547 -19.969 1 98.19 16 SER B N 1
ATOM 2247 C CA . SER B 1 16 ? -9.625 -20.469 -21.031 1 98.19 16 SER B CA 1
ATOM 2248 C C . SER B 1 16 ? -10.516 -19.797 -22.078 1 98.19 16 SER B C 1
ATOM 2250 O O . SER B 1 16 ? -10.367 -20.031 -23.266 1 98.19 16 SER B O 1
ATOM 2252 N N . MET B 1 17 ? -11.43 -18.938 -21.625 1 97.81 17 MET B N 1
ATOM 2253 C CA . MET B 1 17 ? -12.297 -18.188 -22.531 1 97.81 17 MET B CA 1
ATOM 2254 C C . MET B 1 17 ? -11.469 -17.281 -23.453 1 97.81 17 MET B C 1
ATOM 2256 O O . MET B 1 17 ? -11.766 -17.156 -24.641 1 97.81 17 MET B O 1
ATOM 2260 N N . ASN B 1 18 ? -10.445 -16.672 -22.906 1 97.81 18 ASN B N 1
ATOM 2261 C CA . ASN B 1 18 ? -9.57 -15.82 -23.688 1 97.81 18 ASN B CA 1
ATOM 2262 C C . ASN B 1 18 ? -8.836 -16.609 -24.766 1 97.81 18 ASN B C 1
ATOM 2264 O O . ASN B 1 18 ? -8.664 -16.125 -25.891 1 97.81 18 ASN B O 1
ATOM 2268 N N . LEU B 1 19 ? -8.375 -17.75 -24.406 1 98.19 19 LEU B N 1
ATOM 2269 C CA . LEU B 1 19 ? -7.703 -18.594 -25.391 1 98.19 19 LEU B CA 1
ATOM 2270 C C . LEU B 1 19 ? -8.648 -18.969 -26.531 1 98.19 19 LEU B C 1
ATOM 2272 O O . LEU B 1 19 ? -8.289 -18.844 -27.703 1 98.19 19 LEU B O 1
ATOM 2276 N N . LEU B 1 20 ? -9.891 -19.344 -26.203 1 97.88 20 LEU B N 1
ATOM 2277 C CA . LEU B 1 20 ? -10.891 -19.703 -27.188 1 97.88 20 LEU B CA 1
ATOM 2278 C C . LEU B 1 20 ? -11.172 -18.531 -28.125 1 97.88 20 LEU B C 1
ATOM 2280 O O . LEU B 1 20 ? -11.18 -18.703 -29.344 1 97.88 20 LEU B O 1
ATOM 2284 N N . LYS B 1 21 ? -11.305 -17.406 -27.562 1 97.06 21 LYS B N 1
ATOM 2285 C CA . LYS B 1 21 ? -11.648 -16.203 -28.328 1 97.06 21 LYS B CA 1
ATOM 2286 C C . LYS B 1 21 ? -10.523 -15.82 -29.281 1 97.06 21 LYS B C 1
ATOM 2288 O O . LYS B 1 21 ? -10.758 -15.141 -30.281 1 97.06 21 LYS B O 1
ATOM 2293 N N . ASN B 1 22 ? -9.359 -16.25 -28.984 1 97.38 22 ASN B N 1
ATOM 2294 C CA . ASN B 1 22 ? -8.211 -15.867 -29.812 1 97.38 22 ASN B CA 1
ATOM 2295 C C . ASN B 1 22 ? -7.754 -17.016 -30.703 1 97.38 22 ASN B C 1
ATOM 2297 O O . ASN B 1 22 ? -6.59 -17.078 -31.094 1 97.38 22 ASN B O 1
ATOM 2301 N N . GLY B 1 23 ? -8.57 -17.984 -30.844 1 96.75 23 GLY B N 1
ATOM 2302 C CA . GLY B 1 23 ? -8.383 -18.953 -31.922 1 96.75 23 GLY B CA 1
ATOM 2303 C C . GLY B 1 23 ? -7.711 -20.234 -31.469 1 96.75 23 GLY B C 1
ATOM 2304 O O . GLY B 1 23 ? -7.441 -21.109 -32.281 1 96.75 23 GLY B O 1
ATOM 2305 N N . PHE B 1 24 ? -7.445 -20.422 -30.234 1 98.06 24 PHE B N 1
ATOM 2306 C CA . PHE B 1 24 ? -6.871 -21.656 -29.734 1 98.06 24 PHE B CA 1
ATOM 2307 C C . PHE B 1 24 ? -7.938 -22.75 -29.641 1 98.06 24 PHE B C 1
ATOM 2309 O O . PHE B 1 24 ? -9.094 -22.469 -29.328 1 98.06 24 PHE B O 1
ATOM 2316 N N . LYS B 1 25 ? -7.551 -23.953 -29.938 1 98.25 25 LYS B N 1
ATOM 2317 C CA . LYS B 1 25 ? -8.352 -25.109 -29.547 1 98.25 25 LYS B CA 1
ATOM 2318 C C . LYS B 1 25 ? -8.094 -25.5 -28.094 1 98.25 25 LYS B C 1
ATOM 2320 O O . LYS B 1 25 ? -6.949 -25.75 -27.703 1 98.25 25 LYS B O 1
ATOM 2325 N N . VAL B 1 26 ? -9.172 -25.516 -27.312 1 98.69 26 VAL B N 1
ATOM 2326 C CA . VAL B 1 26 ? -8.977 -25.703 -25.891 1 98.69 26 VAL B CA 1
ATOM 2327 C C . VAL B 1 26 ? -9.719 -26.953 -25.422 1 98.69 26 VAL B C 1
ATOM 2329 O O . VAL B 1 26 ? -10.898 -27.141 -25.734 1 98.69 26 VAL B O 1
ATOM 2332 N N . THR B 1 27 ? -9.031 -27.844 -24.766 1 98.75 27 THR B N 1
ATOM 2333 C CA . THR B 1 27 ? -9.602 -29 -24.078 1 98.75 27 THR B CA 1
ATOM 2334 C C . THR B 1 27 ? -9.539 -28.828 -22.562 1 98.75 27 THR B C 1
ATOM 2336 O O . THR B 1 27 ? -8.469 -28.625 -22 1 98.75 27 THR B O 1
ATOM 2339 N N . VAL B 1 28 ? -10.75 -28.953 -21.891 1 98.75 28 VAL B N 1
ATOM 2340 C CA . VAL B 1 28 ? -10.789 -28.531 -20.5 1 98.75 28 VAL B CA 1
ATOM 2341 C C . VAL B 1 28 ? -11.188 -29.703 -19.609 1 98.75 28 VAL B C 1
ATOM 2343 O O . VAL B 1 28 ? -11.789 -30.672 -20.062 1 98.75 28 VAL B O 1
ATOM 2346 N N . TRP B 1 29 ? -10.805 -29.578 -18.328 1 98.56 29 TRP B N 1
ATOM 2347 C CA . TRP B 1 29 ? -11.25 -30.422 -17.234 1 98.56 29 TRP B CA 1
ATOM 2348 C C . TRP B 1 29 ? -11.391 -29.625 -15.938 1 98.56 29 TRP B C 1
ATOM 2350 O O . TRP B 1 29 ? -10.586 -28.734 -15.672 1 98.56 29 TRP B O 1
ATOM 2360 N N . ASN B 1 30 ? -12.383 -29.984 -15.141 1 98.38 30 ASN B N 1
ATOM 2361 C CA . ASN B 1 30 ? -12.562 -29.5 -13.773 1 98.38 30 ASN B CA 1
ATOM 2362 C C . ASN B 1 30 ? -13.078 -30.594 -12.852 1 98.38 30 ASN B C 1
ATOM 2364 O O . ASN B 1 30 ? -13.742 -31.531 -13.312 1 98.38 30 ASN B O 1
ATOM 2368 N N . ARG B 1 31 ? -12.695 -30.5 -11.586 1 95.44 31 ARG B N 1
ATOM 2369 C CA . ARG B 1 31 ? -13.172 -31.484 -10.617 1 95.44 31 ARG B CA 1
ATOM 2370 C C . ARG B 1 31 ? -14.688 -31.609 -10.664 1 95.44 31 ARG B C 1
ATOM 2372 O O . ARG B 1 31 ? -15.219 -32.719 -10.648 1 95.44 31 ARG B O 1
ATOM 2379 N N . THR B 1 32 ? -15.336 -30.438 -10.656 1 94.94 32 THR B N 1
ATOM 2380 C CA . THR B 1 32 ? -16.766 -30.406 -10.93 1 94.94 32 THR B CA 1
ATOM 2381 C C . THR B 1 32 ? -17.031 -30.203 -12.414 1 94.94 32 THR B C 1
ATOM 2383 O O . THR B 1 32 ? -16.984 -29.062 -12.906 1 94.94 32 THR B O 1
ATOM 2386 N N . LEU B 1 33 ? -17.469 -31.203 -13.086 1 93.88 33 LEU B N 1
ATOM 2387 C CA . LEU B 1 33 ? -17.484 -31.219 -14.547 1 93.88 33 LEU B CA 1
ATOM 2388 C C . LEU B 1 33 ? -18.484 -30.203 -15.086 1 93.88 33 LEU B C 1
ATOM 2390 O O . LEU B 1 33 ? -18.297 -29.656 -16.188 1 93.88 33 LEU B O 1
ATOM 2394 N N . SER B 1 34 ? -19.5 -29.891 -14.305 1 94.06 34 SER B N 1
ATOM 2395 C CA . SER B 1 34 ? -20.516 -28.969 -14.781 1 94.06 34 SER B CA 1
ATOM 2396 C C . SER B 1 34 ? -19.938 -27.578 -15.008 1 94.06 34 SER B C 1
ATOM 2398 O O . SER B 1 34 ? -20.531 -26.766 -15.734 1 94.06 34 SER B O 1
ATOM 2400 N N . LYS B 1 35 ? -18.781 -27.297 -14.414 1 94.06 35 LYS B N 1
ATOM 2401 C CA . LYS B 1 35 ? -18.125 -26 -14.602 1 94.06 35 LYS B CA 1
ATOM 2402 C C . LYS B 1 35 ? -17.594 -25.859 -16.031 1 94.06 35 LYS B C 1
ATOM 2404 O O . LYS B 1 35 ? -17.281 -24.75 -16.469 1 94.06 35 LYS B O 1
ATOM 2409 N N . CYS B 1 36 ? -17.547 -26.922 -16.75 1 95.69 36 CYS B N 1
ATOM 2410 C CA . CYS B 1 36 ? -17.016 -26.906 -18.109 1 95.69 36 CYS B CA 1
ATOM 2411 C C . CYS B 1 36 ? -18.094 -26.5 -19.109 1 95.69 36 CYS B C 1
ATOM 2413 O O . CYS B 1 36 ? -17.797 -26.172 -20.25 1 95.69 36 CYS B O 1
ATOM 2415 N N . ASP B 1 37 ? -19.328 -26.531 -18.734 1 95.5 37 ASP B N 1
ATOM 2416 C CA . ASP B 1 37 ? -20.453 -26.406 -19.656 1 95.5 37 ASP B CA 1
ATOM 2417 C C . ASP B 1 37 ? -20.391 -25.094 -20.438 1 95.5 37 ASP B C 1
ATOM 2419 O O . ASP B 1 37 ? -20.609 -25.094 -21.656 1 95.5 37 ASP B O 1
ATOM 2423 N N . GLU B 1 38 ? -20.141 -24.094 -19.75 1 94.56 38 GLU B N 1
ATOM 2424 C CA . GLU B 1 38 ? -20.078 -22.797 -20.406 1 94.56 38 GLU B CA 1
ATOM 2425 C C . GLU B 1 38 ? -19 -22.766 -21.484 1 94.56 38 GLU B C 1
ATOM 2427 O O . GLU B 1 38 ? -19.219 -22.203 -22.562 1 94.56 38 GLU B O 1
ATOM 2432 N N . LEU B 1 39 ? -17.875 -23.312 -21.266 1 97.12 39 LEU B N 1
ATOM 2433 C CA . LEU B 1 39 ? -16.766 -23.312 -22.219 1 97.12 39 LEU B CA 1
ATOM 2434 C C . LEU B 1 39 ? -17.094 -24.172 -23.422 1 97.12 39 LEU B C 1
ATOM 2436 O O . LEU B 1 39 ? -16.656 -23.875 -24.531 1 97.12 39 LEU B O 1
ATOM 2440 N N . VAL B 1 40 ? -17.812 -25.219 -23.172 1 96.5 40 VAL B N 1
ATOM 2441 C CA . VAL B 1 40 ? -18.234 -26.109 -24.266 1 96.5 40 VAL B CA 1
ATOM 2442 C C . VAL B 1 40 ? -19.109 -25.328 -25.25 1 96.5 40 VAL B C 1
ATOM 2444 O O . VAL B 1 40 ? -18.984 -25.516 -26.469 1 96.5 40 VAL B O 1
ATOM 2447 N N . GLU B 1 41 ? -19.922 -24.516 -24.703 1 96.94 41 GLU B N 1
ATOM 2448 C CA . GLU B 1 41 ? -20.781 -23.688 -25.547 1 96.94 41 GLU B CA 1
ATOM 2449 C C . GLU B 1 41 ? -19.953 -22.766 -26.422 1 96.94 41 GLU B C 1
ATOM 2451 O O . GLU B 1 41 ? -20.422 -22.344 -27.484 1 96.94 41 GLU B O 1
ATOM 2456 N N . HIS B 1 42 ? -18.766 -22.516 -26.047 1 96.62 42 HIS B N 1
ATOM 2457 C CA . HIS B 1 42 ? -17.922 -21.594 -26.797 1 96.62 42 HIS B CA 1
ATOM 2458 C C . HIS B 1 42 ? -16.875 -22.359 -27.625 1 96.62 42 HIS B C 1
ATOM 2460 O O . HIS B 1 42 ? -15.945 -21.75 -28.156 1 96.62 42 HIS B O 1
ATOM 2466 N N . GLY B 1 43 ? -16.984 -23.719 -27.578 1 97.12 43 GLY B N 1
ATOM 2467 C CA . GLY B 1 43 ? -16.188 -24.469 -28.531 1 97.12 43 GLY B CA 1
ATOM 2468 C C . GLY B 1 43 ? -15.125 -25.344 -27.875 1 97.12 43 GLY B C 1
ATOM 2469 O O . GLY B 1 43 ? -14.375 -26.031 -28.547 1 97.12 43 GLY B O 1
ATOM 2470 N N . ALA B 1 44 ? -15.055 -25.344 -26.578 1 98.19 44 ALA B N 1
ATOM 2471 C CA . ALA B 1 44 ? -14.07 -26.156 -25.891 1 98.19 44 ALA B CA 1
ATOM 2472 C C . ALA B 1 44 ? -14.492 -27.625 -25.891 1 98.19 44 ALA B C 1
ATOM 2474 O O . ALA B 1 44 ? -15.68 -27.938 -26.016 1 98.19 44 ALA B O 1
ATOM 2475 N N . SER B 1 45 ? -13.555 -28.438 -25.844 1 98.19 45 SER B N 1
ATOM 2476 C CA . SER B 1 45 ? -13.789 -29.859 -25.609 1 98.19 45 SER B CA 1
ATOM 2477 C C . SER B 1 45 ? -13.578 -30.203 -24.125 1 98.19 45 SER B C 1
ATOM 2479 O O . SER B 1 45 ? -12.812 -29.531 -23.438 1 98.19 45 SER B O 1
ATOM 2481 N N . VAL B 1 46 ? -14.297 -31.266 -23.688 1 98.12 46 VAL B N 1
ATOM 2482 C CA . VAL B 1 46 ? -14.211 -31.641 -22.281 1 98.12 46 VAL B CA 1
ATOM 2483 C C . VAL B 1 46 ? -13.68 -33.062 -22.156 1 98.12 46 VAL B C 1
ATOM 2485 O O . VAL B 1 46 ? -14.023 -33.938 -22.953 1 98.12 46 VAL B O 1
ATOM 2488 N N . CYS B 1 47 ? -12.82 -33.219 -21.203 1 97.88 47 CYS B N 1
ATOM 2489 C CA . CYS B 1 47 ? -12.383 -34.562 -20.812 1 97.88 47 CYS B CA 1
ATOM 2490 C C . CYS B 1 47 ? -12.812 -34.906 -19.391 1 97.88 47 CYS B C 1
ATOM 2492 O O . CYS B 1 47 ? -13.078 -34 -18.594 1 97.88 47 CYS B O 1
ATOM 2494 N N . GLU B 1 48 ? -12.797 -36.188 -19.062 1 97.38 48 GLU B N 1
ATOM 2495 C CA . GLU B 1 48 ? -13.328 -36.656 -17.781 1 97.38 48 GLU B CA 1
ATOM 2496 C C . GLU B 1 48 ? -12.234 -36.688 -16.719 1 97.38 48 GLU B C 1
ATOM 2498 O O . GLU B 1 48 ? -12.523 -36.844 -15.523 1 97.38 48 GLU B O 1
ATOM 2503 N N . SER B 1 49 ? -10.984 -36.562 -17.172 1 98.25 49 SER B N 1
ATOM 2504 C CA . SER B 1 49 ? -9.875 -36.594 -16.219 1 98.25 49 SER B CA 1
ATOM 2505 C C . SER B 1 49 ? -8.703 -35.781 -16.719 1 98.25 49 SER B C 1
ATOM 2507 O O . SER B 1 49 ? -8.57 -35.531 -17.922 1 98.25 49 SER B O 1
ATOM 2509 N N . PRO B 1 50 ? -7.777 -35.344 -15.805 1 98.81 50 PRO B N 1
ATOM 2510 C CA . PRO B 1 50 ? -6.559 -34.656 -16.219 1 98.81 50 PRO B CA 1
ATOM 2511 C C . PRO B 1 50 ? -5.711 -35.5 -17.188 1 98.81 50 PRO B C 1
ATOM 2513 O O . PRO B 1 50 ? -5.172 -34.969 -18.156 1 98.81 50 PRO B O 1
ATOM 2516 N N . ALA B 1 51 ? -5.656 -36.75 -16.938 1 98.81 51 ALA B N 1
ATOM 2517 C CA . ALA B 1 51 ? -4.871 -37.656 -17.797 1 98.81 51 ALA B CA 1
ATOM 2518 C C . ALA B 1 51 ? -5.363 -37.594 -19.234 1 98.81 51 ALA B C 1
ATOM 2520 O O . ALA B 1 51 ? -4.559 -37.625 -20.172 1 98.81 51 ALA B O 1
ATOM 2521 N N . GLU B 1 52 ? -6.625 -37.594 -19.422 1 98.69 52 GLU B N 1
ATOM 2522 C CA . GLU B 1 52 ? -7.195 -37.562 -20.766 1 98.69 52 GLU B CA 1
ATOM 2523 C C . GLU B 1 52 ? -6.84 -36.25 -21.484 1 98.69 52 GLU B C 1
ATOM 2525 O O . GLU B 1 52 ? -6.621 -36.25 -22.688 1 98.69 52 GLU B O 1
ATOM 2530 N N . VAL B 1 53 ? -6.805 -35.156 -20.734 1 98.81 53 VAL B N 1
ATOM 2531 C CA . VAL B 1 53 ? -6.41 -33.875 -21.312 1 98.81 53 VAL B CA 1
ATOM 2532 C C . VAL B 1 53 ? -4.957 -33.938 -21.766 1 98.81 53 VAL B C 1
ATOM 2534 O O . VAL B 1 53 ? -4.629 -33.5 -22.875 1 98.81 53 VAL B O 1
ATOM 2537 N N . ILE B 1 54 ? -4.125 -34.469 -20.891 1 98.75 54 ILE B N 1
ATOM 2538 C CA . ILE B 1 54 ? -2.703 -34.625 -21.203 1 98.75 54 ILE B CA 1
ATOM 2539 C C . ILE B 1 54 ? -2.527 -35.469 -22.469 1 98.75 54 ILE B C 1
ATOM 2541 O O . ILE B 1 54 ? -1.714 -35.125 -23.328 1 98.75 54 ILE B O 1
ATOM 2545 N N . LYS B 1 55 ? -3.26 -36.531 -22.547 1 98.19 55 LYS B N 1
ATOM 2546 C CA . LYS B 1 55 ? -3.17 -37.438 -23.703 1 98.19 55 LYS B CA 1
ATOM 2547 C C . LYS B 1 55 ? -3.498 -36.719 -25 1 98.19 55 LYS B C 1
ATOM 2549 O O . LYS B 1 55 ? -2.836 -36.906 -26.016 1 98.19 55 LYS B O 1
ATOM 2554 N N . LYS B 1 56 ? -4.379 -35.844 -24.953 1 97.94 56 LYS B N 1
ATOM 2555 C CA . LYS B 1 56 ? -4.922 -35.219 -26.141 1 97.94 56 LYS B CA 1
ATOM 2556 C C . LYS B 1 56 ? -4.086 -34 -26.547 1 97.94 56 LYS B C 1
ATOM 2558 O O . LYS B 1 56 ? -4.051 -33.625 -27.719 1 97.94 56 LYS B O 1
ATOM 2563 N N . CYS B 1 57 ? -3.457 -33.344 -25.609 1 98.5 57 CYS B N 1
ATOM 2564 C CA . CYS B 1 57 ? -2.852 -32.062 -25.875 1 98.5 57 CYS B CA 1
ATOM 2565 C C . CYS B 1 57 ? -1.34 -32.094 -25.688 1 98.5 57 CYS B C 1
ATOM 2567 O O . CYS B 1 57 ? -0.846 -32.75 -24.766 1 98.5 57 CYS B O 1
ATOM 2569 N N . LYS B 1 58 ? -0.626 -31.422 -26.531 1 98.19 58 LYS B N 1
ATOM 2570 C CA . LYS B 1 58 ? 0.822 -31.281 -26.406 1 98.19 58 LYS B CA 1
ATOM 2571 C C . LYS B 1 58 ? 1.187 -30.375 -25.234 1 98.19 58 LYS B C 1
ATOM 2573 O O . LYS B 1 58 ? 2.172 -30.625 -24.531 1 98.19 58 LYS B O 1
ATOM 2578 N N . TYR B 1 59 ? 0.457 -29.281 -25.062 1 98.5 59 TYR B N 1
ATOM 2579 C CA . TYR B 1 59 ? 0.638 -28.328 -23.969 1 98.5 59 TYR B CA 1
ATOM 2580 C C . TYR B 1 59 ? -0.601 -28.281 -23.078 1 98.5 59 TYR B C 1
ATOM 2582 O O . TYR B 1 59 ? -1.726 -28.188 -23.578 1 98.5 59 TYR B O 1
ATOM 2590 N N . THR B 1 60 ? -0.422 -28.344 -21.75 1 98.88 60 THR B N 1
ATOM 2591 C CA . THR B 1 60 ? -1.527 -28.266 -20.797 1 98.88 60 THR B CA 1
ATOM 2592 C C . THR B 1 60 ? -1.227 -27.234 -19.719 1 98.88 60 THR B C 1
ATOM 2594 O O . THR B 1 60 ? -0.144 -27.25 -19.125 1 98.88 60 THR B O 1
ATOM 2597 N N . ILE B 1 61 ? -2.193 -26.312 -19.453 1 98.88 61 ILE B N 1
ATOM 2598 C CA . ILE B 1 61 ? -2.111 -25.312 -18.406 1 98.88 61 ILE B CA 1
ATOM 2599 C C . ILE B 1 61 ? -3.014 -25.719 -17.234 1 98.88 61 ILE B C 1
ATOM 2601 O O . ILE B 1 61 ? -4.137 -26.172 -17.453 1 98.88 61 ILE B O 1
ATOM 2605 N N . ALA B 1 62 ? -2.486 -25.625 -16.062 1 98.88 62 ALA B N 1
ATOM 2606 C CA . ALA B 1 62 ? -3.285 -25.859 -14.859 1 98.88 62 ALA B CA 1
ATOM 2607 C C . ALA B 1 62 ? -3.432 -24.594 -14.039 1 98.88 62 ALA B C 1
ATOM 2609 O O . ALA B 1 62 ? -2.486 -23.797 -13.914 1 98.88 62 ALA B O 1
ATOM 2610 N N . MET B 1 63 ? -4.59 -24.25 -13.562 1 98.62 63 MET B N 1
ATOM 2611 C CA . MET B 1 63 ? -4.922 -23.172 -12.648 1 98.62 63 MET B CA 1
ATOM 2612 C C . MET B 1 63 ? -5.797 -23.656 -11.508 1 98.62 63 MET B C 1
ATOM 2614 O O . MET B 1 63 ? -7.023 -23.703 -11.625 1 98.62 63 MET B O 1
ATOM 2618 N N . LEU B 1 64 ? -5.105 -24 -10.391 1 98 64 LEU B N 1
ATOM 2619 C CA . LEU B 1 64 ? -5.754 -24.672 -9.273 1 98 64 LEU B CA 1
ATOM 2620 C C . LEU B 1 64 ? -5.691 -23.812 -8.008 1 98 64 LEU B C 1
ATOM 2622 O O . LEU B 1 64 ? -4.922 -22.844 -7.945 1 98 64 LEU B O 1
ATOM 2626 N N . SER B 1 65 ? -6.457 -24.141 -6.965 1 96 65 SER B N 1
ATOM 2627 C CA . SER B 1 65 ? -6.75 -23.25 -5.848 1 96 65 SER B CA 1
ATOM 2628 C C . SER B 1 65 ? -5.594 -23.203 -4.855 1 96 65 SER B C 1
ATOM 2630 O O . SER B 1 65 ? -5.344 -22.172 -4.23 1 96 65 SER B O 1
ATOM 2632 N N . ASP B 1 66 ? -4.992 -24.344 -4.617 1 97.12 66 ASP B N 1
ATOM 2633 C CA . ASP B 1 66 ? -3.998 -24.438 -3.551 1 97.12 66 ASP B CA 1
ATOM 2634 C C . ASP B 1 66 ? -3.049 -25.609 -3.787 1 97.12 66 ASP B C 1
ATOM 2636 O O . ASP B 1 66 ? -3.197 -26.344 -4.762 1 97.12 66 ASP B O 1
ATOM 2640 N N . PRO B 1 67 ? -2.033 -25.734 -2.947 1 98.25 67 PRO B N 1
ATOM 2641 C CA . PRO B 1 67 ? -1.052 -26.812 -3.139 1 98.25 67 PRO B CA 1
ATOM 2642 C C . PRO B 1 67 ? -1.687 -28.188 -3.145 1 98.25 67 PRO B C 1
ATOM 2644 O O . PRO B 1 67 ? -1.313 -29.047 -3.957 1 98.25 67 PRO B O 1
ATOM 2647 N N . CYS B 1 68 ? -2.637 -28.453 -2.367 1 97.94 68 CYS B N 1
ATOM 2648 C CA . CYS B 1 68 ? -3.289 -29.75 -2.301 1 97.94 68 CYS B CA 1
ATOM 2649 C C . CYS B 1 68 ? -3.982 -30.078 -3.619 1 97.94 68 CYS B C 1
ATOM 2651 O O . CYS B 1 68 ? -3.857 -31.188 -4.129 1 97.94 68 CYS B O 1
ATOM 2653 N N . ALA B 1 69 ? -4.68 -29.141 -4.094 1 97.81 69 ALA B N 1
ATOM 2654 C CA . ALA B 1 69 ? -5.371 -29.328 -5.367 1 97.81 69 ALA B CA 1
ATOM 2655 C C . ALA B 1 69 ? -4.379 -29.562 -6.504 1 97.81 69 ALA B C 1
ATOM 2657 O O . ALA B 1 69 ? -4.602 -30.391 -7.375 1 97.81 69 ALA B O 1
ATOM 2658 N N . ALA B 1 70 ? -3.301 -28.812 -6.512 1 98.62 70 ALA B N 1
ATOM 2659 C CA . ALA B 1 70 ? -2.277 -28.938 -7.543 1 98.62 70 ALA B CA 1
ATOM 2660 C C . ALA B 1 70 ? -1.637 -30.328 -7.527 1 98.62 70 ALA B C 1
ATOM 2662 O O . ALA B 1 70 ? -1.435 -30.938 -8.578 1 98.62 70 ALA B O 1
ATOM 2663 N N . LEU B 1 71 ? -1.325 -30.797 -6.316 1 98.75 71 LEU B N 1
ATOM 2664 C CA . LEU B 1 71 ? -0.722 -32.125 -6.18 1 98.75 71 LEU B CA 1
ATOM 2665 C C . LEU B 1 71 ? -1.711 -33.219 -6.57 1 98.75 71 LEU B C 1
ATOM 2667 O O . LEU B 1 71 ? -1.341 -34.188 -7.238 1 98.75 71 LEU B O 1
ATOM 2671 N N . SER B 1 72 ? -2.92 -33.031 -6.176 1 98.5 72 SER B N 1
ATOM 2672 C CA . SER B 1 72 ? -3.947 -34.031 -6.469 1 98.5 72 SER B CA 1
ATOM 2673 C C . SER B 1 72 ? -4.117 -34.219 -7.973 1 98.5 72 SER B C 1
ATOM 2675 O O . SER B 1 72 ? -4.164 -35.344 -8.461 1 98.5 72 SER B O 1
ATOM 2677 N N . VAL B 1 73 ? -4.164 -33.156 -8.711 1 98.69 73 VAL B N 1
ATOM 2678 C CA . VAL B 1 73 ? -4.391 -33.188 -10.156 1 98.69 73 VAL B CA 1
ATOM 2679 C C . VAL B 1 73 ? -3.232 -33.906 -10.844 1 98.69 73 VAL B C 1
ATOM 2681 O O . VAL B 1 73 ? -3.426 -34.562 -11.867 1 98.69 73 VAL B O 1
ATOM 2684 N N . VAL B 1 74 ? -2.074 -33.844 -10.281 1 98.81 74 VAL B N 1
ATOM 2685 C CA . VAL B 1 74 ? -0.872 -34.375 -10.898 1 98.81 74 VAL B CA 1
ATOM 2686 C C . VAL B 1 74 ? -0.693 -35.844 -10.484 1 98.81 74 VAL B C 1
ATOM 2688 O O . VAL B 1 74 ? -0.431 -36.719 -11.32 1 98.81 74 VAL B O 1
ATOM 2691 N N . PHE B 1 75 ? -0.942 -36.188 -9.227 1 98.75 75 PHE B N 1
ATOM 2692 C CA . PHE B 1 75 ? -0.438 -37.438 -8.664 1 98.75 75 PHE B CA 1
ATOM 2693 C C . PHE B 1 75 ? -1.562 -38.469 -8.5 1 98.75 75 PHE B C 1
ATOM 2695 O O . PHE B 1 75 ? -1.316 -39.656 -8.477 1 98.75 75 PHE B O 1
ATOM 2702 N N . ASP B 1 76 ? -2.723 -38 -8.336 1 98.44 76 ASP B N 1
ATOM 2703 C CA . ASP B 1 76 ? -3.814 -38.938 -8.047 1 98.44 76 ASP B CA 1
ATOM 2704 C C . ASP B 1 76 ? -4.152 -39.781 -9.273 1 98.44 76 ASP B C 1
ATOM 2706 O O . ASP B 1 76 ? -3.646 -39.531 -10.367 1 98.44 76 ASP B O 1
ATOM 2710 N N . LYS B 1 77 ? -5.051 -40.812 -9.016 1 97.88 77 LYS B N 1
ATOM 2711 C CA . LYS B 1 77 ? -5.551 -41.594 -10.125 1 97.88 77 LYS B CA 1
ATOM 2712 C C . LYS B 1 77 ? -6.242 -40.719 -11.172 1 97.88 77 LYS B C 1
ATOM 2714 O O . LYS B 1 77 ? -7.059 -39.875 -10.828 1 97.88 77 LYS B O 1
ATOM 2719 N N . GLY B 1 78 ? -5.84 -40.969 -12.422 1 98.31 78 GLY B N 1
ATOM 2720 C CA . GLY B 1 78 ? -6.395 -40.156 -13.484 1 98.31 78 GLY B CA 1
ATOM 2721 C C . GLY B 1 78 ? -5.695 -38.812 -13.625 1 98.31 78 GLY B C 1
ATOM 2722 O O . GLY B 1 78 ? -6.137 -37.969 -14.391 1 98.31 78 GLY B O 1
ATOM 2723 N N . GLY B 1 79 ? -4.57 -38.719 -12.938 1 98.69 79 GLY B N 1
ATOM 2724 C CA . GLY B 1 79 ? -3.857 -37.438 -12.914 1 98.69 79 GLY B CA 1
ATOM 2725 C C . GLY B 1 79 ? -2.898 -37.281 -14.07 1 98.69 79 GLY B C 1
ATOM 2726 O O . GLY B 1 79 ? -2.818 -38.156 -14.945 1 98.69 79 GLY B O 1
ATOM 2727 N N . VAL B 1 80 ? -2.205 -36.219 -14.086 1 98.88 80 VAL B N 1
ATOM 2728 C CA . VAL B 1 80 ? -1.328 -35.781 -15.164 1 98.88 80 VAL B CA 1
ATOM 2729 C C . VAL B 1 80 ? -0.254 -36.812 -15.422 1 98.88 80 VAL B C 1
ATOM 2731 O O . VAL B 1 80 ? 0.072 -37.125 -16.578 1 98.88 80 VAL B O 1
ATOM 2734 N N . LEU B 1 81 ? 0.27 -37.438 -14.375 1 98.75 81 LEU B N 1
ATOM 2735 C CA . LEU B 1 81 ? 1.438 -38.312 -14.469 1 98.75 81 LEU B CA 1
ATOM 2736 C C . LEU B 1 81 ? 1.105 -39.594 -15.242 1 98.75 81 LEU B C 1
ATOM 2738 O O . LEU B 1 81 ? 2.008 -40.281 -15.695 1 98.75 81 LEU B O 1
ATOM 2742 N N . GLU B 1 82 ? -0.13 -39.875 -15.336 1 98.62 82 GLU B N 1
ATOM 2743 C CA . GLU B 1 82 ? -0.522 -41.094 -16.016 1 98.62 82 GLU B CA 1
ATOM 2744 C C . GLU B 1 82 ? -0.256 -41 -17.516 1 98.62 82 GLU B C 1
ATOM 2746 O O . GLU B 1 82 ? -0.096 -42.031 -18.188 1 98.62 82 GLU B O 1
ATOM 2751 N N . GLN B 1 83 ? -0.196 -39.781 -18.078 1 98.75 83 GLN B N 1
ATOM 2752 C CA . GLN B 1 83 ? -0.115 -39.656 -19.531 1 98.75 83 GLN B CA 1
ATOM 2753 C C . GLN B 1 83 ? 1.001 -38.719 -19.953 1 98.75 83 GLN B C 1
ATOM 2755 O O . GLN B 1 83 ? 1.328 -38.625 -21.141 1 98.75 83 GLN B O 1
ATOM 2760 N N . ILE B 1 84 ? 1.621 -37.969 -19 1 98.81 84 ILE B N 1
ATOM 2761 C CA . ILE B 1 84 ? 2.717 -37.062 -19.344 1 98.81 84 ILE B CA 1
ATOM 2762 C C . ILE B 1 84 ? 3.906 -37.875 -19.859 1 98.81 84 ILE B C 1
ATOM 2764 O O . ILE B 1 84 ? 4.188 -38.969 -19.344 1 98.81 84 ILE B O 1
ATOM 2768 N N . CYS B 1 85 ? 4.543 -37.438 -20.875 1 98.12 85 CYS B N 1
ATOM 2769 C CA . CYS B 1 85 ? 5.672 -38.125 -21.484 1 98.12 85 CYS B CA 1
ATOM 2770 C C . CYS B 1 85 ? 6.508 -37.156 -22.328 1 98.12 85 CYS B C 1
ATOM 2772 O O . CYS B 1 85 ? 6.273 -35.938 -22.297 1 98.12 85 CYS B O 1
ATOM 2774 N N . GLU B 1 86 ? 7.488 -37.719 -22.969 1 97.88 86 GLU B N 1
ATOM 2775 C CA . GLU B 1 86 ? 8.344 -36.938 -23.844 1 97.88 86 GLU B CA 1
ATOM 2776 C C . GLU B 1 86 ? 7.531 -36.188 -24.891 1 97.88 86 GLU B C 1
ATOM 2778 O O . GLU B 1 86 ? 6.625 -36.75 -25.5 1 97.88 86 GLU B O 1
ATOM 2783 N N . GLY B 1 87 ? 7.848 -34.938 -25.031 1 96.94 87 GLY B N 1
ATOM 2784 C CA . GLY B 1 87 ? 7.172 -34.094 -26.016 1 96.94 87 GLY B CA 1
ATOM 2785 C C . GLY B 1 87 ? 6.012 -33.312 -25.438 1 96.94 87 GLY B C 1
ATOM 2786 O O . GLY B 1 87 ? 5.508 -32.406 -26.078 1 96.94 87 GLY B O 1
ATOM 2787 N N . LYS B 1 88 ? 5.617 -33.656 -24.25 1 98.31 88 LYS B N 1
ATOM 2788 C CA . LYS B 1 88 ? 4.492 -32.969 -23.609 1 98.31 88 LYS B CA 1
ATOM 2789 C C . LYS B 1 88 ? 4.98 -31.906 -22.625 1 98.31 88 LYS B C 1
ATOM 2791 O O . LYS B 1 88 ? 5.988 -32.094 -21.953 1 98.31 88 LYS B O 1
ATOM 2796 N N . GLY B 1 89 ? 4.297 -30.797 -22.641 1 98.62 89 GLY B N 1
ATOM 2797 C CA . GLY B 1 89 ? 4.586 -29.703 -21.719 1 98.62 89 GLY B CA 1
ATOM 2798 C C . GLY B 1 89 ? 3.467 -29.453 -20.719 1 98.62 89 GLY B C 1
ATOM 2799 O O . GLY B 1 89 ? 2.291 -29.453 -21.094 1 98.62 89 GLY B O 1
ATOM 2800 N N . TYR B 1 90 ? 3.809 -29.328 -19.453 1 98.88 90 TYR B N 1
ATOM 2801 C CA . TYR B 1 90 ? 2.871 -29.016 -18.375 1 98.88 90 TYR B CA 1
ATOM 2802 C C . TYR B 1 90 ? 3.203 -27.672 -17.734 1 98.88 90 TYR B C 1
ATOM 2804 O O . TYR B 1 90 ? 4.32 -27.469 -17.25 1 98.88 90 TYR B O 1
ATOM 2812 N N . ILE B 1 91 ? 2.258 -26.75 -17.781 1 98.94 91 ILE B N 1
ATOM 2813 C CA . ILE B 1 91 ? 2.412 -25.406 -17.234 1 98.94 91 ILE B CA 1
ATOM 2814 C C . ILE B 1 91 ? 1.463 -25.203 -16.047 1 98.94 91 ILE B C 1
ATOM 2816 O O . ILE B 1 91 ? 0.244 -25.156 -16.234 1 98.94 91 ILE B O 1
ATOM 2820 N N . ASP B 1 92 ? 1.979 -25.109 -14.867 1 98.88 92 ASP B N 1
ATOM 2821 C CA . ASP B 1 92 ? 1.164 -24.891 -13.68 1 98.88 92 ASP B CA 1
ATOM 2822 C C . ASP B 1 92 ? 1.13 -23.406 -13.297 1 98.88 92 ASP B C 1
ATOM 2824 O O . ASP B 1 92 ? 2.102 -22.891 -12.75 1 98.88 92 ASP B O 1
ATOM 2828 N N . MET B 1 93 ? -0.022 -22.766 -13.453 1 98.81 93 MET B N 1
ATOM 2829 C CA . MET B 1 93 ? -0.136 -21.328 -13.219 1 98.81 93 MET B CA 1
ATOM 2830 C C . MET B 1 93 ? -0.796 -21.047 -11.867 1 98.81 93 MET B C 1
ATOM 2832 O O . MET B 1 93 ? -1.167 -19.906 -11.578 1 98.81 93 MET B O 1
ATOM 2836 N N . SER B 1 94 ? -0.96 -22.094 -11.055 1 98.44 94 SER B N 1
ATOM 2837 C CA . SER B 1 94 ? -1.529 -21.969 -9.711 1 98.44 94 SER B CA 1
ATOM 2838 C C . SER B 1 94 ? -0.583 -21.219 -8.781 1 98.44 94 SER B C 1
ATOM 2840 O O . SER B 1 94 ? 0.618 -21.141 -9.047 1 98.44 94 SER B O 1
ATOM 2842 N N . THR B 1 95 ? -1.168 -20.594 -7.773 1 97.69 95 THR B N 1
ATOM 2843 C CA . THR B 1 95 ? -0.354 -20.016 -6.711 1 97.69 95 THR B CA 1
ATOM 2844 C C . THR B 1 95 ? -0.12 -21.031 -5.598 1 97.69 95 THR B C 1
ATOM 2846 O O . THR B 1 95 ? -1.023 -21.312 -4.805 1 97.69 95 THR B O 1
ATOM 2849 N N . VAL B 1 96 ? 1.064 -21.578 -5.543 1 98.44 96 VAL B N 1
ATOM 2850 C CA . VAL B 1 96 ? 1.483 -22.578 -4.574 1 98.44 96 VAL B CA 1
ATOM 2851 C C . VAL B 1 96 ? 2.863 -22.219 -4.023 1 98.44 96 VAL B C 1
ATOM 2853 O O . VAL B 1 96 ? 3.494 -21.266 -4.484 1 98.44 96 VAL B O 1
ATOM 2856 N N . ASP B 1 97 ? 3.303 -22.938 -2.965 1 98.31 97 ASP B N 1
ATOM 2857 C CA . ASP B 1 97 ? 4.652 -22.719 -2.455 1 98.31 97 ASP B CA 1
ATOM 2858 C C . ASP B 1 97 ? 5.695 -23.344 -3.381 1 98.31 97 ASP B C 1
ATOM 2860 O O . ASP B 1 97 ? 5.359 -24.188 -4.223 1 98.31 97 ASP B O 1
ATOM 2864 N N . ALA B 1 98 ? 6.91 -22.938 -3.236 1 98.25 98 ALA B N 1
ATOM 2865 C CA . ALA B 1 98 ? 8.008 -23.391 -4.082 1 98.25 98 ALA B CA 1
ATOM 2866 C C . ALA B 1 98 ? 8.172 -24.906 -4 1 98.25 98 ALA B C 1
ATOM 2868 O O . ALA B 1 98 ? 8.484 -25.562 -5 1 98.25 98 ALA B O 1
ATOM 2869 N N . GLU B 1 99 ? 8.008 -25.469 -2.881 1 98.25 99 GLU B N 1
ATOM 2870 C CA . GLU B 1 99 ? 8.164 -26.906 -2.691 1 98.25 99 GLU B CA 1
ATOM 2871 C C . GLU B 1 99 ? 7.18 -27.688 -3.559 1 98.25 99 GLU B C 1
ATOM 2873 O O . GLU B 1 99 ? 7.539 -28.719 -4.148 1 98.25 99 GLU B O 1
ATOM 2878 N N . THR B 1 100 ? 5.984 -27.234 -3.572 1 98.75 100 THR B N 1
ATOM 2879 C CA . THR B 1 100 ? 4.969 -27.875 -4.41 1 98.75 100 THR B CA 1
ATOM 2880 C C . THR B 1 100 ? 5.379 -27.828 -5.879 1 98.75 100 THR B C 1
ATOM 2882 O O . THR B 1 100 ? 5.281 -28.844 -6.582 1 98.75 100 THR B O 1
ATOM 2885 N N . SER B 1 101 ? 5.832 -26.703 -6.367 1 98.75 101 SER B N 1
ATOM 2886 C CA . SER B 1 101 ? 6.273 -26.562 -7.75 1 98.75 101 SER B CA 1
ATOM 2887 C C . SER B 1 101 ? 7.438 -27.5 -8.055 1 98.75 101 SER B C 1
ATOM 2889 O O . SER B 1 101 ? 7.477 -28.125 -9.117 1 98.75 101 SER B O 1
ATOM 2891 N N . LEU B 1 102 ? 8.375 -27.562 -7.129 1 98.75 102 LEU B N 1
ATOM 2892 C CA . LEU B 1 102 ? 9.547 -28.406 -7.301 1 98.75 102 LEU B CA 1
ATOM 2893 C C . LEU B 1 102 ? 9.141 -29.875 -7.367 1 98.75 102 LEU B C 1
ATOM 2895 O O . LEU B 1 102 ? 9.672 -30.641 -8.195 1 98.75 102 LEU B O 1
ATOM 2899 N N . LYS B 1 103 ? 8.273 -30.234 -6.488 1 98.81 103 LYS B N 1
ATOM 2900 C CA . LYS B 1 103 ? 7.793 -31.609 -6.469 1 98.81 103 LYS B CA 1
ATOM 2901 C C . LYS B 1 103 ? 7.117 -31.984 -7.789 1 98.81 103 LYS B C 1
ATOM 2903 O O . LYS B 1 103 ? 7.355 -33.062 -8.336 1 98.81 103 LYS B O 1
ATOM 2908 N N . ILE B 1 104 ? 6.293 -31.141 -8.281 1 98.88 104 ILE B N 1
ATOM 2909 C CA . ILE B 1 104 ? 5.594 -31.375 -9.539 1 98.88 104 ILE B CA 1
ATOM 2910 C C . ILE B 1 104 ? 6.602 -31.422 -10.688 1 98.88 104 ILE B C 1
ATOM 2912 O O . ILE B 1 104 ? 6.527 -32.312 -11.547 1 98.88 104 ILE B O 1
ATOM 2916 N N . ASN B 1 105 ? 7.527 -30.484 -10.672 1 98.88 105 ASN B N 1
ATOM 2917 C CA . ASN B 1 105 ? 8.578 -30.469 -11.68 1 98.88 105 ASN B CA 1
ATOM 2918 C C . ASN B 1 105 ? 9.336 -31.797 -11.742 1 98.88 105 ASN B C 1
ATOM 2920 O O . ASN B 1 105 ? 9.547 -32.344 -12.828 1 98.88 105 ASN B O 1
ATOM 2924 N N . GLU B 1 106 ? 9.727 -32.281 -10.602 1 98.81 106 GLU B N 1
ATOM 2925 C CA . GLU B 1 106 ? 10.469 -33.531 -10.523 1 98.81 106 GLU B CA 1
ATOM 2926 C C . GLU B 1 106 ? 9.656 -34.688 -11.086 1 98.81 106 GLU B C 1
ATOM 2928 O O . GLU B 1 106 ? 10.188 -35.531 -11.82 1 98.81 106 GLU B O 1
ATOM 2933 N N . ALA B 1 107 ? 8.438 -34.75 -10.75 1 98.81 107 ALA B N 1
ATOM 2934 C CA . ALA B 1 107 ? 7.57 -35.844 -11.195 1 98.81 107 ALA B CA 1
ATOM 2935 C C . ALA B 1 107 ? 7.348 -35.781 -12.703 1 98.81 107 ALA B C 1
ATOM 2937 O O . ALA B 1 107 ? 7.414 -36.812 -13.383 1 98.81 107 ALA B O 1
ATOM 2938 N N . ILE B 1 108 ? 7.062 -34.594 -13.219 1 98.88 108 ILE B N 1
ATOM 2939 C CA . ILE B 1 108 ? 6.781 -34.406 -14.641 1 98.88 108 ILE B CA 1
ATOM 2940 C C . ILE B 1 108 ? 8.023 -34.75 -15.461 1 98.88 108 ILE B C 1
ATOM 2942 O O . ILE B 1 108 ? 7.941 -35.5 -16.438 1 98.88 108 ILE B O 1
ATOM 2946 N N . THR B 1 109 ? 9.156 -34.188 -15.062 1 98.62 109 THR B N 1
ATOM 2947 C CA . THR B 1 109 ? 10.391 -34.406 -15.812 1 98.62 109 THR B CA 1
ATOM 2948 C C . THR B 1 109 ? 10.852 -35.875 -15.672 1 98.62 109 THR B C 1
ATOM 2950 O O . THR B 1 109 ? 11.461 -36.406 -16.594 1 98.62 109 THR B O 1
ATOM 2953 N N . GLY B 1 110 ? 10.539 -36.438 -14.516 1 98.5 110 GLY B N 1
ATOM 2954 C CA . GLY B 1 110 ? 10.836 -37.844 -14.305 1 98.5 110 GLY B CA 1
ATOM 2955 C C . GLY B 1 110 ? 10.172 -38.75 -15.328 1 98.5 110 GLY B C 1
ATOM 2956 O O . GLY B 1 110 ? 10.672 -39.844 -15.617 1 98.5 110 GLY B O 1
ATOM 2957 N N . LYS B 1 111 ? 9.086 -38.312 -15.898 1 98.5 111 LYS B N 1
ATOM 2958 C CA . LYS B 1 111 ? 8.352 -39.062 -16.906 1 98.5 111 LYS B CA 1
ATOM 2959 C C . LYS B 1 111 ? 8.734 -38.625 -18.312 1 98.5 111 LYS B C 1
ATOM 2961 O O . LYS B 1 111 ? 8.148 -39.094 -19.297 1 98.5 111 LYS B O 1
ATOM 2966 N N . GLY B 1 112 ? 9.688 -37.688 -18.375 1 98.44 112 GLY B N 1
ATOM 2967 C CA . GLY B 1 112 ? 10.188 -37.219 -19.656 1 98.44 112 GLY B CA 1
ATOM 2968 C C . 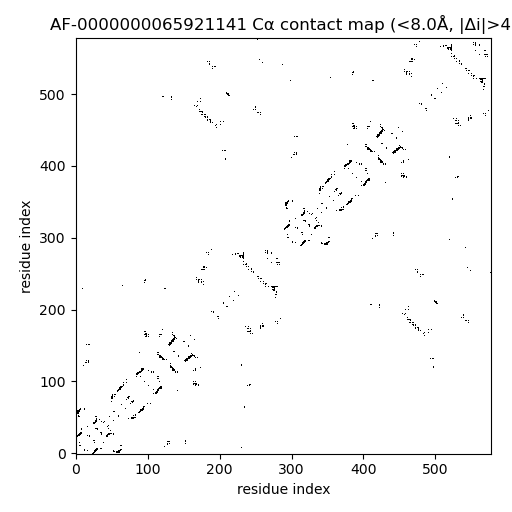GLY B 1 112 ? 9.523 -35.969 -20.141 1 98.44 112 GLY B C 1
ATOM 2969 O O . GLY B 1 112 ? 9.922 -35.375 -21.156 1 98.44 112 GLY B O 1
ATOM 2970 N N . GLY B 1 113 ? 8.492 -35.5 -19.453 1 98.75 113 GLY B N 1
ATOM 2971 C CA . GLY B 1 113 ? 7.82 -34.25 -19.828 1 98.75 113 GLY B CA 1
ATOM 2972 C C . GLY B 1 113 ? 8.617 -33.031 -19.469 1 98.75 113 GLY B C 1
ATOM 2973 O O . GLY B 1 113 ? 9.695 -33.125 -18.875 1 98.75 113 GLY B O 1
ATOM 2974 N N . ARG B 1 114 ? 8.094 -31.875 -19.891 1 98.75 114 ARG B N 1
ATOM 2975 C CA . ARG B 1 114 ? 8.68 -30.578 -19.562 1 98.75 114 ARG B CA 1
ATOM 2976 C C . ARG B 1 114 ? 7.742 -29.766 -18.672 1 98.75 114 ARG B C 1
ATOM 2978 O O . ARG B 1 114 ? 6.52 -29.859 -18.812 1 98.75 114 ARG B O 1
ATOM 2985 N N . PHE B 1 115 ? 8.359 -28.969 -17.781 1 98.88 115 PHE B N 1
ATOM 2986 C CA . PHE B 1 115 ? 7.551 -28.2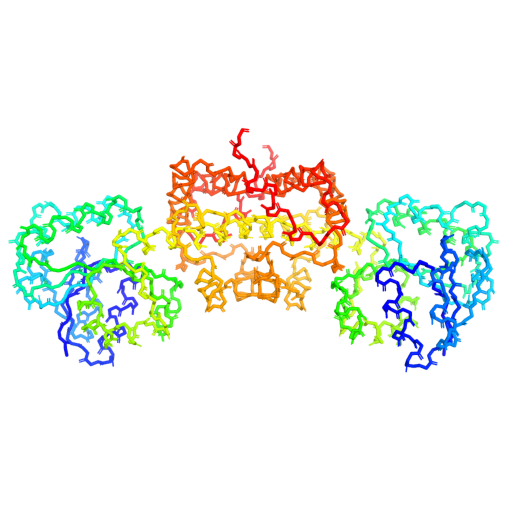81 -16.781 1 98.88 115 PHE B CA 1
ATOM 2987 C C . PHE B 1 115 ? 7.934 -26.797 -16.703 1 98.88 115 PHE B C 1
ATOM 2989 O O . PHE B 1 115 ? 9.117 -26.453 -16.734 1 98.88 115 PHE B O 1
ATOM 2996 N N . VAL B 1 116 ? 6.898 -25.938 -16.656 1 98.88 116 VAL B N 1
ATOM 2997 C CA . VAL B 1 116 ? 7.031 -24.531 -16.328 1 98.88 116 VAL B CA 1
ATOM 2998 C C . VAL B 1 116 ? 5.996 -24.141 -15.281 1 98.88 116 VAL B C 1
ATOM 3000 O O . VAL B 1 116 ? 4.812 -24.469 -15.414 1 98.88 116 VAL B O 1
ATOM 3003 N N . GLU B 1 117 ? 6.496 -23.609 -14.172 1 98.88 117 GLU B N 1
ATOM 3004 C CA . GLU B 1 117 ? 5.551 -22.875 -13.336 1 98.88 117 GLU B CA 1
ATOM 3005 C C . GLU B 1 117 ? 5.312 -21.469 -13.883 1 98.88 117 GLU B C 1
ATOM 3007 O O . GLU B 1 117 ? 6.211 -20.859 -14.469 1 98.88 117 GLU B O 1
ATOM 3012 N N . GLY B 1 118 ? 4.062 -20.953 -13.695 1 98.62 118 GLY B N 1
ATOM 3013 C CA . GLY B 1 118 ? 3.738 -19.625 -14.211 1 98.62 118 GLY B CA 1
ATOM 3014 C C . GLY B 1 118 ? 2.596 -18.969 -13.469 1 98.62 118 GLY B C 1
ATOM 3015 O O . GLY B 1 118 ? 1.596 -18.578 -14.078 1 98.62 118 GLY B O 1
ATOM 3016 N N . PRO B 1 119 ? 2.756 -18.859 -12.117 1 98.69 119 PRO B N 1
ATOM 3017 C CA . PRO B 1 119 ? 1.694 -18.125 -11.422 1 98.69 119 PRO B CA 1
ATOM 3018 C C . PRO B 1 119 ? 1.482 -16.719 -11.977 1 98.69 119 PRO B C 1
ATOM 3020 O O . PRO B 1 119 ? 2.326 -16.219 -12.719 1 98.69 119 PRO B O 1
ATOM 3023 N N . VAL B 1 120 ? 0.276 -16.156 -11.656 1 98.44 120 VAL B N 1
ATOM 3024 C CA . VAL B 1 120 ? -0.074 -14.914 -12.352 1 98.44 120 VAL B CA 1
ATOM 3025 C C . VAL B 1 120 ? -0.417 -13.836 -11.328 1 98.44 120 VAL B C 1
ATOM 3027 O O . VAL B 1 120 ? -0.94 -14.133 -10.25 1 98.44 120 VAL B O 1
ATOM 3030 N N . SER B 1 121 ? -0.054 -12.656 -11.625 1 97.62 121 SER B N 1
ATOM 3031 C CA . SER B 1 121 ? -0.55 -11.484 -10.914 1 97.62 121 SER B CA 1
ATOM 3032 C C . SER B 1 121 ? -1.674 -10.805 -11.688 1 97.62 121 SER B C 1
ATOM 3034 O O . SER B 1 121 ? -1.567 -10.602 -12.906 1 97.62 121 SER B O 1
ATOM 3036 N N . GLY B 1 122 ? -2.689 -10.438 -11 1 95.31 122 GLY B N 1
ATOM 3037 C CA . GLY B 1 122 ? -3.924 -9.93 -11.578 1 95.31 122 GLY B CA 1
ATOM 3038 C C . GLY B 1 122 ? -5.148 -10.719 -11.156 1 95.31 122 GLY B C 1
ATOM 3039 O O . GLY B 1 122 ? -5.113 -11.953 -11.117 1 95.31 122 GLY B O 1
ATOM 3040 N N . SER B 1 123 ? -6.23 -9.992 -10.938 1 94.5 123 SER B N 1
ATOM 3041 C CA . SER B 1 123 ? -7.461 -10.648 -10.492 1 94.5 123 SER B CA 1
ATOM 3042 C C . SER B 1 123 ? -8.391 -10.938 -11.672 1 94.5 123 SER B C 1
ATOM 3044 O O . SER B 1 123 ? -7.926 -11.148 -12.797 1 94.5 123 SER B O 1
ATOM 3046 N N . LYS B 1 124 ? -9.656 -11.102 -11.406 1 93.5 124 LYS B N 1
ATOM 3047 C CA . LYS B 1 124 ? -10.656 -11.555 -12.367 1 93.5 124 LYS B CA 1
ATOM 3048 C C . LYS B 1 124 ? -10.656 -10.68 -13.617 1 93.5 124 LYS B C 1
ATOM 3050 O O . LYS B 1 124 ? -10.547 -11.188 -14.734 1 93.5 124 LYS B O 1
ATOM 3055 N N . LYS B 1 125 ? -10.742 -9.406 -13.531 1 93.75 125 LYS B N 1
ATOM 3056 C CA . LYS B 1 125 ? -10.891 -8.516 -14.68 1 93.75 125 LYS B CA 1
ATOM 3057 C C . LYS B 1 125 ? -9.648 -8.57 -15.57 1 93.75 125 LYS B C 1
ATOM 3059 O O . LYS B 1 125 ? -9.766 -8.766 -16.781 1 93.75 125 LYS B O 1
ATOM 3064 N N . PRO B 1 126 ? -8.469 -8.438 -14.977 1 95.44 126 PRO B N 1
ATOM 3065 C CA . PRO B 1 126 ? -7.281 -8.602 -15.82 1 95.44 126 PRO B CA 1
ATOM 3066 C C . PRO B 1 126 ? -7.25 -9.953 -16.531 1 95.44 126 PRO B C 1
ATOM 3068 O O . PRO B 1 126 ? -6.77 -10.039 -17.672 1 95.44 126 PRO B O 1
ATOM 3071 N N . ALA B 1 127 ? -7.66 -10.977 -15.875 1 96.19 127 ALA B N 1
ATOM 3072 C CA . ALA B 1 127 ? -7.719 -12.289 -16.5 1 96.19 127 ALA B CA 1
ATOM 3073 C C . ALA B 1 127 ? -8.672 -12.289 -17.703 1 96.19 127 ALA B C 1
ATOM 3075 O O . ALA B 1 127 ? -8.359 -12.852 -18.75 1 96.19 127 ALA B O 1
ATOM 3076 N N . GLU B 1 128 ? -9.812 -11.641 -17.531 1 96.38 128 GLU B N 1
ATOM 3077 C CA . GLU B 1 128 ? -10.812 -11.547 -18.594 1 96.38 128 GLU B CA 1
ATOM 3078 C C . GLU B 1 128 ? -10.305 -10.719 -19.766 1 96.38 128 GLU B C 1
ATOM 3080 O O . GLU B 1 128 ? -10.656 -10.969 -20.906 1 96.38 128 GLU B O 1
ATOM 3085 N N . ASP B 1 129 ? -9.453 -9.758 -19.469 1 96.81 129 ASP B N 1
ATOM 3086 C CA . ASP B 1 129 ? -9 -8.805 -20.484 1 96.81 129 ASP B CA 1
ATOM 3087 C C . ASP B 1 129 ? -7.684 -9.25 -21.109 1 96.81 129 ASP B C 1
ATOM 3089 O O . ASP B 1 129 ? -7.176 -8.602 -22.031 1 96.81 129 ASP B O 1
ATOM 3093 N N . GLY B 1 130 ? -7.164 -10.336 -20.609 1 97.75 130 GLY B N 1
ATOM 3094 C CA . GLY B 1 130 ? -5.871 -10.781 -21.109 1 97.75 130 GLY B CA 1
ATOM 3095 C C . GLY B 1 130 ? -4.727 -9.867 -20.703 1 97.75 130 GLY B C 1
ATOM 3096 O O . GLY B 1 130 ? -3.85 -9.562 -21.516 1 97.75 130 GLY B O 1
ATOM 3097 N N . GLN B 1 131 ? -4.762 -9.391 -19.484 1 97.81 131 GLN B N 1
ATOM 3098 C CA . GLN B 1 131 ? -3.801 -8.398 -19.016 1 97.81 131 GLN B CA 1
ATOM 3099 C C . GLN B 1 131 ? -3.043 -8.898 -17.781 1 97.81 131 GLN B C 1
ATOM 3101 O O . GLN B 1 131 ? -2.588 -8.102 -16.969 1 97.81 131 GLN B O 1
ATOM 3106 N N . LEU B 1 132 ? -2.93 -10.18 -17.609 1 98.5 132 LEU B N 1
ATOM 3107 C CA . LEU B 1 132 ? -2.229 -10.758 -16.469 1 98.5 132 LEU B CA 1
ATOM 3108 C C . LEU B 1 132 ? -0.724 -10.531 -16.594 1 98.5 132 LEU B C 1
ATOM 3110 O O . LEU B 1 132 ? -0.224 -10.203 -17.672 1 98.5 132 LEU B O 1
ATOM 3114 N N . ILE B 1 133 ? -0.059 -10.602 -15.484 1 98.75 133 ILE B N 1
ATOM 3115 C CA . ILE B 1 133 ? 1.396 -10.672 -15.422 1 98.75 133 ILE B CA 1
ATOM 3116 C C . ILE B 1 133 ? 1.825 -12.102 -15.07 1 98.75 133 ILE B C 1
ATOM 3118 O O . ILE B 1 133 ? 1.513 -12.602 -13.992 1 98.75 133 ILE B O 1
ATOM 3122 N N . ILE B 1 134 ? 2.502 -12.727 -15.938 1 98.88 134 ILE B N 1
ATOM 3123 C CA . ILE B 1 134 ? 2.859 -14.133 -15.766 1 98.88 134 ILE B CA 1
ATOM 3124 C C . ILE B 1 134 ? 4.285 -14.234 -15.227 1 98.88 134 ILE B C 1
ATOM 3126 O O . ILE B 1 134 ? 5.215 -13.656 -15.789 1 98.88 134 ILE B O 1
ATOM 3130 N N . LEU B 1 135 ? 4.461 -14.922 -14.141 1 98.88 135 LEU B N 1
ATOM 3131 C CA . LEU B 1 135 ? 5.742 -15.117 -13.469 1 98.88 135 LEU B CA 1
ATOM 3132 C C . LEU B 1 135 ? 6.242 -16.547 -13.648 1 98.88 135 LEU B C 1
ATOM 3134 O O . LEU B 1 135 ? 6.035 -17.391 -12.781 1 98.88 135 LEU B O 1
ATOM 3138 N N . ALA B 1 136 ? 6.988 -16.719 -14.695 1 98.88 136 ALA B N 1
ATOM 3139 C CA . ALA B 1 136 ? 7.309 -18.078 -15.117 1 98.88 136 ALA B CA 1
ATOM 3140 C C . ALA B 1 136 ? 8.719 -18.469 -14.695 1 98.88 136 ALA B C 1
ATOM 3142 O O . ALA B 1 136 ? 9.602 -17.609 -14.594 1 98.88 136 ALA B O 1
ATOM 3143 N N . ALA B 1 137 ? 8.914 -19.719 -14.422 1 98.88 137 ALA B N 1
ATOM 3144 C CA . ALA B 1 137 ? 10.219 -20.328 -14.156 1 98.88 137 ALA B CA 1
ATOM 3145 C C . ALA B 1 137 ? 10.227 -21.797 -14.531 1 98.88 137 ALA B C 1
ATOM 3147 O O . ALA B 1 137 ? 9.195 -22.469 -14.461 1 98.88 137 ALA B O 1
ATOM 3148 N N . GLY B 1 138 ? 11.383 -22.344 -14.938 1 98.75 138 GLY B N 1
ATOM 3149 C CA . GLY B 1 138 ? 11.492 -23.75 -15.32 1 98.75 138 GLY B CA 1
ATOM 3150 C C . GLY B 1 138 ? 12.133 -23.938 -16.688 1 98.75 138 GLY B C 1
ATOM 3151 O O . GLY B 1 138 ? 13.117 -23.281 -17.016 1 98.75 138 GLY B O 1
ATOM 3152 N N . ASP B 1 139 ? 11.539 -24.875 -17.484 1 98.75 139 ASP B N 1
ATOM 3153 C CA . ASP B 1 139 ? 12.086 -25.219 -18.797 1 98.75 139 ASP B CA 1
ATOM 3154 C C . ASP B 1 139 ? 11.977 -24.047 -19.766 1 98.75 139 ASP B C 1
ATOM 3156 O O . ASP B 1 139 ? 10.875 -23.656 -20.156 1 98.75 139 ASP B O 1
ATOM 3160 N N . LYS B 1 140 ? 13.109 -23.547 -20.172 1 98.56 140 LYS B N 1
ATOM 3161 C CA . LYS B 1 140 ? 13.164 -22.344 -20.984 1 98.56 140 LYS B CA 1
ATOM 3162 C C . LYS B 1 140 ? 12.531 -22.578 -22.359 1 98.56 140 LYS B C 1
ATOM 3164 O O . LYS B 1 140 ? 11.852 -21.703 -22.891 1 98.56 140 LYS B O 1
ATOM 3169 N N . ALA B 1 141 ? 12.773 -23.688 -22.891 1 98.44 141 ALA B N 1
ATOM 3170 C CA . ALA B 1 141 ? 12.203 -24 -24.203 1 98.44 141 ALA B CA 1
ATOM 3171 C C . ALA B 1 141 ? 10.68 -24.047 -24.141 1 98.44 141 ALA B C 1
ATOM 3173 O O . ALA B 1 141 ? 10 -23.531 -25.031 1 98.44 141 ALA B O 1
ATOM 3174 N N . LEU B 1 142 ? 10.195 -24.766 -23.156 1 98.62 142 LEU B N 1
ATOM 3175 C CA . LEU B 1 142 ? 8.75 -24.812 -22.984 1 98.62 142 LEU B CA 1
ATOM 3176 C C . LEU B 1 142 ? 8.172 -23.422 -22.766 1 98.62 142 LEU B C 1
ATOM 3178 O O . LEU B 1 142 ? 7.102 -23.094 -23.281 1 98.62 142 LEU B O 1
ATOM 3182 N N . PHE B 1 143 ? 8.852 -22.594 -22 1 98.75 143 PHE B N 1
ATOM 3183 C CA . PHE B 1 143 ? 8.438 -21.203 -21.797 1 98.75 143 PHE B CA 1
ATOM 3184 C C . PHE B 1 143 ? 8.32 -20.484 -23.125 1 98.75 143 PHE B C 1
ATOM 3186 O O . PHE B 1 143 ? 7.293 -19.859 -23.422 1 98.75 143 PHE B O 1
ATOM 3193 N N . GLU B 1 144 ? 9.289 -20.578 -23.938 1 98.5 144 GLU B N 1
ATOM 3194 C CA . GLU B 1 144 ? 9.305 -19.906 -25.234 1 98.5 144 GLU B CA 1
ATOM 3195 C C . GLU B 1 144 ? 8.188 -20.422 -26.141 1 98.5 144 GLU B C 1
ATOM 3197 O O . GLU B 1 144 ? 7.535 -19.641 -26.828 1 98.5 144 GLU B O 1
ATOM 3202 N N . GLU B 1 145 ? 7.965 -21.688 -26.078 1 97.94 145 GLU B N 1
ATOM 3203 C CA . GLU B 1 145 ? 6.914 -22.297 -26.891 1 97.94 145 GLU B CA 1
ATOM 3204 C C . GLU B 1 145 ? 5.531 -21.844 -26.422 1 97.94 145 GLU B C 1
ATOM 3206 O O . GLU B 1 145 ? 4.562 -21.922 -27.188 1 97.94 145 GLU B O 1
ATOM 3211 N N . SER B 1 146 ? 5.469 -21.422 -25.188 1 97.88 146 SER B N 1
ATOM 3212 C CA . SER B 1 146 ? 4.176 -21.094 -24.594 1 97.88 146 SER B CA 1
ATOM 3213 C C . SER B 1 146 ? 3.846 -19.609 -24.781 1 97.88 146 SER B C 1
ATOM 3215 O O . SER B 1 146 ? 2.754 -19.172 -24.422 1 97.88 146 SER B O 1
ATOM 3217 N N . ILE B 1 147 ? 4.719 -18.797 -25.344 1 98.06 147 ILE B N 1
ATOM 3218 C CA . ILE B 1 147 ? 4.605 -17.344 -25.453 1 98.06 147 ILE B CA 1
ATOM 3219 C C . ILE B 1 147 ? 3.336 -16.984 -26.234 1 98.06 147 ILE B C 1
ATOM 3221 O O . ILE B 1 147 ? 2.609 -16.078 -25.844 1 98.06 147 ILE B O 1
ATOM 3225 N N . PRO B 1 148 ? 2.998 -17.688 -27.328 1 97.88 148 PRO B N 1
ATOM 3226 C CA . PRO B 1 148 ? 1.758 -17.344 -28.016 1 97.88 148 PRO B CA 1
ATOM 3227 C C . PRO B 1 148 ? 0.53 -17.406 -27.109 1 97.88 148 PRO B C 1
ATOM 3229 O O . PRO B 1 148 ? -0.357 -16.562 -27.203 1 97.88 148 PRO B O 1
ATOM 3232 N N . ALA B 1 149 ? 0.47 -18.438 -26.266 1 98.25 149 ALA B N 1
ATOM 3233 C CA . ALA B 1 149 ? -0.63 -18.531 -25.312 1 98.25 149 ALA B CA 1
ATOM 3234 C C . ALA B 1 149 ? -0.51 -17.469 -24.219 1 98.25 149 ALA B C 1
ATOM 3236 O O . ALA B 1 149 ? -1.509 -16.875 -23.828 1 98.25 149 ALA B O 1
ATOM 3237 N N . PHE B 1 150 ? 0.734 -17.219 -23.719 1 98.62 150 PHE B N 1
ATOM 3238 C CA . PHE B 1 150 ? 0.978 -16.25 -22.672 1 98.62 150 PHE B CA 1
ATOM 3239 C C . PHE B 1 150 ? 0.597 -14.844 -23.141 1 98.62 150 PHE B C 1
ATOM 3241 O O . PHE B 1 150 ? 0.062 -14.047 -22.359 1 98.62 150 PHE B O 1
ATOM 3248 N N . ASP B 1 151 ? 0.794 -14.547 -24.406 1 98.06 151 ASP B N 1
ATOM 3249 C CA . ASP B 1 151 ? 0.513 -13.227 -24.953 1 98.06 151 ASP B CA 1
ATOM 3250 C C . ASP B 1 151 ? -0.989 -12.945 -24.984 1 98.06 151 ASP B C 1
ATOM 3252 O O . ASP B 1 151 ? -1.415 -11.797 -24.922 1 98.06 151 ASP B O 1
ATOM 3256 N N . VAL B 1 152 ? -1.747 -14.016 -25.094 1 97.81 152 VAL B N 1
ATOM 3257 C CA . VAL B 1 152 ? -3.201 -13.898 -25.078 1 97.81 152 VAL B CA 1
ATOM 3258 C C . VAL B 1 152 ? -3.703 -13.727 -23.656 1 97.81 152 VAL B C 1
ATOM 3260 O O . VAL B 1 152 ? -4.691 -13.031 -23.406 1 97.81 152 VAL B O 1
ATOM 3263 N N . LEU B 1 153 ? -2.982 -14.25 -22.703 1 98.31 153 LEU B N 1
ATOM 3264 C CA . LEU B 1 153 ? -3.441 -14.312 -21.328 1 98.31 153 LEU B CA 1
ATOM 3265 C C . LEU B 1 153 ? -2.947 -13.109 -20.531 1 98.31 153 LEU B C 1
ATOM 3267 O O . LEU B 1 153 ? -3.553 -12.734 -19.531 1 98.31 153 LEU B O 1
ATOM 3271 N N . GLY B 1 154 ? -1.822 -12.617 -20.953 1 98.12 154 GLY B N 1
ATOM 3272 C CA . GLY B 1 154 ? -1.226 -11.586 -20.125 1 98.12 154 GLY B CA 1
ATOM 3273 C C . GLY B 1 154 ? -0.57 -10.477 -20.922 1 98.12 154 GLY B C 1
ATOM 3274 O O . GLY B 1 154 ? -0.348 -10.617 -22.141 1 98.12 154 GLY B O 1
ATOM 3275 N N . LYS B 1 155 ? -0.267 -9.344 -20.25 1 98 155 LYS B N 1
ATOM 3276 C CA . LYS B 1 155 ? 0.379 -8.18 -20.859 1 98 155 LYS B CA 1
ATOM 3277 C C . LYS B 1 155 ? 1.898 -8.305 -20.797 1 98 155 LYS B C 1
ATOM 3279 O O . LYS B 1 155 ? 2.609 -7.648 -21.562 1 98 155 LYS B O 1
ATOM 3284 N N . ARG B 1 156 ? 2.391 -9.141 -19.906 1 98 156 ARG B N 1
ATOM 3285 C CA . ARG B 1 156 ? 3.826 -9.359 -19.766 1 98 156 ARG B CA 1
ATOM 3286 C C . ARG B 1 156 ? 4.113 -10.727 -19.156 1 98 156 ARG B C 1
ATOM 3288 O O . ARG B 1 156 ? 3.365 -11.188 -18.297 1 98 156 ARG B O 1
ATOM 3295 N N . SER B 1 157 ? 5.125 -11.367 -19.609 1 98.69 157 SER B N 1
ATOM 3296 C CA . SER B 1 157 ? 5.617 -12.617 -19.047 1 98.69 157 SER B CA 1
ATOM 3297 C C . SER B 1 157 ? 7.082 -12.508 -18.625 1 98.69 157 SER B C 1
ATOM 3299 O O . SER B 1 157 ? 7.934 -12.141 -19.438 1 98.69 157 SER B O 1
ATOM 3301 N N . PHE B 1 158 ? 7.367 -12.781 -17.391 1 98.69 158 PHE B N 1
ATOM 3302 C CA . PHE B 1 158 ? 8.734 -12.797 -16.891 1 98.69 158 PHE B CA 1
ATOM 3303 C C . PHE B 1 158 ? 9.266 -14.219 -16.812 1 98.69 158 PHE B C 1
ATOM 3305 O O . PHE B 1 158 ? 8.547 -15.133 -16.406 1 98.69 158 PHE B O 1
ATOM 3312 N N . TYR B 1 159 ? 10.445 -14.422 -17.281 1 98.75 159 TYR B N 1
ATOM 3313 C CA . TYR B 1 159 ? 11.148 -15.68 -17.047 1 98.75 159 TYR B CA 1
ATOM 3314 C C . TYR B 1 159 ? 12.117 -15.547 -15.875 1 98.75 159 TYR B C 1
ATOM 3316 O O . TYR B 1 159 ? 13.109 -14.812 -15.961 1 98.75 159 TYR B O 1
ATOM 3324 N N . LEU B 1 160 ? 11.898 -16.281 -14.805 1 98.69 160 LEU B N 1
ATOM 3325 C CA . LEU B 1 160 ? 12.578 -16.031 -13.531 1 98.69 160 LEU B CA 1
ATOM 3326 C C . LEU B 1 160 ? 13.594 -17.125 -13.227 1 98.69 160 LEU B C 1
ATOM 3328 O O . LEU B 1 160 ? 14.016 -17.281 -12.078 1 98.69 160 LEU B O 1
ATOM 3332 N N . GLY B 1 161 ? 13.883 -17.969 -14.188 1 98.19 161 GLY B N 1
ATOM 3333 C CA . GLY B 1 161 ? 14.961 -18.938 -14.031 1 98.19 161 GLY B CA 1
ATOM 3334 C C . GLY B 1 161 ? 14.477 -20.297 -13.547 1 98.19 161 GLY B C 1
ATOM 3335 O O . GLY B 1 161 ? 13.586 -20.891 -14.156 1 98.19 161 GLY B O 1
ATOM 3336 N N . GLN B 1 162 ? 14.867 -20.719 -12.414 1 98.06 162 GLN B N 1
ATOM 3337 C CA . GLN B 1 162 ? 14.656 -22.094 -11.93 1 98.06 162 GLN B CA 1
ATOM 3338 C C . GLN B 1 162 ? 13.281 -22.234 -11.297 1 98.06 162 GLN B C 1
ATOM 3340 O O . GLN B 1 162 ? 12.758 -21.297 -10.695 1 98.06 162 GLN B O 1
ATOM 3345 N N . VAL B 1 163 ? 12.812 -23.516 -11.391 1 98.69 163 VAL B N 1
ATOM 3346 C CA . VAL B 1 163 ? 11.523 -23.844 -10.781 1 98.69 163 VAL B CA 1
ATOM 3347 C C . VAL B 1 163 ? 11.539 -23.453 -9.305 1 98.69 163 VAL B C 1
ATOM 3349 O O . VAL B 1 163 ? 12.516 -23.703 -8.594 1 98.69 163 VAL B O 1
ATOM 3352 N N . GLY B 1 164 ? 10.555 -22.875 -8.867 1 98.75 164 GLY B N 1
ATOM 3353 C CA . GLY B 1 164 ? 10.438 -22.344 -7.516 1 98.75 164 GLY B CA 1
ATOM 3354 C C . GLY B 1 164 ? 10.453 -20.828 -7.465 1 98.75 164 GLY B C 1
ATOM 3355 O O . GLY B 1 164 ? 9.82 -20.234 -6.598 1 98.75 164 GLY B O 1
ATOM 3356 N N . ASN B 1 165 ? 11.141 -20.188 -8.367 1 98.75 165 ASN B N 1
ATOM 3357 C CA . ASN B 1 165 ? 11.289 -18.734 -8.359 1 98.75 165 ASN B CA 1
ATOM 3358 C C . ASN B 1 165 ? 9.977 -18.047 -8.703 1 98.75 165 ASN B C 1
ATOM 3360 O O . ASN B 1 165 ? 9.688 -16.969 -8.172 1 98.75 165 ASN B O 1
ATOM 3364 N N . GLY B 1 166 ? 9.227 -18.609 -9.617 1 98.81 166 GLY B N 1
ATOM 3365 C CA . GLY B 1 166 ? 7.922 -18.047 -9.93 1 98.81 166 GLY B CA 1
ATOM 3366 C C . GLY B 1 166 ? 6.977 -18.047 -8.742 1 98.81 166 GLY B C 1
ATOM 3367 O O . GLY B 1 166 ? 6.32 -17.031 -8.461 1 98.81 166 GLY B O 1
ATOM 3368 N N . ALA B 1 167 ? 6.957 -19.188 -8.078 1 98.81 167 ALA B N 1
ATOM 3369 C CA . ALA B 1 167 ? 6.113 -19.328 -6.898 1 98.81 167 ALA B CA 1
ATOM 3370 C C . ALA B 1 167 ? 6.52 -18.344 -5.812 1 98.81 167 ALA B C 1
ATOM 3372 O O . ALA B 1 167 ? 5.672 -17.656 -5.234 1 98.81 167 ALA B O 1
ATOM 3373 N N . LYS B 1 168 ? 7.816 -18.281 -5.531 1 98.81 168 LYS B N 1
ATOM 3374 C CA . LYS B 1 168 ? 8.32 -17.359 -4.512 1 98.81 168 LYS B CA 1
ATOM 3375 C C . LYS B 1 168 ? 7.941 -15.922 -4.832 1 98.81 168 LYS B C 1
ATOM 3377 O O . LYS B 1 168 ? 7.449 -15.195 -3.965 1 98.81 168 LYS B O 1
ATOM 3382 N N . MET B 1 169 ? 8.148 -15.531 -6.086 1 98.88 169 MET B N 1
ATOM 3383 C CA . MET B 1 169 ? 7.871 -14.156 -6.504 1 98.88 169 MET B CA 1
ATOM 3384 C C . MET B 1 169 ? 6.391 -13.828 -6.348 1 98.88 169 MET B C 1
ATOM 3386 O O . MET B 1 169 ? 6.039 -12.766 -5.836 1 98.88 169 MET B O 1
ATOM 3390 N N . LYS B 1 170 ? 5.52 -14.711 -6.758 1 98.88 170 LYS B N 1
ATOM 3391 C CA . LYS B 1 170 ? 4.078 -14.516 -6.664 1 98.88 170 LYS B CA 1
ATOM 3392 C C . LYS B 1 170 ? 3.645 -14.344 -5.211 1 98.88 170 LYS B C 1
ATOM 3394 O O . LYS B 1 170 ? 2.822 -13.477 -4.902 1 98.88 170 LYS B O 1
ATOM 3399 N N . LEU B 1 171 ? 4.199 -15.203 -4.367 1 98.88 171 LEU B N 1
ATOM 3400 C CA . LEU B 1 171 ? 3.83 -15.148 -2.955 1 98.88 171 LEU B CA 1
ATOM 3401 C C . LEU B 1 171 ? 4.262 -13.828 -2.334 1 98.88 171 LEU B C 1
ATOM 3403 O O . LEU B 1 171 ? 3.547 -13.258 -1.504 1 98.88 171 LEU B O 1
ATOM 3407 N N . ILE B 1 172 ? 5.418 -13.328 -2.703 1 98.88 172 ILE B N 1
ATOM 3408 C CA . ILE B 1 172 ? 5.918 -12.055 -2.193 1 98.88 172 ILE B CA 1
ATOM 3409 C C . ILE B 1 172 ? 5.012 -10.922 -2.658 1 98.88 172 ILE B C 1
ATOM 3411 O O . ILE B 1 172 ? 4.645 -10.047 -1.866 1 98.88 172 ILE B O 1
ATOM 3415 N N . VAL B 1 173 ? 4.602 -10.93 -3.922 1 98.88 173 VAL B N 1
ATOM 3416 C CA . VAL B 1 173 ? 3.701 -9.922 -4.48 1 98.88 173 VAL B CA 1
ATOM 3417 C C . VAL B 1 173 ? 2.379 -9.93 -3.715 1 98.88 173 VAL B C 1
ATOM 3419 O O . VAL B 1 173 ? 1.892 -8.883 -3.297 1 98.88 173 VAL B O 1
ATOM 3422 N N . ASN B 1 174 ? 1.842 -11.086 -3.48 1 98.81 174 ASN B N 1
ATOM 3423 C CA . ASN B 1 174 ? 0.546 -11.195 -2.818 1 98.81 174 ASN B CA 1
ATOM 3424 C C . ASN B 1 174 ? 0.644 -10.844 -1.337 1 98.81 174 ASN B C 1
ATOM 3426 O O . ASN B 1 174 ? -0.319 -10.352 -0.746 1 98.81 174 ASN B O 1
ATOM 3430 N N . MET B 1 175 ? 1.82 -11.125 -0.778 1 98.81 175 MET B N 1
ATOM 3431 C CA . MET B 1 175 ? 2.035 -10.727 0.612 1 98.81 175 MET B CA 1
ATOM 3432 C C . MET B 1 175 ? 1.99 -9.211 0.761 1 98.81 175 MET B C 1
ATOM 3434 O O . MET B 1 175 ? 1.342 -8.695 1.672 1 98.81 175 MET B O 1
ATOM 3438 N N . ILE B 1 176 ? 2.689 -8.5 -0.132 1 98.94 176 ILE B N 1
ATOM 3439 C CA . ILE B 1 176 ? 2.67 -7.043 -0.125 1 98.94 176 ILE B CA 1
ATOM 3440 C C . ILE B 1 176 ? 1.237 -6.547 -0.313 1 98.94 176 ILE B C 1
ATOM 3442 O O . ILE B 1 176 ? 0.774 -5.672 0.425 1 98.94 176 ILE B O 1
ATOM 3446 N N . MET B 1 177 ? 0.522 -7.156 -1.196 1 98.81 177 MET B N 1
ATOM 3447 C CA . MET B 1 177 ? -0.854 -6.785 -1.511 1 98.81 177 MET B CA 1
ATOM 3448 C C . MET B 1 177 ? -1.755 -6.945 -0.291 1 98.81 177 MET B C 1
ATOM 3450 O O . MET B 1 177 ? -2.518 -6.035 0.046 1 98.81 177 MET B O 1
ATOM 3454 N N . GLY B 1 178 ? -1.668 -8.109 0.323 1 98.81 178 GLY B N 1
ATOM 3455 C CA . GLY B 1 178 ? -2.488 -8.359 1.497 1 98.81 178 GLY B CA 1
ATOM 3456 C C . GLY B 1 178 ? -2.195 -7.406 2.643 1 98.81 178 GLY B C 1
ATOM 3457 O O . GLY B 1 178 ? -3.113 -6.945 3.324 1 98.81 178 GLY B O 1
ATOM 3458 N N . SER B 1 179 ? -0.91 -7.117 2.871 1 98.94 179 SER B N 1
ATOM 3459 C CA . SER B 1 179 ? -0.506 -6.188 3.922 1 98.94 179 SER B CA 1
ATOM 3460 C C . SER B 1 179 ? -1.014 -4.777 3.637 1 98.94 179 SER B C 1
ATOM 3462 O O . SER B 1 179 ? -1.504 -4.098 4.539 1 98.94 179 SER B O 1
ATOM 3464 N N . MET B 1 180 ? -0.901 -4.375 2.383 1 98.88 180 MET B N 1
ATOM 3465 C CA . MET B 1 180 ? -1.398 -3.062 1.975 1 98.88 180 MET B CA 1
ATOM 3466 C C . MET B 1 180 ? -2.902 -2.957 2.201 1 98.88 180 MET B C 1
ATOM 3468 O O . MET B 1 180 ? -3.395 -1.928 2.666 1 98.88 180 MET B O 1
ATOM 3472 N N . MET B 1 181 ? -3.639 -4.004 1.859 1 98.88 181 MET B N 1
ATOM 3473 C CA . MET B 1 181 ? -5.09 -3.99 2.014 1 98.88 181 MET B CA 1
ATOM 3474 C C . MET B 1 181 ? -5.48 -3.836 3.48 1 98.88 181 MET B C 1
ATOM 3476 O O . MET B 1 181 ? -6.445 -3.141 3.801 1 98.88 181 MET B O 1
ATOM 3480 N N . ASN B 1 182 ? -4.75 -4.508 4.336 1 98.75 182 ASN B N 1
ATOM 3481 C CA . ASN B 1 182 ? -5.039 -4.379 5.762 1 98.75 182 ASN B CA 1
ATOM 3482 C C . ASN B 1 182 ? -4.719 -2.979 6.273 1 98.75 182 ASN B C 1
ATOM 3484 O O . ASN B 1 182 ? -5.461 -2.424 7.086 1 98.75 182 ASN B O 1
ATOM 3488 N N . ALA B 1 183 ? -3.541 -2.414 5.859 1 98.88 183 ALA B N 1
ATOM 3489 C CA . ALA B 1 183 ? -3.205 -1.039 6.215 1 98.88 183 ALA B CA 1
ATOM 3490 C C . ALA B 1 183 ? -4.301 -0.075 5.773 1 98.88 183 ALA B C 1
ATOM 3492 O O . ALA B 1 183 ? -4.703 0.808 6.535 1 98.88 183 ALA B O 1
ATOM 3493 N N . PHE B 1 184 ? -4.742 -0.283 4.574 1 98.88 184 PHE B N 1
ATOM 3494 C CA . PHE B 1 184 ? -5.82 0.495 3.979 1 98.88 184 PHE B CA 1
ATOM 3495 C C . PHE B 1 184 ? -7.102 0.351 4.789 1 98.88 184 PHE B C 1
ATOM 3497 O O . PHE B 1 184 ? -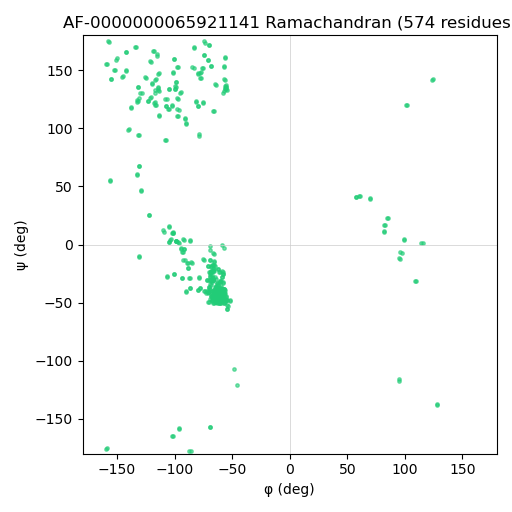7.762 1.346 5.098 1 98.88 184 PHE B O 1
ATOM 3504 N N . SER B 1 185 ? -7.477 -0.863 5.16 1 98.81 185 SER B N 1
ATOM 3505 C CA . SER B 1 185 ? -8.672 -1.161 5.945 1 98.81 185 SER B CA 1
ATOM 3506 C C . SER B 1 185 ? -8.617 -0.474 7.309 1 98.81 185 SER B C 1
ATOM 3508 O O . SER B 1 185 ? -9.609 0.119 7.746 1 98.81 185 SER B O 1
ATOM 3510 N N . GLU B 1 186 ? -7.461 -0.595 7.98 1 98.69 186 GLU B N 1
ATOM 3511 C CA . GLU B 1 186 ? -7.293 0.079 9.266 1 98.69 186 GLU B CA 1
ATOM 3512 C C . GLU B 1 186 ? -7.508 1.584 9.133 1 98.69 186 GLU B C 1
ATOM 3514 O O . GLU B 1 186 ? -8.125 2.209 9.992 1 98.69 186 GLU B O 1
ATOM 3519 N N . GLY B 1 187 ? -6.98 2.15 8.023 1 98.75 187 GLY B N 1
ATOM 3520 C CA . GLY B 1 187 ? -7.164 3.572 7.777 1 98.75 187 GLY B CA 1
ATOM 3521 C C . GLY B 1 187 ? -8.617 3.961 7.582 1 98.75 187 GLY B C 1
ATOM 3522 O O . GLY B 1 187 ? -9.086 4.941 8.156 1 98.75 187 GLY B O 1
ATOM 3523 N N . LEU B 1 188 ? -9.344 3.203 6.793 1 98.69 188 LEU B N 1
ATOM 3524 C CA . LEU B 1 188 ? -10.75 3.486 6.52 1 98.69 188 LEU B CA 1
ATOM 3525 C C . LEU B 1 188 ? -11.578 3.406 7.797 1 98.69 188 LEU B C 1
ATOM 3527 O O . LEU B 1 188 ? -12.422 4.27 8.055 1 98.69 188 LEU B O 1
ATOM 3531 N N . VAL B 1 189 ? -11.32 2.393 8.594 1 98.31 189 VAL B N 1
ATOM 3532 C CA . VAL B 1 189 ? -12.086 2.197 9.82 1 98.31 189 VAL B CA 1
ATOM 3533 C C . VAL B 1 189 ? -11.766 3.316 10.812 1 98.31 189 VAL B C 1
ATOM 3535 O O . VAL B 1 189 ? -12.664 3.857 11.461 1 98.31 189 VAL B O 1
ATOM 3538 N N . LEU B 1 190 ? -10.469 3.637 10.938 1 98.5 190 LEU B N 1
ATOM 3539 C CA . LEU B 1 190 ? -10.078 4.707 11.844 1 98.5 190 LEU B CA 1
ATOM 3540 C C . LEU B 1 190 ? -10.703 6.031 11.43 1 98.5 190 LEU B C 1
ATOM 3542 O O . LEU B 1 190 ? -11.125 6.82 12.281 1 98.5 190 LEU B O 1
ATOM 3546 N N . ALA B 1 191 ? -10.711 6.316 10.078 1 98.5 191 ALA B N 1
ATOM 3547 C CA . ALA B 1 191 ? -11.344 7.539 9.586 1 98.5 191 ALA B CA 1
ATOM 3548 C C . ALA B 1 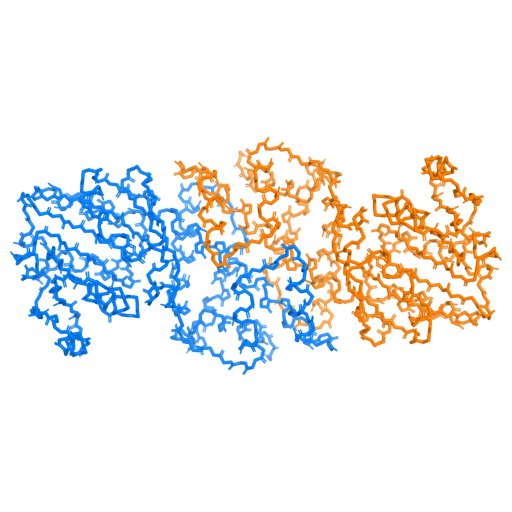191 ? -12.812 7.602 10 1 98.5 191 ALA B C 1
ATOM 3550 O O . ALA B 1 191 ? -13.266 8.602 10.562 1 98.5 191 ALA B O 1
ATOM 3551 N N . ASP B 1 192 ? -13.5 6.52 9.805 1 97.38 192 ASP B N 1
ATOM 3552 C CA . ASP B 1 192 ? -14.922 6.453 10.133 1 97.38 192 ASP B CA 1
ATOM 3553 C C . ASP B 1 192 ? -15.148 6.645 11.625 1 97.38 192 ASP B C 1
ATOM 3555 O O . ASP B 1 192 ? -15.992 7.445 12.031 1 97.38 192 ASP B O 1
ATOM 3559 N N . LYS B 1 193 ? -14.398 5.961 12.445 1 97.44 193 LYS B N 1
ATOM 3560 C CA . LYS B 1 193 ? -14.578 5.996 13.891 1 97.44 193 LYS B CA 1
ATOM 3561 C C . LYS B 1 193 ? -14.148 7.34 14.469 1 97.44 193 LYS B C 1
ATOM 3563 O O . LYS B 1 193 ? -14.523 7.699 15.586 1 97.44 193 LYS B O 1
ATOM 3568 N N . SER B 1 194 ? -13.352 8.086 13.695 1 97.62 194 SER B N 1
ATOM 3569 C CA . SER B 1 194 ? -12.875 9.391 14.133 1 97.62 194 SER B CA 1
ATOM 3570 C C . SER B 1 194 ? -13.805 10.5 13.648 1 97.62 194 SER B C 1
ATOM 3572 O O . SER B 1 194 ? -13.477 11.688 13.766 1 97.62 194 SER B O 1
ATOM 3574 N N . GLY B 1 195 ? -14.93 10.125 13.008 1 97.31 195 GLY B N 1
ATOM 3575 C CA . GLY B 1 195 ? -15.906 11.094 12.555 1 97.31 195 GLY B CA 1
ATOM 3576 C C . GLY B 1 195 ? -15.547 11.734 11.227 1 97.31 195 GLY B C 1
ATOM 3577 O O . GLY B 1 195 ? -16.047 12.812 10.891 1 97.31 195 GLY B O 1
ATOM 3578 N N . LEU B 1 196 ? -14.664 11.156 10.508 1 98.38 196 LEU B N 1
ATOM 3579 C CA . LEU B 1 196 ? -14.25 11.672 9.211 1 98.38 196 LEU B CA 1
ATOM 3580 C C . LEU B 1 196 ? -14.922 10.906 8.078 1 98.38 196 LEU B C 1
ATOM 3582 O O . LEU B 1 196 ? -15.414 9.789 8.281 1 98.38 196 LEU B O 1
ATOM 3586 N N . SER B 1 197 ? -14.984 11.5 6.902 1 97.56 197 SER B N 1
ATOM 3587 C CA . SER B 1 197 ? -15.531 10.844 5.715 1 97.56 197 SER B CA 1
ATOM 3588 C C . SER B 1 197 ? -14.523 9.891 5.09 1 97.56 197 SER B C 1
ATOM 3590 O O . SER B 1 197 ? -13.484 10.32 4.582 1 97.56 197 SER B O 1
ATOM 3592 N N . SER B 1 198 ? -14.945 8.609 5.062 1 97 198 SER B N 1
ATOM 3593 C CA . SER B 1 198 ? -14.078 7.637 4.406 1 97 198 SER B CA 1
ATOM 3594 C C . SER B 1 198 ? -14 7.891 2.904 1 97 198 SER B C 1
ATOM 3596 O O . SER B 1 198 ? -12.984 7.598 2.273 1 97 198 SER B O 1
ATOM 3598 N N . ASP B 1 199 ? -15.023 8.453 2.322 1 97.88 199 ASP B N 1
ATOM 3599 C CA . ASP B 1 199 ? -15 8.82 0.909 1 97.88 199 ASP B CA 1
ATOM 3600 C C . ASP B 1 199 ? -13.984 9.93 0.642 1 97.88 199 ASP B C 1
ATOM 3602 O O . ASP B 1 199 ? -13.281 9.906 -0.373 1 97.88 199 ASP B O 1
ATOM 3606 N N . THR B 1 200 ? -13.922 10.93 1.543 1 98.5 200 THR B N 1
ATOM 3607 C CA . THR B 1 200 ? -12.93 11.992 1.413 1 98.5 200 THR B CA 1
ATOM 3608 C C . THR B 1 200 ? -11.516 11.422 1.522 1 98.5 200 THR B C 1
ATOM 3610 O O . THR B 1 200 ? -10.609 11.852 0.808 1 98.5 200 THR B O 1
ATOM 3613 N N . LEU B 1 201 ? -11.352 10.453 2.434 1 98.69 201 LEU B N 1
ATOM 3614 C CA . LEU B 1 201 ? -10.055 9.789 2.545 1 98.69 201 LEU B CA 1
ATOM 3615 C C . LEU B 1 201 ? -9.656 9.148 1.22 1 98.69 201 LEU B C 1
ATOM 3617 O O . LEU B 1 201 ? -8.5 9.25 0.799 1 98.69 201 LEU B O 1
ATOM 3621 N N . LEU B 1 202 ? -10.609 8.461 0.538 1 98.62 202 LEU B N 1
ATOM 3622 C CA . LEU B 1 202 ? -10.32 7.84 -0.751 1 98.62 202 LEU B CA 1
ATOM 3623 C C . LEU B 1 202 ? -9.859 8.883 -1.767 1 98.62 202 LEU B C 1
ATOM 3625 O O . LEU B 1 202 ? -8.914 8.641 -2.516 1 98.62 202 LEU B O 1
ATOM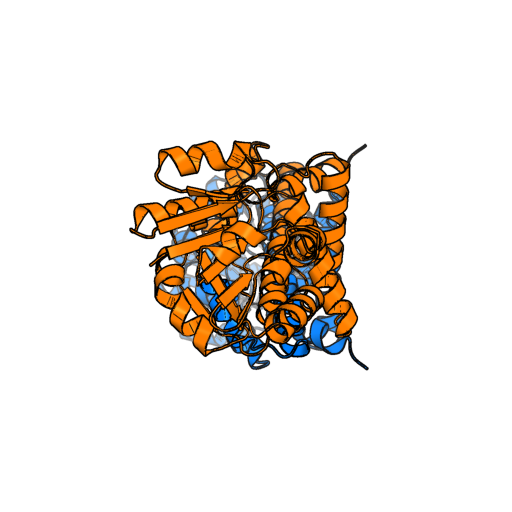 3629 N N . ASP B 1 203 ? -10.5 10.047 -1.757 1 98.44 203 ASP B N 1
ATOM 3630 C CA . ASP B 1 203 ? -10.125 11.117 -2.672 1 98.44 203 ASP B CA 1
ATOM 3631 C C . ASP B 1 203 ? -8.703 11.602 -2.404 1 98.44 203 ASP B C 1
ATOM 3633 O O . ASP B 1 203 ? -7.93 11.82 -3.338 1 98.44 203 ASP B O 1
ATOM 3637 N N . ILE B 1 204 ? -8.414 11.758 -1.183 1 98.56 204 ILE B N 1
ATOM 3638 C CA . ILE B 1 204 ? -7.105 12.25 -0.774 1 98.56 204 ILE B CA 1
ATOM 3639 C C . ILE B 1 204 ? -6.023 11.258 -1.186 1 98.56 204 ILE B C 1
ATOM 3641 O O . ILE B 1 204 ? -4.996 11.641 -1.751 1 98.56 204 ILE B O 1
ATOM 3645 N N . LEU B 1 205 ? -6.238 9.953 -0.922 1 98.62 205 LEU B N 1
ATOM 3646 C CA . LEU B 1 205 ? -5.273 8.914 -1.281 1 98.62 205 LEU B CA 1
ATOM 3647 C C . LEU B 1 205 ? -5.078 8.859 -2.793 1 98.62 205 LEU B C 1
ATOM 3649 O O . LEU B 1 205 ? -3.965 8.625 -3.27 1 98.62 205 LEU B O 1
ATOM 3653 N N . ASP B 1 206 ? -6.137 9.055 -3.5 1 98.19 206 ASP B N 1
ATOM 3654 C CA . ASP B 1 206 ? -6.094 8.961 -4.957 1 98.19 206 ASP B CA 1
ATOM 3655 C C . ASP B 1 206 ? -5.277 10.109 -5.555 1 98.19 206 ASP B C 1
ATOM 3657 O O . ASP B 1 206 ? -4.711 9.977 -6.637 1 98.19 206 ASP B O 1
ATOM 3661 N N . LEU B 1 207 ? -5.148 11.211 -4.867 1 97.88 207 LEU B N 1
ATOM 3662 C CA . LEU B 1 207 ? -4.426 12.383 -5.352 1 97.88 207 LEU B CA 1
ATOM 3663 C C . LEU B 1 207 ? -2.949 12.305 -4.973 1 97.88 207 LEU B C 1
ATOM 3665 O O . LEU B 1 207 ? -2.127 13.055 -5.508 1 97.88 207 LEU B O 1
ATOM 3669 N N . GLY B 1 208 ? -2.672 11.422 -4.043 1 97.25 208 GLY B N 1
ATOM 3670 C CA . GLY B 1 208 ? -1.351 11.445 -3.439 1 97.25 208 GLY B CA 1
ATOM 3671 C C . GLY B 1 208 ? -0.427 10.367 -3.971 1 97.25 208 GLY B C 1
ATOM 3672 O O . GLY B 1 208 ? -0.711 9.758 -5 1 97.25 208 GLY B O 1
ATOM 3673 N N . ALA B 1 209 ? 0.669 10.141 -3.252 1 97.12 209 ALA B N 1
ATOM 3674 C CA . ALA B 1 209 ? 1.758 9.266 -3.674 1 97.12 209 ALA B CA 1
ATOM 3675 C C . ALA B 1 209 ? 1.356 7.797 -3.547 1 97.12 209 ALA B C 1
ATOM 3677 O O . ALA B 1 209 ? 2.01 6.918 -4.113 1 97.12 209 ALA B O 1
ATOM 3678 N N . MET B 1 210 ? 0.245 7.555 -2.846 1 97.94 210 MET B N 1
ATOM 3679 C CA . MET B 1 210 ? -0.15 6.172 -2.584 1 97.94 210 MET B CA 1
ATOM 3680 C C . MET B 1 210 ? -1.224 5.719 -3.568 1 97.94 210 MET B C 1
ATOM 3682 O O . MET B 1 210 ? -1.75 4.613 -3.451 1 97.94 210 MET B O 1
ATOM 3686 N N . THR B 1 211 ? -1.578 6.594 -4.531 1 98.44 211 THR B N 1
ATOM 3687 C CA . THR B 1 211 ? -2.609 6.238 -5.5 1 98.44 211 THR B CA 1
ATOM 3688 C C . THR B 1 211 ? -2.248 4.938 -6.215 1 98.44 211 THR B C 1
ATOM 3690 O O . THR B 1 211 ? -1.086 4.719 -6.566 1 98.44 211 THR B O 1
ATOM 3693 N N . ASN B 1 212 ? -3.191 4.031 -6.336 1 98.38 212 ASN B N 1
ATOM 3694 C CA . ASN B 1 212 ? -3.016 2.771 -7.047 1 98.38 212 ASN B CA 1
ATOM 3695 C C . ASN B 1 212 ? -4.355 2.174 -7.469 1 98.38 212 ASN B C 1
ATOM 3697 O O . ASN B 1 212 ? -5.379 2.426 -6.832 1 98.38 212 ASN B O 1
ATOM 3701 N N . PRO B 1 213 ? -4.395 1.362 -8.477 1 97.81 213 PRO B N 1
ATOM 3702 C CA . PRO B 1 213 ? -5.645 0.808 -9 1 97.81 213 PRO B CA 1
ATOM 3703 C C . PRO B 1 213 ? -6.406 -0.017 -7.969 1 97.81 213 PRO B C 1
ATOM 3705 O O . PRO B 1 213 ? -7.641 -0.045 -7.984 1 97.81 213 PRO B O 1
ATOM 3708 N N . MET B 1 214 ? -5.77 -0.667 -7.074 1 97.94 214 MET B N 1
ATOM 3709 C CA . MET B 1 214 ? -6.434 -1.51 -6.086 1 97.94 214 MET B CA 1
ATOM 3710 C C . MET B 1 214 ? -7.285 -0.669 -5.137 1 97.94 214 MET B C 1
ATOM 3712 O O . MET B 1 214 ? -8.461 -0.96 -4.93 1 97.94 214 MET B O 1
ATOM 3716 N N . PHE B 1 215 ? -6.68 0.401 -4.562 1 98.5 215 PHE B N 1
ATOM 3717 C CA . PHE B 1 215 ? -7.422 1.272 -3.658 1 98.5 215 PHE B CA 1
ATOM 3718 C C . PHE B 1 215 ? -8.586 1.933 -4.379 1 98.5 215 PHE B C 1
ATOM 3720 O O . PHE B 1 215 ? -9.695 2.004 -3.842 1 98.5 215 PHE B O 1
ATOM 3727 N N . LYS B 1 216 ? -8.336 2.387 -5.617 1 97.44 216 LYS B N 1
ATOM 3728 C CA . LYS B 1 216 ? -9.359 3.051 -6.41 1 97.44 216 LYS B CA 1
ATOM 3729 C C . LYS B 1 216 ? -10.516 2.102 -6.723 1 97.44 216 LYS B C 1
ATOM 3731 O O . LYS B 1 216 ? -11.68 2.51 -6.727 1 97.44 216 LYS B O 1
ATOM 3736 N N . GLY B 1 217 ? -10.18 0.944 -7.02 1 96.44 217 GLY B N 1
ATOM 3737 C CA . GLY B 1 217 ? -11.172 -0.031 -7.441 1 96.44 217 GLY B CA 1
ATOM 3738 C C . GLY B 1 217 ? -11.961 -0.608 -6.281 1 96.44 217 GLY B C 1
ATOM 3739 O O . GLY B 1 217 ? -13.18 -0.803 -6.391 1 96.44 217 GLY B O 1
ATOM 3740 N N . LYS B 1 218 ? -11.32 -0.835 -5.145 1 97.88 218 LYS B N 1
ATOM 3741 C CA . LYS B 1 218 ? -11.969 -1.577 -4.066 1 97.88 218 LYS B CA 1
ATOM 3742 C C . LYS B 1 218 ? -12.5 -0.632 -2.99 1 97.88 218 LYS B C 1
ATOM 3744 O O . LYS B 1 218 ? -13.438 -0.97 -2.268 1 97.88 218 LYS B O 1
ATOM 3749 N N . GLY B 1 219 ? -11.945 0.531 -2.832 1 98.12 219 GLY B N 1
ATOM 3750 C CA . GLY B 1 219 ? -12.273 1.465 -1.767 1 98.12 219 GLY B CA 1
ATOM 3751 C C . GLY B 1 219 ? -13.75 1.791 -1.69 1 98.12 219 GLY B C 1
ATOM 3752 O O . GLY B 1 219 ? -14.375 1.616 -0.643 1 98.12 219 GLY B O 1
ATOM 3753 N N . PRO B 1 220 ? -14.32 2.26 -2.824 1 97.75 220 PRO B N 1
ATOM 3754 C CA . PRO B 1 220 ? -15.734 2.633 -2.805 1 97.75 220 PRO B CA 1
ATOM 3755 C C . PRO B 1 220 ? -16.641 1.479 -2.393 1 97.75 220 PRO B C 1
ATOM 3757 O O . PRO B 1 220 ? -17.594 1.676 -1.628 1 97.75 220 PRO B O 1
ATOM 3760 N N . SER B 1 221 ? -16.391 0.254 -2.867 1 97.19 221 SER B N 1
ATOM 3761 C CA . SER B 1 221 ? -17.219 -0.896 -2.498 1 97.19 221 SER B CA 1
ATOM 3762 C C . SER B 1 221 ? -17 -1.277 -1.036 1 97.19 221 SER B C 1
ATOM 3764 O O . SER B 1 221 ? -17.938 -1.742 -0.373 1 97.19 221 SER B O 1
ATOM 3766 N N . MET B 1 222 ? -15.797 -1.159 -0.542 1 97.81 222 MET B N 1
ATOM 3767 C CA . MET B 1 222 ? -15.508 -1.418 0.866 1 97.81 222 MET B CA 1
ATOM 3768 C C . MET B 1 222 ? -16.312 -0.486 1.764 1 97.81 222 MET B C 1
ATOM 3770 O O . MET B 1 222 ? -16.859 -0.916 2.781 1 97.81 222 MET B O 1
ATOM 3774 N N . ASN B 1 223 ? -16.328 0.804 1.341 1 96.69 223 ASN B N 1
ATOM 3775 C CA . ASN B 1 223 ? -17.109 1.783 2.1 1 96.69 223 ASN B CA 1
ATOM 3776 C C . ASN B 1 223 ? -18.594 1.426 2.135 1 96.69 223 ASN B C 1
ATOM 3778 O O . ASN B 1 223 ? -19.297 1.813 3.061 1 96.69 223 ASN B O 1
ATOM 3782 N N . LYS B 1 224 ? -19.078 0.629 1.144 1 96.38 224 LYS B N 1
ATOM 3783 C CA . LYS B 1 224 ? -20.484 0.221 1.05 1 96.38 224 LYS B CA 1
ATOM 3784 C C . LYS B 1 224 ? -20.688 -1.187 1.603 1 96.38 224 LYS B C 1
ATOM 3786 O O . LYS B 1 224 ? -21.766 -1.765 1.468 1 96.38 224 LYS B O 1
ATOM 3791 N N . SER B 1 225 ? -19.672 -1.832 2.133 1 96.38 225 SER B N 1
ATOM 3792 C CA . SER B 1 225 ? -19.688 -3.191 2.664 1 96.38 225 SER B CA 1
ATOM 3793 C C . SER B 1 225 ? -20.141 -4.191 1.61 1 96.38 225 SER B C 1
ATOM 3795 O O . SER B 1 225 ? -20.984 -5.055 1.887 1 96.38 225 SER B O 1
ATOM 3797 N N . SER B 1 226 ? -19.688 -4.02 0.378 1 97.69 226 SER B N 1
ATOM 3798 C CA . SER B 1 226 ? -19.938 -4.895 -0.761 1 97.69 226 SER B CA 1
ATOM 3799 C C . SER B 1 226 ? -18.641 -5.504 -1.285 1 97.69 226 SER B C 1
ATOM 3801 O O . SER B 1 226 ? -17.719 -4.781 -1.674 1 97.69 226 SER B O 1
ATOM 3803 N N . TYR B 1 227 ? -18.594 -6.871 -1.304 1 97.75 227 TYR B N 1
ATOM 3804 C CA . TYR B 1 227 ? -17.328 -7.523 -1.604 1 97.75 227 TYR B CA 1
ATOM 3805 C C . TYR B 1 227 ? -17.516 -8.617 -2.645 1 97.75 227 TYR B C 1
ATOM 3807 O O . TYR B 1 227 ? -17.203 -9.789 -2.383 1 97.75 227 TYR B O 1
ATOM 3815 N N . PRO B 1 228 ? -17.984 -8.305 -3.848 1 96.69 228 PRO B N 1
ATOM 3816 C CA . PRO B 1 228 ? -18.031 -9.352 -4.867 1 96.69 228 PRO B CA 1
ATOM 3817 C C . PRO B 1 228 ? -16.672 -10 -5.109 1 96.69 228 PRO B C 1
ATOM 3819 O O . PRO B 1 228 ? -15.664 -9.297 -5.219 1 96.69 228 PRO B O 1
ATOM 3822 N N . PRO B 1 229 ? -16.547 -11.281 -5.223 1 96.38 229 PRO B N 1
ATOM 3823 C CA . PRO B 1 229 ? -15.289 -12.016 -5.184 1 96.38 229 PRO B CA 1
ATOM 3824 C C . PRO B 1 229 ? -14.516 -11.945 -6.5 1 96.38 229 PRO B C 1
ATOM 3826 O O . PRO B 1 229 ? -14.695 -12.797 -7.371 1 96.38 229 PRO B O 1
ATOM 3829 N N . ALA B 1 230 ? -13.633 -11.031 -6.613 1 95.5 230 ALA B N 1
ATOM 3830 C CA . ALA B 1 230 ? -12.656 -11.023 -7.703 1 95.5 230 ALA B CA 1
ATOM 3831 C C . ALA B 1 230 ? -11.438 -11.859 -7.355 1 95.5 230 ALA B C 1
ATOM 3833 O O . ALA B 1 230 ? -10.859 -12.523 -8.219 1 95.5 230 ALA B O 1
ATOM 3834 N N . PHE B 1 231 ? -11.031 -11.844 -6.195 1 97.25 231 PHE B N 1
ATOM 3835 C CA . PHE B 1 231 ? -9.984 -12.648 -5.566 1 97.25 231 PHE B CA 1
ATOM 3836 C C . PHE B 1 231 ? -10.398 -13.062 -4.16 1 97.25 231 PHE B C 1
ATOM 3838 O O . PHE B 1 231 ? -10.273 -12.289 -3.211 1 97.25 231 PHE B O 1
ATOM 3845 N N . PRO B 1 232 ? -10.898 -14.289 -3.994 1 98.12 232 PRO B N 1
ATOM 3846 C CA . PRO B 1 232 ? -11.477 -14.719 -2.721 1 98.12 232 PRO B CA 1
ATOM 3847 C C . PRO B 1 232 ? -10.508 -14.578 -1.552 1 98.12 232 PRO B C 1
ATOM 3849 O O . PRO B 1 232 ? -9.312 -14.859 -1.696 1 98.12 232 PRO B O 1
ATOM 3852 N N . LEU B 1 233 ? -11.039 -14.172 -0.393 1 98.75 233 LEU B N 1
ATOM 3853 C CA . LEU B 1 233 ? -10.305 -13.906 0.841 1 98.75 233 LEU B CA 1
ATOM 3854 C C . LEU B 1 233 ? -9.562 -15.156 1.312 1 98.75 233 LEU B C 1
ATOM 3856 O O . LEU B 1 233 ? -8.422 -15.062 1.772 1 98.75 233 LEU B O 1
ATOM 3860 N N . LYS B 1 234 ? -10.117 -16.328 1.173 1 98.38 234 LYS B N 1
ATOM 3861 C CA . LYS B 1 234 ? -9.477 -17.562 1.611 1 98.38 234 LYS B CA 1
ATOM 3862 C C . LYS B 1 234 ? -8.195 -17.828 0.821 1 98.38 234 LYS B C 1
ATOM 3864 O O . LYS B 1 234 ? -7.223 -18.344 1.363 1 98.38 234 LYS B O 1
ATOM 3869 N N . HIS B 1 235 ? -8.188 -17.484 -0.463 1 98.25 235 HIS B N 1
ATOM 3870 C CA . HIS B 1 235 ? -6.992 -17.656 -1.286 1 98.25 235 HIS B CA 1
ATOM 3871 C C . HIS B 1 235 ? -5.914 -16.641 -0.898 1 98.25 235 HIS B C 1
ATOM 3873 O O . HIS B 1 235 ? -4.73 -16.984 -0.854 1 98.25 235 HIS B O 1
ATOM 3879 N N . GLN B 1 236 ? -6.344 -15.391 -0.62 1 98.69 236 GLN B N 1
ATOM 3880 C CA . GLN B 1 236 ? -5.379 -14.406 -0.149 1 98.69 236 GLN B CA 1
ATOM 3881 C C . GLN B 1 236 ? -4.75 -14.844 1.172 1 98.69 236 GLN B C 1
ATOM 3883 O O . GLN B 1 236 ? -3.547 -14.672 1.375 1 98.69 236 GLN B O 1
ATOM 3888 N N . GLN B 1 237 ? -5.613 -15.328 2.113 1 98.81 237 GLN B N 1
ATOM 3889 C CA . GLN B 1 237 ? -5.078 -15.789 3.389 1 98.81 237 GLN B CA 1
ATOM 3890 C C . GLN B 1 237 ? -4.105 -16.953 3.188 1 98.81 237 GLN B C 1
ATOM 3892 O O . GLN B 1 237 ? -3.062 -17 3.846 1 98.81 237 GLN B O 1
ATOM 3897 N N . LYS B 1 238 ? -4.422 -17.875 2.312 1 98.31 238 LYS B N 1
ATOM 3898 C CA . LYS B 1 238 ? -3.496 -18.953 1.96 1 98.31 238 LYS B CA 1
ATOM 3899 C C . LYS B 1 238 ? -2.164 -18.391 1.469 1 98.31 238 LYS B C 1
ATOM 3901 O O . LYS B 1 238 ? -1.099 -18.859 1.863 1 98.31 238 LYS B O 1
ATOM 3906 N N . ASP B 1 239 ? -2.225 -17.422 0.59 1 98.62 239 ASP B N 1
ATOM 3907 C CA . ASP B 1 239 ? -1.006 -16.844 0.039 1 98.62 239 ASP B CA 1
ATOM 3908 C C . ASP B 1 239 ? -0.178 -16.172 1.13 1 98.62 239 ASP B C 1
ATOM 3910 O O . ASP B 1 239 ? 1.054 -16.219 1.104 1 98.62 239 ASP B O 1
ATOM 3914 N N . MET B 1 240 ? -0.883 -15.492 2.109 1 98.81 240 MET B N 1
ATOM 3915 C CA . MET B 1 240 ? -0.176 -14.914 3.246 1 98.81 240 MET B CA 1
ATOM 3916 C C . MET B 1 240 ? 0.567 -15.984 4.031 1 98.81 240 MET B C 1
ATOM 3918 O O . MET B 1 240 ? 1.736 -15.812 4.379 1 98.81 240 MET B O 1
ATOM 3922 N N . ARG B 1 241 ? -0.126 -17.047 4.293 1 98.62 241 ARG B N 1
ATOM 3923 C CA . ARG B 1 241 ? 0.454 -18.156 5.039 1 98.62 241 ARG B CA 1
ATOM 3924 C C . ARG B 1 241 ? 1.679 -18.719 4.328 1 98.62 241 ARG B C 1
ATOM 3926 O O . ARG B 1 241 ? 2.713 -18.969 4.953 1 98.62 241 ARG B O 1
ATOM 3933 N N . LEU B 1 242 ? 1.586 -18.922 3.068 1 98.75 242 LEU B N 1
ATOM 3934 C CA . LEU B 1 242 ? 2.693 -19.469 2.289 1 98.75 242 LEU B CA 1
ATOM 3935 C C . LEU B 1 242 ? 3.863 -18.484 2.25 1 98.75 242 LEU B C 1
ATOM 3937 O O . LEU B 1 242 ? 5.023 -18.906 2.303 1 98.75 242 LEU B O 1
ATOM 3941 N N . ALA B 1 243 ? 3.598 -17.188 2.115 1 98.81 243 ALA B N 1
ATOM 3942 C CA . ALA B 1 243 ? 4.652 -16.172 2.107 1 98.81 243 ALA B CA 1
ATOM 3943 C C . ALA B 1 243 ? 5.371 -16.125 3.451 1 98.81 243 ALA B C 1
ATOM 3945 O O . ALA B 1 243 ? 6.598 -15.984 3.5 1 98.81 243 ALA B O 1
ATOM 3946 N N . LEU B 1 244 ? 4.602 -16.219 4.551 1 98.81 244 LEU B N 1
ATOM 3947 C CA . LEU B 1 244 ? 5.199 -16.219 5.879 1 98.81 244 LEU B CA 1
ATOM 3948 C C . LEU B 1 244 ? 6.07 -17.453 6.09 1 98.81 244 LEU B C 1
ATOM 3950 O O . LEU B 1 244 ? 7.117 -17.375 6.734 1 98.81 244 LEU B O 1
ATOM 3954 N N . ALA B 1 245 ? 5.609 -18.578 5.562 1 98.69 245 ALA B N 1
ATOM 3955 C CA . ALA B 1 245 ? 6.434 -19.781 5.609 1 98.69 245 ALA B CA 1
ATOM 3956 C C . ALA B 1 245 ? 7.75 -19.578 4.859 1 98.69 245 ALA B C 1
ATOM 3958 O O . ALA B 1 245 ? 8.805 -20.031 5.312 1 98.69 245 ALA B O 1
ATOM 3959 N N . LEU B 1 246 ? 7.691 -18.953 3.732 1 98.44 246 LEU B N 1
ATOM 3960 C CA . LEU B 1 246 ? 8.891 -18.609 2.984 1 98.44 246 LEU B CA 1
ATOM 3961 C C . LEU B 1 246 ? 9.812 -17.719 3.816 1 98.44 246 LEU B C 1
ATOM 3963 O O . LEU B 1 246 ? 11.031 -17.875 3.789 1 98.44 246 LEU B O 1
ATOM 3967 N N . GLY B 1 247 ? 9.211 -16.703 4.52 1 98.31 247 GLY B N 1
ATOM 3968 C CA . GLY B 1 247 ? 9.977 -15.875 5.434 1 98.31 247 GLY B CA 1
ATOM 3969 C C . GLY B 1 247 ? 10.68 -16.672 6.512 1 98.31 247 GLY B C 1
ATOM 3970 O O . GLY B 1 247 ? 11.844 -16.391 6.836 1 98.31 247 GLY B O 1
ATOM 3971 N N . ASP B 1 248 ? 10.016 -17.641 7.074 1 97.69 248 ASP B N 1
ATOM 3972 C CA . ASP B 1 248 ? 10.609 -18.516 8.078 1 97.69 248 ASP B CA 1
ATOM 3973 C C . ASP B 1 248 ? 11.805 -19.281 7.512 1 97.69 248 ASP B C 1
ATOM 3975 O O . ASP B 1 248 ? 12.852 -19.375 8.156 1 97.69 248 ASP B O 1
ATOM 3979 N N . GLU B 1 249 ? 11.609 -19.812 6.367 1 97.06 249 GLU B N 1
ATOM 3980 C CA . GLU B 1 249 ? 12.656 -20.578 5.699 1 97.06 249 GLU B CA 1
ATOM 3981 C C . GLU B 1 249 ? 13.914 -19.734 5.496 1 97.06 249 GLU B C 1
ATOM 3983 O O . GLU B 1 249 ? 15.031 -20.25 5.547 1 97.06 249 GLU B O 1
ATOM 3988 N N . ASN B 1 250 ? 13.758 -18.5 5.293 1 96.56 250 ASN B N 1
ATOM 3989 C CA . ASN B 1 250 ? 14.875 -17.609 4.973 1 96.56 250 ASN B CA 1
ATOM 3990 C C . ASN B 1 250 ? 15.266 -16.75 6.168 1 96.56 250 ASN B C 1
ATOM 3992 O O . ASN B 1 250 ? 16.078 -15.828 6.035 1 96.56 250 ASN B O 1
ATOM 3996 N N . ALA B 1 251 ? 14.609 -16.922 7.336 1 96.25 251 ALA B N 1
ATOM 3997 C CA . ALA B 1 251 ? 14.875 -16.203 8.586 1 96.25 251 ALA B CA 1
ATOM 3998 C C . ALA B 1 251 ? 14.672 -14.703 8.406 1 96.25 251 ALA B C 1
ATOM 4000 O O . ALA B 1 251 ? 15.516 -13.906 8.82 1 96.25 251 ALA B O 1
ATOM 4001 N N . VAL B 1 252 ? 13.656 -14.352 7.711 1 96.94 252 VAL B N 1
ATOM 4002 C CA . VAL B 1 252 ? 13.289 -12.945 7.559 1 96.94 252 VAL B CA 1
ATOM 4003 C C . VAL B 1 252 ? 12.109 -12.617 8.477 1 96.94 252 VAL B C 1
ATOM 4005 O O . VAL B 1 252 ? 11.055 -13.242 8.383 1 96.94 252 VAL B O 1
ATOM 4008 N N . SER B 1 253 ? 12.289 -11.68 9.398 1 97.19 253 SER B N 1
ATOM 4009 C CA . SER B 1 253 ? 11.219 -11.211 10.273 1 97.19 253 SER B CA 1
ATOM 4010 C C . SER B 1 253 ? 10.266 -10.289 9.523 1 97.19 253 SER B C 1
ATOM 4012 O O . SER B 1 253 ? 10.688 -9.266 8.977 1 97.19 253 SER B O 1
ATOM 4014 N N . MET B 1 254 ? 8.977 -10.625 9.469 1 98.06 254 MET B N 1
ATOM 4015 C CA . MET B 1 254 ? 7.988 -9.859 8.719 1 98.06 254 MET B CA 1
ATOM 4016 C C . MET B 1 254 ? 6.766 -9.562 9.578 1 98.06 254 MET B C 1
ATOM 4018 O O . MET B 1 254 ? 5.668 -10.047 9.297 1 98.06 254 MET B O 1
ATOM 4022 N N . PRO B 1 255 ? 6.926 -8.727 10.602 1 98.44 255 PRO B N 1
ATOM 4023 C CA . PRO B 1 255 ? 5.848 -8.508 11.562 1 98.44 255 PRO B CA 1
ATOM 4024 C C . PRO B 1 255 ? 4.613 -7.871 10.922 1 98.44 255 PRO B C 1
ATOM 4026 O O . PRO B 1 255 ? 3.486 -8.125 11.359 1 98.44 255 PRO B O 1
ATOM 4029 N N . VAL B 1 256 ? 4.742 -7.039 9.938 1 98.81 256 VAL B N 1
ATOM 4030 C CA . VAL B 1 256 ? 3.604 -6.402 9.289 1 98.81 256 VAL B CA 1
ATOM 4031 C C . VAL B 1 256 ? 2.787 -7.449 8.531 1 98.81 256 VAL B C 1
ATOM 4033 O O . VAL B 1 256 ? 1.562 -7.504 8.664 1 98.81 256 VAL B O 1
ATOM 4036 N N . ALA B 1 257 ? 3.467 -8.305 7.742 1 98.88 257 ALA B N 1
ATOM 4037 C CA . ALA B 1 257 ? 2.787 -9.383 7.035 1 98.88 257 ALA B CA 1
ATOM 4038 C C . ALA B 1 257 ? 2.115 -10.344 8.016 1 98.88 257 ALA B C 1
ATOM 4040 O O . ALA B 1 257 ? 1.009 -10.82 7.762 1 98.88 257 ALA B O 1
ATOM 4041 N N . ALA B 1 258 ? 2.803 -10.633 9.109 1 98.81 258 ALA B N 1
ATOM 4042 C CA . ALA B 1 258 ? 2.248 -11.531 10.117 1 98.81 258 ALA B CA 1
ATOM 4043 C C . ALA B 1 258 ? 0.961 -10.969 10.711 1 98.81 258 ALA B C 1
ATOM 4045 O O . ALA B 1 258 ? -0.014 -11.695 10.906 1 98.81 258 ALA B O 1
ATOM 4046 N N . ALA B 1 259 ? 0.949 -9.695 11.047 1 98.81 259 ALA B N 1
ATOM 4047 C CA . ALA B 1 259 ? -0.25 -9.047 11.57 1 98.81 259 ALA B CA 1
ATOM 4048 C C . ALA B 1 259 ? -1.386 -9.086 10.555 1 98.81 259 ALA B C 1
ATOM 4050 O O . ALA B 1 259 ? -2.539 -9.336 10.906 1 98.81 259 ALA B O 1
ATOM 4051 N N . ALA B 1 260 ? -1.087 -8.828 9.312 1 98.81 260 ALA B N 1
ATOM 4052 C CA . ALA B 1 260 ? -2.09 -8.883 8.25 1 98.81 260 ALA B CA 1
ATOM 4053 C C . ALA B 1 260 ? -2.68 -10.281 8.125 1 98.81 260 ALA B C 1
ATOM 4055 O O . ALA B 1 260 ? -3.893 -10.438 7.957 1 98.81 260 ALA B O 1
ATOM 4056 N N . ASN B 1 261 ? -1.816 -11.273 8.188 1 98.88 261 ASN B N 1
ATOM 4057 C CA . ASN B 1 261 ? -2.271 -12.664 8.102 1 98.88 261 ASN B CA 1
ATOM 4058 C C . ASN B 1 261 ? -3.285 -12.984 9.195 1 98.88 261 ASN B C 1
ATOM 4060 O O . ASN B 1 261 ? -4.277 -13.672 8.945 1 98.88 261 ASN B O 1
ATOM 4064 N N . GLU B 1 262 ? -3.039 -12.516 10.398 1 98.56 262 GLU B N 1
ATOM 4065 C CA . GLU B 1 262 ? -3.967 -12.773 11.5 1 98.56 262 GLU B CA 1
ATOM 4066 C C . GLU B 1 262 ? -5.324 -12.133 11.234 1 98.56 262 GLU B C 1
ATOM 4068 O O . GLU B 1 262 ? -6.363 -12.688 11.594 1 98.56 262 GLU B O 1
ATOM 4073 N N . ALA B 1 263 ? -5.305 -10.977 10.656 1 98.38 263 ALA B N 1
ATOM 4074 C CA . ALA B 1 263 ? -6.562 -10.336 10.297 1 98.38 263 ALA B CA 1
ATOM 4075 C C . ALA B 1 263 ? -7.332 -11.156 9.266 1 98.38 263 ALA B C 1
ATOM 4077 O O . ALA B 1 263 ? -8.555 -11.297 9.359 1 98.38 263 ALA B O 1
ATOM 4078 N N . PHE B 1 264 ? -6.629 -11.688 8.281 1 98.69 264 PHE B N 1
ATOM 4079 C CA . PHE B 1 264 ? -7.273 -12.523 7.281 1 98.69 264 PHE B CA 1
ATOM 4080 C C . PHE B 1 264 ? -7.812 -13.805 7.914 1 98.69 264 PHE B C 1
ATOM 4082 O O . PHE B 1 264 ? -8.891 -14.281 7.543 1 98.69 264 PHE B O 1
ATOM 4089 N N . LYS B 1 265 ? -7.051 -14.398 8.867 1 98.5 265 LYS B N 1
ATOM 4090 C CA . LYS B 1 265 ? -7.547 -15.57 9.586 1 98.5 265 LYS B CA 1
ATOM 4091 C C . LYS B 1 265 ? -8.844 -15.258 10.312 1 98.5 265 LYS B C 1
ATOM 4093 O O . LYS B 1 265 ? -9.797 -16.047 10.273 1 98.5 265 LYS B O 1
ATOM 4098 N N . LYS B 1 266 ? -8.844 -14.148 10.953 1 97.94 266 LYS B N 1
ATOM 4099 C CA . LYS B 1 266 ? -10.039 -13.727 11.672 1 97.94 266 LYS B CA 1
ATOM 4100 C C . LYS B 1 266 ? -11.219 -13.547 10.719 1 97.94 266 LYS B C 1
ATOM 4102 O O . LYS B 1 266 ? -12.328 -13.992 11.008 1 97.94 266 LYS B O 1
ATOM 4107 N N . ALA B 1 267 ? -10.984 -12.883 9.609 1 98.12 267 ALA B N 1
ATOM 4108 C CA . ALA B 1 267 ? -12.039 -12.664 8.617 1 98.12 267 ALA B CA 1
ATOM 4109 C C . ALA B 1 267 ? -12.586 -13.992 8.109 1 98.12 267 ALA B C 1
ATOM 4111 O O . ALA B 1 267 ? -13.797 -14.141 7.922 1 98.12 267 ALA B O 1
ATOM 4112 N N . ARG B 1 268 ? -11.68 -14.961 7.84 1 97.88 268 ARG B N 1
ATOM 4113 C CA . ARG B 1 268 ? -12.117 -16.297 7.422 1 97.88 268 ARG B CA 1
ATOM 4114 C C . ARG B 1 268 ? -13.008 -16.938 8.477 1 97.88 268 ARG B C 1
ATOM 4116 O O . ARG B 1 268 ? -14.016 -17.562 8.148 1 97.88 268 ARG B O 1
ATOM 4123 N N . SER B 1 269 ? -12.633 -16.766 9.734 1 97.19 269 SER B N 1
ATOM 4124 C CA . SER B 1 269 ? -13.398 -17.359 10.836 1 97.19 269 SER B CA 1
ATOM 4125 C C . SER B 1 269 ? -14.781 -16.719 10.953 1 97.19 269 SER B C 1
ATOM 4127 O O . SER B 1 269 ? -15.711 -17.312 11.492 1 97.19 269 SER B O 1
ATOM 4129 N N . LEU B 1 270 ? -14.977 -15.547 10.43 1 96.75 270 LEU B N 1
ATOM 4130 C CA . LEU B 1 270 ? -16.25 -14.844 10.438 1 96.75 270 LEU B CA 1
ATOM 4131 C C . LEU B 1 270 ? -17.109 -15.25 9.242 1 96.75 270 LEU B C 1
ATOM 4133 O O . LEU B 1 270 ? -18.188 -14.695 9.031 1 96.75 270 LEU B O 1
ATOM 4137 N N . GLY B 1 271 ? -16.578 -16.219 8.445 1 97.56 271 GLY B N 1
ATOM 4138 C CA . GLY B 1 271 ? -17.344 -16.766 7.332 1 97.56 271 GLY B CA 1
ATOM 4139 C C . GLY B 1 271 ? -17.219 -15.938 6.062 1 97.56 271 GLY B C 1
ATOM 4140 O O . GLY B 1 271 ? -18.062 -16.031 5.168 1 97.56 271 GLY B O 1
ATOM 4141 N N . LEU B 1 272 ? -16.125 -15.133 5.934 1 98.19 272 LEU B N 1
ATOM 4142 C CA . LEU B 1 272 ? -16.016 -14.203 4.816 1 98.19 272 LEU B CA 1
ATOM 4143 C C . LEU B 1 272 ? -15.094 -14.758 3.736 1 98.19 272 LEU B C 1
ATOM 4145 O O . LEU B 1 272 ? -14.727 -14.047 2.801 1 98.19 272 LEU B O 1
ATOM 4149 N N . GLY B 1 273 ? -14.719 -15.992 3.812 1 98.44 273 GLY B N 1
ATOM 4150 C CA . GLY B 1 273 ? -13.68 -16.609 2.99 1 98.44 273 GLY B CA 1
ATOM 4151 C C . GLY B 1 273 ? -14 -16.562 1.507 1 98.44 273 GLY B C 1
ATOM 4152 O O . GLY B 1 273 ? -13.094 -16.5 0.674 1 98.44 273 GLY B O 1
ATOM 4153 N N . ASP B 1 274 ? -15.273 -16.609 1.137 1 97.94 274 ASP B N 1
ATOM 4154 C CA . ASP B 1 274 ? -15.656 -16.703 -0.268 1 97.94 274 ASP B CA 1
ATOM 4155 C C . ASP B 1 274 ? -15.898 -15.312 -0.862 1 97.94 274 ASP B C 1
ATOM 4157 O O . ASP B 1 274 ? -16.078 -15.172 -2.072 1 97.94 274 ASP B O 1
ATOM 4161 N N . LEU B 1 275 ? -15.867 -14.289 -0.035 1 98.38 275 LEU B N 1
ATOM 4162 C CA . LEU B 1 275 ? -15.961 -12.914 -0.51 1 98.38 275 LEU B CA 1
ATOM 4163 C C . LEU B 1 275 ? -14.602 -12.406 -0.974 1 98.38 275 LEU B C 1
ATOM 4165 O O . LEU B 1 275 ? -13.586 -13.086 -0.799 1 98.38 275 LEU B O 1
ATOM 4169 N N . ASP B 1 276 ? -14.609 -11.25 -1.619 1 98.62 276 ASP B N 1
ATOM 4170 C CA . ASP B 1 276 ? -13.344 -10.641 -2.035 1 98.62 276 ASP B CA 1
ATOM 4171 C C . ASP B 1 276 ? -12.422 -10.422 -0.839 1 98.62 276 ASP B C 1
ATOM 4173 O O . ASP B 1 276 ? -12.891 -10.18 0.277 1 98.62 276 ASP B O 1
ATOM 4177 N N . PHE B 1 277 ? -11.148 -10.398 -1.066 1 98.69 277 PHE B N 1
ATOM 4178 C CA . PHE B 1 277 ? -10.203 -10.281 0.038 1 98.69 277 PHE B CA 1
ATOM 4179 C C . PHE B 1 277 ? -10.312 -8.922 0.706 1 98.69 277 PHE B C 1
ATOM 4181 O O . PHE B 1 277 ? -9.883 -8.742 1.846 1 98.69 277 PHE B O 1
ATOM 4188 N N . SER B 1 278 ? -10.914 -7.922 0.077 1 98.75 278 SER B N 1
ATOM 4189 C CA . SER B 1 278 ? -11.148 -6.609 0.672 1 98.75 278 SER B CA 1
ATOM 4190 C C . SER B 1 278 ? -12.125 -6.699 1.84 1 98.75 278 SER B C 1
ATOM 4192 O O . SER B 1 278 ? -12.227 -5.773 2.648 1 98.75 278 SER B O 1
ATOM 4194 N N . ALA B 1 279 ? -12.844 -7.844 1.961 1 98.69 279 ALA B N 1
ATOM 4195 C CA . ALA B 1 279 ? -13.773 -8.055 3.066 1 98.69 279 ALA B CA 1
ATOM 4196 C C . ALA B 1 279 ? -13.031 -8.148 4.398 1 98.69 279 ALA B C 1
ATOM 4198 O O . ALA B 1 279 ? -13.648 -8.102 5.465 1 98.69 279 ALA B O 1
ATOM 4199 N N . VAL B 1 280 ? -11.719 -8.18 4.363 1 98.62 280 VAL B N 1
ATOM 4200 C CA . VAL B 1 280 ? -10.906 -8.234 5.57 1 98.62 280 VAL B CA 1
ATOM 4201 C C . VAL B 1 280 ? -11.203 -7.02 6.449 1 98.62 280 VAL B C 1
ATOM 4203 O O . VAL B 1 280 ? -11.039 -7.07 7.668 1 98.62 280 VAL B O 1
ATOM 4206 N N . ILE B 1 281 ? -11.711 -5.926 5.863 1 98.5 281 ILE B N 1
ATOM 4207 C CA . ILE B 1 281 ? -12.039 -4.715 6.605 1 98.5 281 ILE B CA 1
ATOM 4208 C C . ILE B 1 281 ? -13.07 -5.035 7.688 1 98.5 281 ILE B C 1
ATOM 4210 O O . ILE B 1 281 ? -13.078 -4.402 8.75 1 98.5 281 ILE B O 1
ATOM 4214 N N . GLU B 1 282 ? -13.922 -6.062 7.477 1 97.81 282 GLU B N 1
ATOM 4215 C CA . GLU B 1 282 ? -14.93 -6.441 8.461 1 97.81 282 GLU B CA 1
ATOM 4216 C C . GLU B 1 282 ? -14.281 -6.988 9.734 1 97.81 282 GLU B C 1
ATOM 4218 O O . GLU B 1 282 ? -14.828 -6.84 10.828 1 97.81 282 GLU B O 1
ATOM 4223 N N . ALA B 1 283 ? -13.117 -7.605 9.539 1 96.56 283 ALA B N 1
ATOM 4224 C CA . ALA B 1 283 ? -12.375 -8.07 10.711 1 96.56 283 ALA B CA 1
ATOM 4225 C C . ALA B 1 283 ? -11.82 -6.895 11.508 1 96.56 283 ALA B C 1
ATOM 4227 O O . ALA B 1 283 ? -11.664 -6.98 12.727 1 96.56 283 ALA B O 1
ATOM 4228 N N . VAL B 1 284 ? -11.516 -5.836 10.859 1 95.69 284 VAL B N 1
ATOM 4229 C CA . VAL B 1 284 ? -11.008 -4.633 11.508 1 95.69 284 VAL B CA 1
ATOM 4230 C C . VAL B 1 284 ? -12.141 -3.92 12.234 1 95.69 284 VAL B C 1
ATOM 4232 O O . VAL B 1 284 ? -11.945 -3.395 13.336 1 95.69 284 VAL B O 1
ATOM 4235 N N . LYS B 1 285 ? -13.328 -3.877 11.609 1 93.69 285 LYS B N 1
ATOM 4236 C CA . LYS B 1 285 ? -14.5 -3.254 12.211 1 93.69 285 LYS B CA 1
ATOM 4237 C C . LYS B 1 285 ? -14.891 -3.963 13.508 1 93.69 285 LYS B C 1
ATOM 4239 O O . LYS B 1 285 ? -15.328 -3.322 14.469 1 93.69 285 LYS B O 1
ATOM 4244 N N . PHE B 1 286 ? -14.961 -5.273 13.461 1 76 286 PHE B N 1
ATOM 4245 C CA . PHE B 1 286 ? -15.523 -6.102 14.523 1 76 286 PHE B CA 1
ATOM 4246 C C . PHE B 1 286 ? -14.633 -6.078 15.758 1 76 286 PHE B C 1
ATOM 4248 O O . PHE B 1 286 ? -15.016 -6.586 16.812 1 76 286 PHE B O 1
ATOM 4255 N N . SER B 1 287 ? -13.531 -5.426 15.828 1 55.41 287 SER B N 1
ATOM 4256 C CA . SER B 1 287 ? -12.875 -5.465 17.125 1 55.41 287 SER B CA 1
ATOM 4257 C C . SER B 1 287 ? -13.781 -4.914 18.219 1 55.41 287 SER B C 1
ATOM 4259 O O . SER B 1 287 ? -13.336 -4.684 19.344 1 55.41 287 SER B O 1
ATOM 4261 N N . ARG B 1 288 ? -14.828 -4.508 18.094 1 41.97 288 ARG B N 1
ATOM 4262 C CA . ARG B 1 288 ? -15.75 -3.918 19.062 1 41.97 288 ARG B CA 1
ATOM 4263 C C . ARG B 1 288 ? -15.805 -4.75 20.344 1 41.97 288 ARG B C 1
ATOM 4265 O O . ARG B 1 288 ? -15.172 -4.402 21.344 1 41.97 288 ARG B O 1
ATOM 4272 N N . GLU B 1 289 ? -17.328 -5.316 20.688 1 33.88 289 GLU B N 1
ATOM 4273 C CA . GLU B 1 289 ? -18.047 -5.621 21.922 1 33.88 289 GLU B CA 1
ATOM 4274 C C . GLU B 1 289 ? -17.438 -6.824 22.641 1 33.88 289 GLU B C 1
ATOM 4276 O O . GLU B 1 289 ? -17.016 -7.789 22 1 33.88 289 GLU B O 1
#

Secondary structure (DSSP, 8-state):
-EEEEE--SHHHHHHHHHHHHTT-EEEEE-SSGGGGHHHHHTT-EE-SSHHHHHHH-SEEEE--SSHHHHHHHHHSTTSGGGT--TT-EEEE-S---HHHHHHHHHHHHHTT-EEEE--EE--HHHHHHT-EEEEEEE-HHHHHHTHHHHHHHEEEEEE-SSTTHHHHHHHHHHHHHHHHHHHHHHHHHHHHHTT--HHHHHHHHHHSTT--HHHHHHHHHHHTT----SSBHHHHHHHHHHHHHHHHHTT---HHHHHHHHHHHHHHHTT-TTSBGGGGHHHHHTT--/-EEEEE--SHHHHHHHHHHHHTT-EEEEE-SSGGGGHHHHHTT-EE-SSHHHHHHH-SEEEE--SSHHHHHHHHHSTTSGGGT--TT-EEEE-S---HHHHHHHHHHHHHTT-EEEE--EE--HHHHHHT-EEEEEEE-HHHHHHTHHHHHHHEEEEEE-SSTTHHHHHHHHHHHHHHHHHHHHHHHHHHHHHTT--HHHHHHHHHHSTT--HHHHHHHHHHHTT----SSBHHHHHHHHHHHHHHHHHTT---HHHHHHHHHHHHHHHTT-TTSBGGGGHHHHHTT--

Foldseek 3Di:
DEEEEEACDLLRVLLLVLCLVVPYAYEYEYPPRVSCVVVVVSPHHYDDAQQVSQQVDQHYEYEDQELVRLCCQAPPVRHNLVHQAASHEYEYQYQYALVSQVVSQCSNVVRVYFYKYWHWDDWNVLQNVLAIETQIEGDPVVVVVCVVSNSSRHVYYDYQYHRRRSNLVVLVVLLVVLLVLVVLLLVLLCCVVVVHDSVVVLVVCCPDPNNDPVCVPCSVCVVVLHFAARPFLLSSLNSLVSNVVVCVVVVHDDVSSVVSSVLSVQLVVVVRRRTHNSNSSVSVNPPPD/DEEEEEACDLLRVLLLVLCLVVPYAYEYEYPPRVSCVVVVVSPHHYDDAQQVSQQVDQHYEYEDQELVRLCCQAPPVRHNLVRQAASHEYEYQYQYALVSQVVSQCSNVVRVYFYKYWHWDDWNVLQNQLAIETQIEGDPVVVVVCVVSNSSRHVYYDYQYHRRRSNLVVLVVLLVVLLVLVVLLLVLLCCVVVVHDSVVVLVVCCPDPNNDPVCVPCSVCVVVLHFAARPFLLSSLNSLVSNVVVCVVVVHDDVSSVVSSVLSVQLVVVVRRRTHNSNSSVSVNPPPD

GO terms:
  GO:0005829 cytosol (C, IDA)
  GO:0003858 3-hydroxybutyrate dehydrogenase activity (F, IMP)
  GO:0005829 cytosol (C, HDA)
  GO:0006979 response to oxidative stress (P, IMP)

Radius of gyration: 27.51 Å; Cα contacts (8 Å, |Δi|>4): 1283; chains: 2; bounding box: 44×84×57 Å

InterPro domains:
  IPR002204 3-hydroxyisobutyrate dehydrogenase-related, conserved site [PS00895] (5-18)
  IPR006115 6-phosphogluconate dehydrogenase, NADP-binding [PF03446] (2-161)
  IPR008927 6-phosphogluconate dehydrogenase-like, C-terminal domain superfamily [SSF48179] (163-284)
  IPR013328 6-phosphogluconate dehydrogenase, domain 2 [G3DSA:1.10.1040.10] (164-289)
  IPR015815 3-hydroxyisobutyrate dehydrogenase-related [PIRSF000103] (1-285)
  IPR029154 3-hydroxyisobutyrate dehydrogenase-like, NAD-binding domain [PF14833] (164-283)
  IPR036291 NAD(P)-binding domain superfamily [SSF51735] (1-162)
  IPR051265 HIBADH-related NP60 subfamily [PTHR43580] (2-284)